Protein AF-0000000072192232 (afdb_homodimer)

InterPro domains:
  IPR010190 Diaminopimelate dehydrogenase, Ddh [PIRSF025648] (1-307)
  IPR010190 Diaminopimelate dehydrogenase, Ddh [TIGR01921] (1-307)
  IPR032094 Meso-diaminopimelate D-dehydrogenase, C-terminal [PF16654] (125-179)
  IPR036291 NAD(P)-binding domain superfamily [SSF51735] (7-140)

Foldseek 3Di:
DAAAEEEEEDQDLLSLLLLVLQVVDPRYHYLAYADAPVCAPPCVVSRVPGHYDPDQVVSCVVRNDGQEYEYEDDLVCCLVVLLVVLLCQHEYEYQNAPVVCVVVSQVSNQVSQVNSFFEYAYNDFVHVHVVVLVVVVLCVQFVFWDKAKFKAWAWDPVLQVVLCPQPQFVGKTWIWHGPDPNAIAIEMETEGDPPDDPVVSVVRSCPDPSHVPHHYHYHYDPDVVSRVVVNDLKIKMWMWIFADDPVRGGDIDIDIDIDRRSNRRSNRRVLVSQLRVVDTGGYHYNNPGDPVSSDDDDDVVCVVVPD/DAAAEEEEEDQPLLSLLLLVLQVVDPRYHYLAYADAPVCPPPCVVSRVPGHYDPDQVVSCVVRNHGQEYEYEDDLVCCLVVLLVVLLCQHEYEYQNAPVVCVVVSQVSNQVSQVNSFFEYAYNDFVHVHVVVLVVVVLCVQFVFWDKAKFKDWAWDPVLQVVLCPQPFFVGKTWIWHGPDPNATAIEMETEGDPPDDPVVSVVRSCVDPSHVPHHYHYHYDPDVVSRVVVRDLKIKMWMWIFADDPPRGGDIDIDIDIDRRSNRRSNRRVLVSQLRVVDTGGYHYNNPGDPVSSDDDDDVVCVVVPD

pLDDT: mean 91.08, std 9.27, range [58.38, 98.94]

Structure (mmCIF, N/CA/C/O backbone):
data_AF-0000000072192232-model_v1
#
loop_
_entity.id
_entity.type
_entity.pdbx_description
1 polymer 'Meso-diaminopimelate D-dehydrogenase'
#
loop_
_atom_site.group_PDB
_atom_site.id
_atom_site.type_symbol
_atom_site.label_atom_id
_atom_site.label_alt_id
_atom_site.label_comp_id
_atom_site.label_asym_id
_atom_site.label_entity_id
_atom_site.label_seq_id
_atom_site.pdbx_PDB_ins_code
_atom_site.Cartn_x
_atom_site.Cartn_y
_atom_site.Cartn_z
_atom_site.occupancy
_atom_site.B_iso_or_equiv
_atom_site.auth_seq_id
_atom_site.auth_comp_id
_atom_site.auth_asym_id
_atom_site.auth_atom_id
_atom_site.pdbx_PDB_model_num
ATOM 1 N N . MET A 1 1 ? -1.169 -16.203 18.844 1 64.44 1 MET A N 1
ATOM 2 C CA . MET A 1 1 ? -2.109 -15.844 17.781 1 64.44 1 MET A CA 1
ATOM 3 C C . MET A 1 1 ? -2.631 -17.094 17.078 1 64.44 1 MET A C 1
ATOM 5 O O . MET A 1 1 ? -1.914 -18.078 16.953 1 64.44 1 MET A O 1
ATOM 9 N N . LYS A 1 2 ? -3.928 -17.156 16.828 1 80.56 2 LYS A N 1
ATOM 10 C CA . LYS A 1 2 ? -4.535 -18.297 16.156 1 80.56 2 LYS A CA 1
ATOM 11 C C . LYS A 1 2 ? -3.936 -18.484 14.758 1 80.56 2 LYS A C 1
ATOM 13 O O . LYS A 1 2 ? -3.744 -17.516 14.023 1 80.56 2 LYS A O 1
ATOM 18 N N . LYS A 1 3 ? -3.465 -19.688 14.523 1 93.94 3 LYS A N 1
ATOM 19 C CA . LYS A 1 3 ? -2.9 -20.016 13.219 1 93.94 3 LYS A CA 1
ATOM 20 C C . LYS A 1 3 ? -4 -20.188 12.172 1 93.94 3 LYS A C 1
ATOM 22 O O . LYS A 1 3 ? -5.062 -20.734 12.469 1 93.94 3 LYS A O 1
ATOM 27 N N . PHE A 1 4 ? -3.744 -19.703 11.008 1 97.88 4 PHE A N 1
ATOM 28 C CA . PHE A 1 4 ? -4.633 -20.047 9.898 1 97.88 4 PHE A CA 1
ATOM 29 C C . PHE A 1 4 ? -4.148 -21.297 9.188 1 97.88 4 PHE A C 1
ATOM 31 O O . PHE A 1 4 ? -2.943 -21.562 9.141 1 97.88 4 PHE A O 1
ATOM 38 N N . THR A 1 5 ? -5.078 -22.109 8.695 1 98.69 5 THR A N 1
ATOM 39 C CA . THR A 1 5 ? -4.75 -23.359 8.016 1 98.69 5 THR A CA 1
ATOM 40 C C . THR A 1 5 ? -4.848 -23.188 6.5 1 98.69 5 THR A C 1
ATOM 42 O O . THR A 1 5 ? -5.758 -22.516 6 1 98.69 5 THR A O 1
ATOM 45 N N . LEU A 1 6 ? -3.83 -23.797 5.805 1 98.81 6 LEU A N 1
ATOM 46 C CA . LEU A 1 6 ? -3.686 -23.609 4.363 1 98.81 6 LEU A CA 1
ATOM 47 C C . LEU A 1 6 ? -3.572 -24.953 3.652 1 98.81 6 LEU A C 1
ATOM 49 O O . LEU A 1 6 ? -2.879 -25.859 4.129 1 98.81 6 LEU A O 1
ATOM 53 N N . ALA A 1 7 ? -4.324 -25.125 2.6 1 98.88 7 ALA A N 1
ATOM 54 C CA . ALA A 1 7 ? -4.094 -26.203 1.638 1 98.88 7 ALA A CA 1
ATOM 55 C C . ALA A 1 7 ? -3.543 -25.656 0.325 1 98.88 7 ALA A C 1
ATOM 57 O O . ALA A 1 7 ? -3.936 -24.562 -0.116 1 98.88 7 ALA A O 1
ATOM 58 N N . VAL A 1 8 ? -2.668 -26.422 -0.277 1 98.88 8 VAL A N 1
ATOM 59 C CA . VAL A 1 8 ? -2.086 -26.016 -1.553 1 98.88 8 VAL A CA 1
ATOM 60 C C . VAL A 1 8 ? -2.65 -26.875 -2.676 1 98.88 8 VAL A C 1
ATOM 62 O O . VAL A 1 8 ? -2.633 -28.109 -2.59 1 98.88 8 VAL A O 1
ATOM 65 N N . HIS A 1 9 ? -3.209 -26.203 -3.656 1 98.38 9 HIS A N 1
ATOM 66 C CA . HIS A 1 9 ? -3.768 -26.891 -4.816 1 98.38 9 HIS A CA 1
ATOM 67 C C . HIS A 1 9 ? -2.828 -26.812 -6.016 1 98.38 9 HIS A C 1
ATOM 69 O O . HIS A 1 9 ? -2.67 -25.734 -6.609 1 98.38 9 HIS A O 1
ATOM 75 N N . SER A 1 10 ? -2.26 -27.922 -6.434 1 96 10 SER A N 1
ATOM 76 C CA . SER A 1 10 ? -1.301 -28.062 -7.523 1 96 10 SER A CA 1
ATOM 77 C C . SER A 1 10 ? 0.117 -27.75 -7.055 1 96 10 SER A C 1
ATOM 79 O O . SER A 1 10 ? 0.33 -26.828 -6.27 1 96 10 SER A O 1
ATOM 81 N N . LEU A 1 11 ? 1.071 -28.484 -7.551 1 95.31 11 LEU A N 1
ATOM 82 C CA . LEU A 1 11 ? 2.451 -28.422 -7.078 1 95.31 11 LEU A CA 1
ATOM 83 C C . LEU A 1 11 ? 3.404 -28.125 -8.227 1 95.31 11 LEU A C 1
ATOM 85 O O . LEU A 1 11 ? 4.398 -28.828 -8.422 1 95.31 11 LEU A O 1
ATOM 89 N N . GLY A 1 12 ? 3.115 -27.094 -8.969 1 90.5 12 GLY A N 1
ATOM 90 C CA . GLY A 1 12 ? 4.035 -26.562 -9.961 1 90.5 12 GLY A CA 1
ATOM 91 C C . GLY A 1 12 ? 5.051 -25.594 -9.383 1 90.5 12 GLY A C 1
ATOM 92 O O . GLY A 1 12 ? 5.414 -25.703 -8.211 1 90.5 12 GLY A O 1
ATOM 93 N N . ASN A 1 13 ? 5.59 -24.719 -10.211 1 85.75 13 ASN A N 1
ATOM 94 C CA . ASN A 1 13 ? 6.598 -23.75 -9.789 1 85.75 13 ASN A CA 1
ATOM 95 C C . ASN A 1 13 ? 6.105 -22.891 -8.625 1 85.75 13 ASN A C 1
ATOM 97 O O . ASN A 1 13 ? 6.812 -22.734 -7.625 1 85.75 13 ASN A O 1
ATOM 101 N N . ILE A 1 14 ? 4.887 -22.406 -8.727 1 92 14 ILE A N 1
ATOM 102 C CA . ILE A 1 14 ? 4.32 -21.547 -7.684 1 92 14 ILE A CA 1
ATOM 103 C C . ILE A 1 14 ? 3.943 -22.391 -6.473 1 92 14 ILE A C 1
ATOM 105 O O . ILE A 1 14 ? 4.238 -22.031 -5.332 1 92 14 ILE A O 1
ATOM 109 N N . GLY A 1 15 ? 3.318 -23.531 -6.707 1 96.81 15 GLY A N 1
ATOM 110 C CA . GLY A 1 15 ? 2.916 -24.406 -5.617 1 96.81 15 GLY A CA 1
ATOM 111 C C . GLY A 1 15 ? 4.07 -24.828 -4.723 1 96.81 15 GLY A C 1
ATOM 112 O O . GLY A 1 15 ? 3.941 -24.828 -3.496 1 96.81 15 GLY A O 1
ATOM 113 N N . THR A 1 16 ? 5.164 -25.172 -5.328 1 95.62 16 THR A N 1
ATOM 114 C CA . THR A 1 16 ? 6.359 -25.562 -4.586 1 95.62 16 THR A CA 1
ATOM 115 C C . THR A 1 16 ? 6.816 -24.422 -3.68 1 95.62 16 THR A C 1
ATOM 117 O O . THR A 1 16 ? 7.152 -24.641 -2.514 1 95.62 16 THR A O 1
ATOM 120 N N . ARG A 1 17 ? 6.816 -23.234 -4.211 1 95.81 17 ARG A N 1
ATOM 121 C CA . ARG A 1 17 ? 7.27 -22.078 -3.445 1 95.81 17 ARG A CA 1
ATOM 122 C C . ARG A 1 17 ? 6.246 -21.703 -2.381 1 95.81 17 ARG A C 1
ATOM 124 O O . ARG A 1 17 ? 6.613 -21.203 -1.312 1 95.81 17 ARG A O 1
ATOM 131 N N . VAL A 1 18 ? 4.945 -21.922 -2.617 1 98.44 18 VAL A N 1
ATOM 132 C CA . VAL A 1 18 ? 3.924 -21.656 -1.607 1 98.44 18 VAL A CA 1
ATOM 133 C C . VAL A 1 18 ? 4.125 -22.594 -0.418 1 98.44 18 VAL A C 1
ATOM 135 O O . VAL A 1 18 ? 3.988 -22.188 0.736 1 98.44 18 VAL A O 1
ATOM 138 N N . VAL A 1 19 ? 4.469 -23.859 -0.704 1 98.12 19 VAL A N 1
ATOM 139 C CA . VAL A 1 19 ? 4.781 -24.797 0.362 1 98.12 19 VAL A CA 1
ATOM 140 C C . VAL A 1 19 ? 5.914 -24.25 1.224 1 98.12 19 VAL A C 1
ATOM 142 O O . VAL A 1 19 ? 5.805 -24.203 2.451 1 98.12 19 VAL A O 1
ATOM 145 N N . GLU A 1 20 ? 6.953 -23.812 0.594 1 96.31 20 GLU A N 1
ATOM 146 C CA . GLU A 1 20 ? 8.109 -23.266 1.302 1 96.31 20 GLU A CA 1
ATOM 147 C C . GLU A 1 20 ? 7.719 -22.031 2.123 1 96.31 20 GLU A C 1
ATOM 149 O O . GLU A 1 20 ? 8.125 -21.906 3.281 1 96.31 20 GLU A O 1
ATOM 154 N N . ALA A 1 21 ? 6.961 -21.125 1.521 1 97.62 21 ALA A N 1
ATOM 155 C CA . ALA A 1 21 ? 6.535 -19.906 2.207 1 97.62 21 ALA A CA 1
ATOM 156 C C . ALA A 1 21 ? 5.641 -20.234 3.398 1 97.62 21 ALA A C 1
ATOM 158 O O . ALA A 1 21 ? 5.766 -19.625 4.461 1 97.62 21 ALA A O 1
ATOM 159 N N . ALA A 1 22 ? 4.746 -21.156 3.195 1 98.25 22 ALA A N 1
ATOM 160 C CA . ALA A 1 22 ? 3.84 -21.562 4.27 1 98.25 22 ALA A CA 1
ATOM 161 C C . ALA A 1 22 ? 4.613 -22.125 5.457 1 98.25 22 ALA A C 1
ATOM 163 O O . ALA A 1 22 ? 4.34 -21.766 6.609 1 98.25 22 ALA A O 1
ATOM 164 N N . LEU A 1 23 ? 5.559 -22.953 5.191 1 96.38 23 LEU A N 1
ATOM 165 C CA . LEU A 1 23 ? 6.355 -23.594 6.238 1 96.38 23 LEU A CA 1
ATOM 166 C C . LEU A 1 23 ? 7.211 -22.562 6.965 1 96.38 23 LEU A C 1
ATOM 168 O O . LEU A 1 23 ? 7.5 -22.719 8.156 1 96.38 23 LEU A O 1
ATOM 172 N N . ALA A 1 24 ? 7.57 -21.516 6.27 1 94.12 24 ALA A N 1
ATOM 173 C CA . ALA A 1 24 ? 8.406 -20.469 6.844 1 94.12 24 ALA A CA 1
ATOM 174 C C . ALA A 1 24 ? 7.555 -19.438 7.59 1 94.12 24 ALA A C 1
ATOM 176 O O . ALA A 1 24 ? 8.086 -18.5 8.188 1 94.12 24 ALA A O 1
ATOM 177 N N . THR A 1 25 ? 6.238 -19.484 7.547 1 95.81 25 THR A N 1
ATOM 178 C CA . THR A 1 25 ? 5.312 -18.547 8.164 1 95.81 25 THR A CA 1
ATOM 179 C C . THR A 1 25 ? 4.809 -19.078 9.5 1 95.81 25 THR A C 1
ATOM 181 O O . THR A 1 25 ? 4.012 -20.016 9.539 1 95.81 25 THR A O 1
ATOM 184 N N . PRO A 1 26 ? 5.195 -18.5 10.609 1 92.69 26 PRO A N 1
ATOM 185 C CA . PRO A 1 26 ? 4.953 -19.047 11.945 1 92.69 26 PRO A CA 1
ATOM 186 C C . PRO A 1 26 ? 3.469 -19.203 12.258 1 92.69 26 PRO A C 1
ATOM 188 O O . PRO A 1 26 ? 3.084 -20.109 13.016 1 92.69 26 PRO A O 1
ATOM 191 N N . ASP A 1 27 ? 2.621 -18.375 11.711 1 96.62 27 ASP A N 1
ATOM 192 C CA . ASP A 1 27 ? 1.204 -18.422 12.055 1 96.62 27 ASP A CA 1
ATOM 193 C C . ASP A 1 27 ? 0.401 -19.125 10.969 1 96.62 27 ASP A C 1
ATOM 195 O O . ASP A 1 27 ? -0.799 -18.891 10.82 1 96.62 27 ASP A O 1
ATOM 199 N N . CYS A 1 28 ? 1.106 -19.984 10.133 1 97.75 28 CYS A N 1
ATOM 200 C CA . CYS A 1 28 ? 0.461 -20.781 9.094 1 97.75 28 CYS A CA 1
ATOM 201 C C . CYS A 1 28 ? 0.654 -22.266 9.344 1 97.75 28 CYS A C 1
ATOM 203 O O . CYS A 1 28 ? 1.759 -22.719 9.664 1 97.75 28 CYS A O 1
ATOM 205 N N . GLN A 1 29 ? -0.395 -22.969 9.312 1 98.19 29 GLN A N 1
ATOM 206 C CA . GLN A 1 29 ? -0.332 -24.422 9.305 1 98.19 29 GLN A CA 1
ATOM 207 C C . GLN A 1 29 ? -0.749 -24.984 7.945 1 98.19 29 GLN A C 1
ATOM 209 O O . GLN A 1 29 ? -1.929 -24.953 7.594 1 98.19 29 GLN A O 1
ATOM 214 N N . CYS A 1 30 ? 0.213 -25.5 7.215 1 98.38 30 CYS A N 1
ATOM 215 C CA . CYS A 1 30 ? -0.089 -26.109 5.926 1 98.38 30 CYS A CA 1
ATOM 216 C C . CYS A 1 30 ? -0.554 -27.547 6.102 1 98.38 30 CYS A C 1
ATOM 218 O O . CYS A 1 30 ? 0.184 -28.375 6.625 1 98.38 30 CYS A O 1
ATOM 220 N N . LEU A 1 31 ? -1.725 -27.812 5.625 1 98.5 31 LEU A N 1
ATOM 221 C CA . LEU A 1 31 ? -2.361 -29.109 5.883 1 98.5 31 LEU A CA 1
ATOM 222 C C . LEU A 1 31 ? -1.938 -30.141 4.844 1 98.5 31 LEU A C 1
ATOM 224 O O . LEU A 1 31 ? -2.113 -31.344 5.051 1 98.5 31 LEU A O 1
ATOM 228 N N . GLY A 1 32 ? -1.483 -29.672 3.701 1 98.56 32 GLY A N 1
ATOM 229 C CA . GLY A 1 32 ? -1.062 -30.578 2.65 1 98.56 32 GLY A CA 1
ATOM 230 C C . GLY A 1 32 ? -1.296 -30.031 1.256 1 98.56 32 GLY A C 1
ATOM 231 O O . GLY A 1 32 ? -1.709 -28.891 1.096 1 98.56 32 GLY A O 1
ATOM 232 N N . VAL A 1 33 ? -0.973 -30.906 0.267 1 98.56 33 VAL A N 1
ATOM 233 C CA . VAL A 1 33 ? -1.034 -30.5 -1.136 1 98.56 33 VAL A CA 1
ATOM 234 C C . VAL A 1 33 ? -2.021 -31.406 -1.883 1 98.56 33 VAL A C 1
ATOM 236 O O . VAL A 1 33 ? -1.993 -32.625 -1.736 1 98.56 33 VAL A O 1
ATOM 239 N N . ILE A 1 34 ? -2.896 -30.766 -2.598 1 98.12 34 ILE A N 1
ATOM 240 C CA . ILE A 1 34 ? -3.836 -31.484 -3.453 1 98.12 34 ILE A CA 1
ATOM 241 C C . ILE A 1 34 ? -3.285 -31.562 -4.875 1 98.12 34 ILE A C 1
ATOM 243 O O . ILE A 1 34 ? -2.943 -30.531 -5.469 1 98.12 34 ILE A O 1
ATOM 247 N N . ARG A 1 35 ? -3.205 -32.688 -5.391 1 95.69 35 ARG A N 1
ATOM 248 C CA . ARG A 1 35 ? -2.689 -32.938 -6.734 1 95.69 35 ARG A CA 1
ATOM 249 C C . ARG A 1 35 ? -3.549 -33.938 -7.477 1 95.69 35 ARG A C 1
ATOM 251 O O . ARG A 1 35 ? -4.395 -34.594 -6.871 1 95.69 35 ARG A O 1
ATOM 258 N N . ARG A 1 36 ? -3.281 -34.031 -8.789 1 93.38 36 ARG A N 1
ATOM 259 C CA . ARG A 1 36 ? -3.947 -35.094 -9.547 1 93.38 36 ARG A CA 1
ATOM 260 C C . ARG A 1 36 ? -3.529 -36.469 -9.055 1 93.38 36 ARG A C 1
ATOM 262 O O . ARG A 1 36 ? -2.365 -36.688 -8.719 1 93.38 36 ARG A O 1
ATOM 269 N N . ALA A 1 37 ? -4.457 -37.312 -9.094 1 92.88 37 ALA A N 1
ATOM 270 C CA . ALA A 1 37 ? -4.23 -38.656 -8.562 1 92.88 37 ALA A CA 1
ATOM 271 C C . ALA A 1 37 ? -3.012 -39.281 -9.219 1 92.88 37 ALA A C 1
ATOM 273 O O . ALA A 1 37 ? -2.211 -39.938 -8.547 1 92.88 37 ALA A O 1
ATOM 274 N N . GLU A 1 38 ? -2.773 -39.062 -10.445 1 92.94 38 GLU A N 1
ATOM 275 C CA . GLU A 1 38 ? -1.699 -39.688 -11.211 1 92.94 38 GLU A CA 1
ATOM 276 C C . GLU A 1 38 ? -0.339 -39.125 -10.828 1 92.94 38 GLU A C 1
ATOM 278 O O . GLU A 1 38 ? 0.699 -39.719 -11.125 1 92.94 38 GLU A O 1
ATOM 283 N N . SER A 1 39 ? -0.402 -37.969 -10.164 1 92.25 39 SER A N 1
ATOM 284 C CA . SER A 1 39 ? 0.844 -37.281 -9.844 1 92.25 39 SER A CA 1
ATOM 285 C C . SER A 1 39 ? 1.3 -37.594 -8.422 1 92.25 39 SER A C 1
ATOM 287 O O . SER A 1 39 ? 2.416 -37.25 -8.031 1 92.25 39 SER A O 1
ATOM 289 N N . LEU A 1 40 ? 0.54 -38.312 -7.637 1 93.06 40 LEU A N 1
ATOM 290 C CA . LEU A 1 40 ? 0.867 -38.562 -6.238 1 93.06 40 LEU A CA 1
ATOM 291 C C . LEU A 1 40 ? 2.166 -39.344 -6.117 1 93.06 40 LEU A C 1
ATOM 293 O O . LEU A 1 40 ? 2.418 -40.25 -6.906 1 93.06 40 LEU A O 1
ATOM 297 N N . GLY A 1 41 ? 2.994 -38.938 -5.207 1 91.12 41 GLY A N 1
ATOM 298 C CA . GLY A 1 41 ? 4.223 -39.656 -4.898 1 91.12 41 GLY A CA 1
ATOM 299 C C . GLY A 1 41 ? 5.375 -39.281 -5.812 1 91.12 41 GLY A C 1
ATOM 300 O O . GLY A 1 41 ? 6.492 -39.781 -5.645 1 91.12 41 GLY A O 1
ATOM 301 N N . THR A 1 42 ? 5.23 -38.312 -6.75 1 89.81 42 THR A N 1
ATOM 302 C CA . THR A 1 42 ? 6.223 -38.094 -7.793 1 89.81 42 THR A CA 1
ATOM 303 C C . THR A 1 42 ? 7.117 -36.906 -7.43 1 89.81 42 THR A C 1
ATOM 305 O O . THR A 1 42 ? 8.18 -36.719 -8.031 1 89.81 42 THR A O 1
ATOM 308 N N . GLN A 1 43 ? 6.758 -36.094 -6.516 1 88.94 43 GLN A N 1
ATOM 309 C CA . GLN A 1 43 ? 7.508 -34.875 -6.219 1 88.94 43 GLN A CA 1
ATOM 310 C C . GLN A 1 43 ? 7.773 -34.75 -4.723 1 88.94 43 GLN A C 1
ATOM 312 O O . GLN A 1 43 ? 7.477 -33.719 -4.125 1 88.94 43 GLN A O 1
ATOM 317 N N . GLY A 1 44 ? 8.438 -35.719 -4.172 1 84.88 44 GLY A N 1
ATOM 318 C CA . GLY A 1 44 ? 8.664 -35.781 -2.738 1 84.88 44 GLY A CA 1
ATOM 319 C C . GLY A 1 44 ? 9.43 -34.594 -2.199 1 84.88 44 GLY A C 1
ATOM 320 O O . GLY A 1 44 ? 9.094 -34.031 -1.145 1 84.88 44 GLY A O 1
ATOM 321 N N . GLN A 1 45 ? 10.414 -34.125 -2.857 1 82.69 45 GLN A N 1
ATOM 322 C CA . GLN A 1 45 ? 11.25 -33.031 -2.393 1 82.69 45 GLN A CA 1
ATOM 323 C C . GLN A 1 45 ? 10.461 -31.734 -2.311 1 82.69 45 GLN A C 1
ATOM 325 O O . GLN A 1 45 ? 10.617 -30.969 -1.358 1 82.69 45 GLN A O 1
ATOM 330 N N . ALA A 1 46 ? 9.625 -31.516 -3.316 1 87.88 46 ALA A N 1
ATOM 331 C CA . ALA A 1 46 ? 8.82 -30.297 -3.381 1 87.88 46 ALA A CA 1
ATOM 332 C C . ALA A 1 46 ? 7.82 -30.234 -2.23 1 87.88 46 ALA A C 1
ATOM 334 O O . ALA A 1 46 ? 7.43 -29.141 -1.8 1 87.88 46 ALA A O 1
ATOM 335 N N . LEU A 1 47 ? 7.484 -31.359 -1.703 1 92.56 47 LEU A N 1
ATOM 336 C CA . LEU A 1 47 ? 6.469 -31.453 -0.66 1 92.56 47 LEU A CA 1
ATOM 337 C C . LEU A 1 47 ? 7.051 -31.078 0.698 1 92.56 47 LEU A C 1
ATOM 339 O O . LEU A 1 47 ? 6.312 -30.734 1.625 1 92.56 47 LEU A O 1
ATOM 343 N N . ARG A 1 48 ? 8.305 -31.203 0.858 1 93.19 48 ARG A N 1
ATOM 344 C CA . ARG A 1 48 ? 9.016 -30.844 2.084 1 93.19 48 ARG A CA 1
ATOM 345 C C . ARG A 1 48 ? 8.383 -31.516 3.297 1 93.19 48 ARG A C 1
ATOM 347 O O . ARG A 1 48 ? 8.195 -30.875 4.336 1 93.19 48 ARG A O 1
ATOM 354 N N . GLY A 1 49 ? 7.977 -32.75 3.148 1 94.38 49 GLY A N 1
ATOM 355 C CA . GLY A 1 49 ? 7.461 -33.531 4.254 1 94.38 49 GLY A CA 1
ATOM 356 C C . GLY A 1 49 ? 5.957 -33.406 4.422 1 94.38 49 GLY A C 1
ATOM 357 O O . GLY A 1 49 ? 5.363 -34.125 5.25 1 94.38 49 GLY A O 1
ATOM 358 N N . LEU A 1 50 ? 5.297 -32.562 3.646 1 96.88 50 LEU A N 1
ATOM 359 C CA . LEU A 1 50 ? 3.848 -32.438 3.715 1 96.88 50 LEU A CA 1
ATOM 360 C C . LEU A 1 50 ? 3.158 -33.594 3.008 1 96.88 50 LEU A C 1
ATOM 362 O O . LEU A 1 50 ? 3.676 -34.125 2.02 1 96.88 50 LEU A O 1
ATOM 366 N N . PRO A 1 51 ? 2.012 -33.969 3.533 1 97.62 51 PRO A N 1
ATOM 367 C CA . PRO A 1 51 ? 1.244 -35 2.822 1 97.62 51 PRO A CA 1
ATOM 368 C C . PRO A 1 51 ? 0.583 -34.469 1.554 1 97.62 51 PRO A C 1
ATOM 370 O O . PRO A 1 51 ? 0.378 -33.25 1.421 1 97.62 51 PRO A O 1
ATOM 373 N N . GLU A 1 52 ? 0.365 -35.281 0.624 1 97.75 52 GLU A N 1
ATOM 374 C CA . GLU A 1 52 ? -0.383 -34.969 -0.583 1 97.75 52 GLU A CA 1
ATOM 375 C C . GLU A 1 52 ? -1.646 -35.812 -0.707 1 97.75 52 GLU A C 1
ATOM 377 O O . GLU A 1 52 ? -1.702 -36.906 -0.192 1 97.75 52 GLU A O 1
ATOM 382 N N . PHE A 1 53 ? -2.609 -35.281 -1.3 1 98.06 53 PHE A N 1
ATOM 383 C CA . PHE A 1 53 ? -3.926 -35.875 -1.426 1 98.06 53 PHE A CA 1
ATOM 384 C C . PHE A 1 53 ? -4.457 -35.75 -2.848 1 98.06 53 PHE A C 1
ATOM 386 O O . PHE A 1 53 ? -4.113 -34.781 -3.551 1 98.06 53 PHE A O 1
ATOM 393 N N . ALA A 1 54 ? -5.359 -36.625 -3.223 1 97 54 ALA A N 1
ATOM 394 C CA . ALA A 1 54 ? -5.906 -36.625 -4.578 1 97 54 ALA A CA 1
ATOM 395 C C . ALA A 1 54 ? -7.039 -35.625 -4.711 1 97 54 ALA A C 1
ATOM 397 O O . ALA A 1 54 ? -7.41 -35.25 -5.82 1 97 54 ALA A O 1
ATOM 398 N N . ASP A 1 55 ? -7.625 -35.281 -3.574 1 96.81 55 ASP A N 1
ATOM 399 C CA . ASP A 1 55 ? -8.719 -34.312 -3.59 1 96.81 55 ASP A CA 1
ATOM 400 C C . ASP A 1 55 ? -8.922 -33.688 -2.209 1 96.81 55 ASP A C 1
ATOM 402 O O . ASP A 1 55 ? -8.297 -34.094 -1.236 1 96.81 55 ASP A O 1
ATOM 406 N N . LEU A 1 56 ? -9.758 -32.594 -2.23 1 97.38 56 LEU A N 1
ATOM 407 C CA . LEU A 1 56 ? -10 -31.859 -1.005 1 97.38 56 LEU A CA 1
ATOM 408 C C . LEU A 1 56 ? -10.68 -32.719 0.045 1 97.38 56 LEU A C 1
ATOM 410 O O . LEU A 1 56 ? -10.391 -32.594 1.238 1 97.38 56 LEU A O 1
ATOM 414 N N . ALA A 1 57 ? -11.547 -33.594 -0.363 1 97.06 57 ALA A N 1
ATOM 415 C CA . ALA A 1 57 ? -12.266 -34.469 0.563 1 97.06 57 ALA A CA 1
ATOM 416 C C . ALA A 1 57 ? -11.305 -35.375 1.335 1 97.06 57 ALA A C 1
ATOM 418 O O . ALA A 1 57 ? -11.445 -35.531 2.547 1 97.06 57 ALA A O 1
ATOM 419 N N . SER A 1 58 ? -10.383 -35.969 0.604 1 97.81 58 SER A N 1
ATOM 420 C CA . SER A 1 58 ? -9.383 -36.812 1.24 1 97.81 58 SER A CA 1
ATOM 421 C C . SER A 1 58 ? -8.516 -36 2.217 1 97.81 58 SER A C 1
ATOM 423 O O . SER A 1 58 ? -8.172 -36.5 3.293 1 97.81 58 SER A O 1
ATOM 425 N N . LEU A 1 59 ? -8.148 -34.781 1.834 1 98.31 59 LEU A N 1
ATOM 426 C CA . LEU A 1 59 ? -7.375 -33.906 2.723 1 98.31 59 LEU A CA 1
ATOM 427 C C . LEU A 1 59 ? -8.156 -33.594 3.996 1 98.31 59 LEU A C 1
ATOM 429 O O . LEU A 1 59 ? -7.629 -33.719 5.102 1 98.31 59 LEU A O 1
ATOM 433 N N . GLU A 1 60 ? -9.422 -33.25 3.852 1 98.12 60 GLU A N 1
ATOM 434 C CA . GLU A 1 60 ? -10.25 -32.906 4.996 1 98.12 60 GLU A CA 1
ATOM 435 C C . GLU A 1 60 ? -10.422 -34.094 5.945 1 98.12 60 GLU A C 1
ATOM 437 O O . GLU A 1 60 ? -10.414 -33.906 7.164 1 98.12 60 GLU A O 1
ATOM 442 N N . ALA A 1 61 ? -10.562 -35.25 5.395 1 97.94 61 ALA A N 1
ATOM 443 C CA . ALA A 1 61 ? -10.734 -36.438 6.203 1 97.94 61 ALA A CA 1
ATOM 444 C C . ALA A 1 61 ? -9.5 -36.719 7.062 1 97.94 61 ALA A C 1
ATOM 446 O O . ALA A 1 61 ? -9.617 -37.156 8.203 1 97.94 61 ALA A O 1
ATOM 447 N N . ALA A 1 62 ? -8.414 -36.406 6.508 1 98.12 62 ALA A N 1
ATOM 448 C CA . ALA A 1 62 ? -7.156 -36.75 7.172 1 98.12 62 ALA A CA 1
ATOM 449 C C . ALA A 1 62 ? -6.684 -35.594 8.078 1 98.12 62 ALA A C 1
ATOM 451 O O . ALA A 1 62 ? -6.098 -35.844 9.133 1 98.12 62 ALA A O 1
ATOM 452 N N . GLN A 1 63 ? -6.895 -34.281 7.621 1 98.06 63 GLN A N 1
ATOM 453 C CA . GLN A 1 63 ? -6.188 -33.156 8.258 1 98.06 63 GLN A CA 1
ATOM 454 C C . GLN A 1 63 ? -7.168 -32.125 8.805 1 98.06 63 GLN A C 1
ATOM 456 O O . GLN A 1 63 ? -6.781 -31.266 9.578 1 98.06 63 GLN A O 1
ATOM 461 N N . GLY A 1 64 ? -8.477 -32.219 8.461 1 97.75 64 GLY A N 1
ATOM 462 C CA . GLY A 1 64 ? -9.461 -31.203 8.781 1 97.75 64 GLY A CA 1
ATOM 463 C C . GLY A 1 64 ? -9.656 -30.188 7.672 1 97.75 64 GLY A C 1
ATOM 464 O O . GLY A 1 64 ? -8.953 -30.219 6.66 1 97.75 64 GLY A O 1
ATOM 465 N N . ARG A 1 65 ? -10.633 -29.266 7.887 1 98.12 65 ARG A N 1
ATOM 466 C CA . ARG A 1 65 ? -11.016 -28.281 6.883 1 98.12 65 ARG A CA 1
ATOM 467 C C . ARG A 1 65 ? -10.047 -27.109 6.875 1 98.12 65 ARG A C 1
ATOM 469 O O . ARG A 1 65 ? -9.805 -26.484 7.91 1 98.12 65 ARG A O 1
ATOM 476 N N . PRO A 1 66 ? -9.484 -26.828 5.742 1 98.56 66 PRO A N 1
ATOM 477 C CA . PRO A 1 66 ? -8.617 -25.641 5.684 1 98.56 66 PRO A CA 1
ATOM 478 C C . PRO A 1 66 ? -9.406 -24.328 5.707 1 98.56 66 PRO A C 1
ATOM 480 O O . PRO A 1 66 ? -10.523 -24.266 5.188 1 98.56 66 PRO A O 1
ATOM 483 N N . ASP A 1 67 ? -8.773 -23.297 6.312 1 98.06 67 ASP A N 1
ATOM 484 C CA . ASP A 1 67 ? -9.344 -21.953 6.234 1 98.06 67 ASP A CA 1
ATOM 485 C C . ASP A 1 67 ? -9.273 -21.422 4.809 1 98.06 67 ASP A C 1
ATOM 487 O O . ASP A 1 67 ? -10.188 -20.719 4.363 1 98.06 67 ASP A O 1
ATOM 491 N N . VAL A 1 68 ? -8.172 -21.734 4.133 1 98.81 68 VAL A N 1
ATOM 492 C CA . VAL A 1 68 ? -7.898 -21.141 2.83 1 98.81 68 VAL A CA 1
ATOM 493 C C . VAL A 1 68 ? -7.223 -22.156 1.92 1 98.81 68 VAL A C 1
ATOM 495 O O . VAL A 1 68 ? -6.449 -23 2.385 1 98.81 68 VAL A O 1
ATOM 498 N N . ILE A 1 69 ? -7.535 -22.094 0.647 1 98.94 69 ILE A N 1
ATOM 499 C CA . ILE A 1 69 ? -6.875 -22.891 -0.38 1 98.94 69 ILE A CA 1
ATOM 500 C C . ILE A 1 69 ? -6.086 -21.984 -1.314 1 98.94 69 ILE A C 1
ATOM 502 O O . ILE A 1 69 ? -6.645 -21.062 -1.91 1 98.94 69 ILE A O 1
ATOM 506 N N . ALA A 1 70 ? -4.805 -22.203 -1.383 1 98.88 70 ALA A N 1
ATOM 507 C CA . ALA A 1 70 ? -3.99 -21.516 -2.387 1 98.88 70 ALA A CA 1
ATOM 508 C C . ALA A 1 70 ? -4.039 -22.25 -3.725 1 98.88 70 ALA A C 1
ATOM 510 O O . ALA A 1 70 ? -3.574 -23.391 -3.832 1 98.88 70 ALA A O 1
ATOM 511 N N . LEU A 1 71 ? -4.582 -21.625 -4.695 1 98.75 71 LEU A N 1
ATOM 512 C CA . LEU A 1 71 ? -4.715 -22.203 -6.027 1 98.75 71 LEU A CA 1
ATOM 513 C C . LEU A 1 71 ? -3.488 -21.891 -6.879 1 98.75 71 LEU A C 1
ATOM 515 O O . LEU A 1 71 ? -3.301 -20.75 -7.312 1 98.75 71 LEU A O 1
ATOM 519 N N . CYS A 1 72 ? -2.719 -22.906 -7.176 1 97.06 72 CYS A N 1
ATOM 520 C CA . CYS A 1 72 ? -1.411 -22.703 -7.789 1 97.06 72 CYS A CA 1
ATOM 521 C C . CYS A 1 72 ? -1.346 -23.344 -9.172 1 97.06 72 CYS A C 1
ATOM 523 O O . CYS A 1 72 ? -0.259 -23.609 -9.688 1 97.06 72 CYS A O 1
ATOM 525 N N . GLY A 1 73 ? -2.49 -23.609 -9.742 1 92 73 GLY A N 1
ATOM 526 C CA . GLY A 1 73 ? -2.545 -24.141 -11.086 1 92 73 GLY A CA 1
ATOM 527 C C . GLY A 1 73 ? -2.422 -23.078 -12.164 1 92 73 GLY A C 1
ATOM 528 O O . GLY A 1 73 ? -2.227 -21.906 -11.859 1 92 73 GLY A O 1
ATOM 529 N N . PRO A 1 74 ? -2.512 -23.484 -13.438 1 87.69 74 PRO A N 1
ATOM 530 C CA . PRO A 1 74 ? -2.426 -22.516 -14.539 1 87.69 74 PRO A CA 1
ATOM 531 C C . PRO A 1 74 ? -3.516 -21.438 -14.469 1 87.69 74 PRO A C 1
ATOM 533 O O . PRO A 1 74 ? -4.656 -21.75 -14.109 1 87.69 74 PRO A O 1
ATOM 536 N N . SER A 1 75 ? -3.184 -20.188 -14.797 1 88.44 75 SER A N 1
ATOM 537 C CA . SER A 1 75 ? -4.074 -19.047 -14.688 1 88.44 75 SER A CA 1
ATOM 538 C C . SER A 1 75 ? -5.406 -19.312 -15.383 1 88.44 75 SER A C 1
ATOM 540 O O . SER A 1 75 ? -6.469 -18.969 -14.852 1 88.44 75 SER A O 1
ATOM 542 N N . ARG A 1 76 ? -5.422 -19.953 -16.484 1 87.5 76 ARG A N 1
ATOM 543 C CA . ARG A 1 76 ? -6.625 -20.156 -17.281 1 87.5 76 ARG A CA 1
ATOM 544 C C . ARG A 1 76 ? -7.633 -21.031 -16.547 1 87.5 76 ARG A C 1
ATOM 546 O O . ARG A 1 76 ? -8.836 -20.922 -16.766 1 87.5 76 ARG A O 1
ATOM 553 N N . SER A 1 77 ? -7.172 -21.875 -15.648 1 92.69 77 SER A N 1
ATOM 554 C CA . SER A 1 77 ? -8.047 -22.797 -14.938 1 92.69 77 SER A CA 1
ATOM 555 C C . SER A 1 77 ? -8.562 -22.188 -13.633 1 92.69 77 SER A C 1
ATOM 557 O O . SER A 1 77 ? -9.5 -22.688 -13.031 1 92.69 77 SER A O 1
ATOM 559 N N . ILE A 1 78 ? -8.039 -21.047 -13.203 1 95.81 78 ILE A N 1
ATOM 560 C CA . ILE A 1 78 ? -8.242 -20.516 -11.859 1 95.81 78 ILE A CA 1
ATOM 561 C C . ILE A 1 78 ? -9.703 -20.078 -11.695 1 95.81 78 ILE A C 1
ATOM 563 O O . ILE A 1 78 ? -10.344 -20.406 -10.695 1 95.81 78 ILE A O 1
ATOM 567 N N . PRO A 1 79 ? -10.289 -19.406 -12.68 1 97.75 79 PRO A N 1
ATOM 568 C CA . PRO A 1 79 ? -11.664 -18.953 -12.461 1 97.75 79 PRO A CA 1
ATOM 569 C C . PRO A 1 79 ? -12.617 -20.109 -12.156 1 97.75 79 PRO A C 1
ATOM 571 O O . PRO A 1 79 ? -13.406 -20.031 -11.211 1 97.75 79 PRO A O 1
ATOM 574 N N . ASP A 1 80 ? -12.492 -21.188 -12.883 1 98 80 ASP A N 1
ATOM 575 C CA . ASP A 1 80 ? -13.359 -22.328 -12.672 1 98 80 ASP A CA 1
ATOM 576 C C . ASP A 1 80 ? -13.062 -23 -11.328 1 98 80 ASP A C 1
ATOM 578 O O . ASP A 1 80 ? -13.984 -23.328 -10.57 1 98 80 ASP A O 1
ATOM 582 N N . THR A 1 81 ? -11.844 -23.25 -11.039 1 97.94 81 THR A N 1
ATOM 583 C CA . THR A 1 81 ? -11.43 -23.938 -9.82 1 97.94 81 THR A CA 1
ATOM 584 C C . THR A 1 81 ? -11.82 -23.109 -8.586 1 97.94 81 THR A C 1
ATOM 586 O O . THR A 1 81 ? -12.383 -23.656 -7.633 1 97.94 81 THR A O 1
ATOM 589 N N . ALA A 1 82 ? -11.531 -21.797 -8.617 1 98.75 82 ALA A N 1
ATOM 590 C CA . ALA A 1 82 ? -11.852 -20.922 -7.496 1 98.75 82 ALA A CA 1
ATOM 591 C C . ALA A 1 82 ? -13.352 -20.859 -7.254 1 98.75 82 ALA A C 1
ATOM 593 O O . ALA A 1 82 ? -13.805 -20.938 -6.109 1 98.75 82 ALA A O 1
ATOM 594 N N . GLU A 1 83 ? -14.07 -20.734 -8.344 1 98.69 83 GLU A N 1
ATOM 595 C CA . GLU A 1 83 ? -15.516 -20.656 -8.219 1 98.69 83 GLU A CA 1
ATOM 596 C C . GLU A 1 83 ? -16.078 -21.875 -7.492 1 98.69 83 GLU A C 1
ATOM 598 O O . GLU A 1 83 ? -16.938 -21.734 -6.617 1 98.69 83 GLU A O 1
ATOM 603 N N . ALA A 1 84 ? -15.625 -23.031 -7.852 1 98.06 84 ALA A N 1
ATOM 604 C CA . ALA A 1 84 ? -16.094 -24.266 -7.254 1 98.06 84 ALA A CA 1
ATOM 605 C C . ALA A 1 84 ? -15.836 -24.297 -5.754 1 98.06 84 ALA A C 1
ATOM 607 O O . ALA A 1 84 ? -16.719 -24.656 -4.969 1 98.06 84 ALA A O 1
ATOM 608 N N . PHE A 1 85 ? -14.68 -23.906 -5.32 1 98.44 85 PHE A N 1
ATOM 609 C CA . PHE A 1 85 ? -14.312 -23.938 -3.908 1 98.44 85 PHE A CA 1
ATOM 610 C C . PHE A 1 85 ? -15.047 -22.844 -3.137 1 98.44 85 PHE A C 1
ATOM 612 O O . PHE A 1 85 ? -15.516 -23.078 -2.02 1 98.44 85 PHE A O 1
ATOM 619 N N . LEU A 1 86 ? -15.141 -21.656 -3.744 1 98.75 86 LEU A N 1
ATOM 620 C CA . LEU A 1 86 ? -15.789 -20.531 -3.076 1 98.75 86 LEU A CA 1
ATOM 621 C C . LEU A 1 86 ? -17.25 -20.844 -2.783 1 98.75 86 LEU A C 1
ATOM 623 O O . LEU A 1 86 ? -17.75 -20.531 -1.701 1 98.75 86 LEU A O 1
ATOM 627 N N . LYS A 1 87 ? -17.906 -21.469 -3.701 1 98.12 87 LYS A N 1
ATOM 628 C CA . LYS A 1 87 ? -19.312 -21.828 -3.529 1 98.12 87 LYS A CA 1
ATOM 629 C C . LYS A 1 87 ? -19.5 -22.797 -2.375 1 98.12 87 LYS A C 1
ATOM 631 O O . LYS A 1 87 ? -20.578 -22.875 -1.782 1 98.12 87 LYS A O 1
ATOM 636 N N . GLN A 1 88 ? -18.469 -23.484 -2.061 1 97.38 88 GLN A N 1
ATOM 637 C CA . GLN A 1 88 ? -18.5 -24.469 -0.971 1 97.38 88 GLN A CA 1
ATOM 638 C C . GLN A 1 88 ? -18.062 -23.828 0.345 1 97.38 88 GLN A C 1
ATOM 640 O O . GLN A 1 88 ? -17.953 -24.516 1.367 1 97.38 88 GLN A O 1
ATOM 645 N N . GLY A 1 89 ? -17.703 -22.531 0.329 1 98.12 89 GLY A N 1
ATOM 646 C CA . GLY A 1 89 ? -17.406 -21.781 1.549 1 98.12 89 GLY A CA 1
ATOM 647 C C . GLY A 1 89 ? -15.938 -21.719 1.877 1 98.12 89 GLY A C 1
ATOM 648 O O . GLY A 1 89 ? -15.555 -21.312 2.975 1 98.12 89 GLY A O 1
ATOM 649 N N . TYR A 1 90 ? -15.086 -22.156 0.939 1 98.5 90 TYR A N 1
ATOM 650 C CA . TYR A 1 90 ? -13.648 -22.078 1.176 1 98.5 90 TYR A CA 1
ATOM 651 C C . TYR A 1 90 ? -13.094 -20.719 0.725 1 98.5 90 TYR A C 1
ATOM 653 O O . TYR A 1 90 ? -13.484 -20.203 -0.324 1 98.5 90 TYR A O 1
ATOM 661 N N . ASN A 1 91 ? -12.273 -20.109 1.56 1 98.88 91 ASN A N 1
ATOM 662 C CA . ASN A 1 91 ? -11.484 -18.984 1.063 1 98.88 91 ASN A CA 1
ATOM 663 C C . ASN A 1 91 ? -10.438 -19.438 0.052 1 98.88 91 ASN A C 1
ATOM 665 O O . ASN A 1 91 ? -9.906 -20.547 0.154 1 98.88 91 ASN A O 1
ATOM 669 N N . CYS A 1 92 ? -10.164 -18.594 -0.924 1 98.88 92 CYS A N 1
ATOM 670 C CA . CYS A 1 92 ? -9.18 -18.922 -1.952 1 98.88 92 CYS A CA 1
ATOM 671 C C . CYS A 1 92 ? -8.242 -17.734 -2.205 1 98.88 92 CYS A C 1
ATOM 673 O O . CYS A 1 92 ? -8.648 -16.578 -2.096 1 98.88 92 CYS A O 1
ATOM 675 N N . VAL A 1 93 ? -7.035 -18.047 -2.518 1 98.94 93 VAL A N 1
ATOM 676 C CA . VAL A 1 93 ? -6.09 -17.078 -3.045 1 98.94 93 VAL A CA 1
ATOM 677 C C . VAL A 1 93 ? -5.422 -17.625 -4.301 1 98.94 93 VAL A C 1
ATOM 679 O O . VAL A 1 93 ? -5.207 -18.828 -4.418 1 98.94 93 VAL A O 1
ATOM 682 N N . ASP A 1 94 ? -5.086 -16.75 -5.281 1 98.62 94 ASP A N 1
ATOM 683 C CA . ASP A 1 94 ? -4.434 -17.188 -6.508 1 98.62 94 ASP A CA 1
ATOM 684 C C . ASP A 1 94 ? -3.623 -16.062 -7.141 1 98.62 94 ASP A C 1
ATOM 686 O O . ASP A 1 94 ? -3.744 -14.906 -6.738 1 98.62 94 ASP A O 1
ATOM 690 N N . SER A 1 95 ? -2.781 -16.422 -8.062 1 97.31 95 SER A N 1
ATOM 691 C CA . SER A 1 95 ? -1.964 -15.461 -8.789 1 97.31 95 SER A CA 1
ATOM 692 C C . SER A 1 95 ? -2.387 -15.375 -10.258 1 97.31 95 SER A C 1
ATOM 694 O O . SER A 1 95 ? -1.542 -15.266 -11.148 1 97.31 95 SER A O 1
ATOM 696 N N . PHE A 1 96 ? -3.721 -15.383 -10.508 1 94.88 96 PHE A N 1
ATOM 697 C CA . PHE A 1 96 ? -4.246 -15.172 -11.852 1 94.88 96 PHE A CA 1
ATOM 698 C C . PHE A 1 96 ? -3.605 -13.945 -12.5 1 94.88 96 PHE A C 1
ATOM 700 O O . PHE A 1 96 ? -3.564 -12.875 -11.898 1 94.88 96 PHE A O 1
ATOM 707 N N . ASP A 1 97 ? -3.111 -14.086 -13.781 1 88.94 97 ASP A N 1
ATOM 708 C CA . ASP A 1 97 ? -2.291 -12.984 -14.266 1 88.94 97 ASP A CA 1
ATOM 709 C C . ASP A 1 97 ? -2.658 -12.609 -15.703 1 88.94 97 ASP A C 1
ATOM 711 O O . ASP A 1 97 ? -1.844 -12.039 -16.422 1 88.94 97 ASP A O 1
ATOM 715 N N . ILE A 1 98 ? -3.811 -13.039 -16.219 1 87.81 98 ILE A N 1
ATOM 716 C CA . ILE A 1 98 ? -4.281 -12.531 -17.5 1 87.81 98 ILE A CA 1
ATOM 717 C C . ILE A 1 98 ? -4.953 -11.18 -17.312 1 87.81 98 ILE A C 1
ATOM 719 O O . ILE A 1 98 ? -6.16 -11.102 -17.062 1 87.81 98 ILE A O 1
ATOM 723 N N . HIS A 1 99 ? -4.238 -10.172 -17.453 1 86.62 99 HIS A N 1
ATOM 724 C CA . HIS A 1 99 ? -4.582 -8.812 -17.062 1 86.62 99 HIS A CA 1
ATOM 725 C C . HIS A 1 99 ? -5.91 -8.375 -17.672 1 86.62 99 HIS A C 1
ATOM 727 O O . HIS A 1 99 ? -6.77 -7.836 -16.969 1 86.62 99 HIS A O 1
ATOM 733 N N . THR A 1 100 ? -6.145 -8.664 -18.906 1 85.81 100 THR A N 1
ATOM 734 C CA . THR A 1 100 ? -7.316 -8.188 -19.625 1 85.81 100 THR A CA 1
ATOM 735 C C . THR A 1 100 ? -8.586 -8.867 -19.109 1 85.81 100 THR A C 1
ATOM 737 O O . THR A 1 100 ? -9.695 -8.367 -19.328 1 85.81 100 THR A O 1
ATOM 740 N N . GLU A 1 101 ? -8.406 -9.945 -18.391 1 93.44 101 GLU A N 1
ATOM 741 C CA . GLU A 1 101 ? -9.562 -10.727 -17.953 1 93.44 101 GLU A CA 1
ATOM 742 C C . GLU A 1 101 ? -9.797 -10.562 -16.453 1 93.44 101 GLU A C 1
ATOM 744 O O . GLU A 1 101 ? -10.75 -11.117 -15.906 1 93.44 101 GLU A O 1
ATOM 749 N N . ILE A 1 102 ? -8.984 -9.781 -15.82 1 95.69 102 ILE A N 1
ATOM 750 C CA . ILE A 1 102 ? -9.031 -9.68 -14.367 1 95.69 102 ILE A CA 1
ATOM 751 C C . ILE A 1 102 ? -10.375 -9.094 -13.938 1 95.69 102 ILE A C 1
ATOM 753 O O . ILE A 1 102 ? -11.039 -9.633 -13.039 1 95.69 102 ILE A O 1
ATOM 757 N N . PRO A 1 103 ? -10.922 -8.047 -14.609 1 96.69 103 PRO A N 1
ATOM 758 C CA . PRO A 1 103 ? -12.211 -7.516 -14.156 1 96.69 103 PRO A CA 1
ATOM 759 C C . PRO A 1 103 ? -13.336 -8.547 -14.242 1 96.69 103 PRO A C 1
ATOM 761 O O . PRO A 1 103 ? -14.117 -8.695 -13.289 1 96.69 103 PRO A O 1
ATOM 764 N N . ALA A 1 104 ? -13.344 -9.258 -15.312 1 97.69 104 ALA A N 1
ATOM 765 C CA . ALA A 1 104 ? -14.375 -10.273 -15.477 1 97.69 104 ALA A CA 1
ATOM 766 C C . ALA A 1 104 ? -14.211 -11.398 -14.461 1 97.69 104 ALA A C 1
ATOM 768 O O . ALA A 1 104 ? -15.195 -11.914 -13.93 1 97.69 104 ALA A O 1
ATOM 769 N N . THR A 1 105 ? -12.992 -11.789 -14.234 1 98.38 105 THR A N 1
ATOM 770 C CA . THR A 1 105 ? -12.695 -12.828 -13.25 1 98.38 105 THR A CA 1
ATOM 771 C C . THR A 1 105 ? -13.125 -12.391 -11.852 1 98.38 105 THR A C 1
ATOM 773 O O . THR A 1 105 ? -13.75 -13.156 -11.117 1 98.38 105 THR A O 1
ATOM 776 N N . VAL A 1 106 ? -12.844 -11.164 -11.477 1 98.75 106 VAL A N 1
ATOM 777 C CA . VAL A 1 106 ? -13.227 -10.633 -10.172 1 98.75 106 VAL A CA 1
ATOM 778 C C . VAL A 1 106 ? -14.742 -10.641 -10.031 1 98.75 106 VAL A C 1
ATOM 780 O O . VAL A 1 106 ? -15.273 -11.062 -9 1 98.75 106 VAL A O 1
ATOM 783 N N . ALA A 1 107 ? -15.461 -10.203 -11.039 1 98.5 107 ALA A N 1
ATOM 784 C CA . ALA A 1 107 ? -16.922 -10.172 -10.984 1 98.5 107 ALA A CA 1
ATOM 785 C C . ALA A 1 107 ? -17.484 -11.57 -10.789 1 98.5 107 ALA A C 1
ATOM 787 O O . ALA A 1 107 ? -18.375 -11.773 -9.953 1 98.5 107 ALA A O 1
ATOM 788 N N . ARG A 1 108 ? -16.938 -12.492 -11.547 1 98.62 108 ARG A N 1
ATOM 789 C CA . ARG A 1 108 ? -17.391 -13.875 -11.492 1 98.62 108 ARG A CA 1
ATOM 790 C C . ARG A 1 108 ? -17.141 -14.477 -10.109 1 98.62 108 ARG A C 1
ATOM 792 O O . ARG A 1 108 ? -18.047 -15.055 -9.508 1 98.62 108 ARG A O 1
ATOM 799 N N . LEU A 1 109 ? -16.016 -14.312 -9.594 1 98.81 109 LEU A N 1
ATOM 800 C CA . LEU A 1 109 ? -15.625 -14.914 -8.328 1 98.81 109 LEU A CA 1
ATOM 801 C C . LEU A 1 109 ? -16.297 -14.188 -7.16 1 98.81 109 LEU A C 1
ATOM 803 O O . LEU A 1 109 ? -16.547 -14.797 -6.117 1 98.81 109 LEU A O 1
ATOM 807 N N . ASP A 1 110 ? -16.531 -12.883 -7.336 1 98.81 110 ASP A N 1
ATOM 808 C CA . ASP A 1 110 ? -17.234 -12.133 -6.309 1 98.81 110 ASP A CA 1
ATOM 809 C C . ASP A 1 110 ? -18.625 -12.719 -6.062 1 98.81 110 ASP A C 1
ATOM 811 O O . ASP A 1 110 ? -19.047 -12.883 -4.914 1 98.81 110 ASP A O 1
ATOM 815 N N . ALA A 1 111 ? -19.328 -13.016 -7.125 1 98.56 111 ALA A N 1
ATOM 816 C CA . ALA A 1 111 ? -20.656 -13.625 -7.012 1 98.56 111 ALA A CA 1
ATOM 817 C C . ALA A 1 111 ? -20.578 -14.969 -6.293 1 98.56 111 ALA A C 1
ATOM 819 O O . ALA A 1 111 ? -21.391 -15.25 -5.398 1 98.56 111 ALA A O 1
ATOM 820 N N . ALA A 1 112 ? -19.625 -15.758 -6.617 1 98.75 112 ALA A N 1
ATOM 821 C CA . ALA A 1 112 ? -19.453 -17.078 -6.02 1 98.75 112 ALA A CA 1
ATOM 822 C C . ALA A 1 112 ? -19.109 -16.969 -4.535 1 98.75 112 ALA A C 1
ATOM 824 O O . ALA A 1 112 ? -19.641 -17.703 -3.711 1 98.75 112 ALA A O 1
ATOM 825 N N . ALA A 1 113 ? -18.188 -16.078 -4.207 1 98.88 113 ALA A N 1
ATOM 826 C CA . ALA A 1 113 ? -17.734 -15.898 -2.83 1 98.88 113 ALA A CA 1
ATOM 827 C C . ALA A 1 113 ? -18.875 -15.453 -1.928 1 98.88 113 ALA A C 1
ATOM 829 O O . ALA A 1 113 ? -19.031 -15.953 -0.815 1 98.88 113 ALA A O 1
ATOM 830 N N . LYS A 1 114 ? -19.625 -14.5 -2.379 1 98.56 114 LYS A N 1
ATOM 831 C CA . LYS A 1 114 ? -20.766 -14.008 -1.603 1 98.56 114 LYS A CA 1
ATOM 832 C C . LYS A 1 114 ? -21.812 -15.109 -1.407 1 98.56 114 LYS A C 1
ATOM 834 O O . LYS A 1 114 ? -22.375 -15.258 -0.316 1 98.56 114 LYS A O 1
ATOM 839 N N . ALA A 1 115 ? -22.062 -15.891 -2.447 1 98.25 115 ALA A N 1
ATOM 840 C CA . ALA A 1 115 ? -23.016 -17 -2.357 1 98.25 115 ALA A CA 1
ATOM 841 C C . ALA A 1 115 ? -22.547 -18.047 -1.341 1 98.25 115 ALA A C 1
ATOM 843 O O . ALA A 1 115 ? -23.359 -18.625 -0.621 1 98.25 115 ALA A O 1
ATOM 844 N N . GLY A 1 116 ? -21.297 -18.266 -1.294 1 98.44 116 GLY A N 1
ATOM 845 C CA . GLY A 1 116 ? -20.734 -19.281 -0.406 1 98.44 116 GLY A CA 1
ATOM 846 C C . GLY A 1 116 ? -20.281 -18.703 0.926 1 98.44 116 GLY A C 1
ATOM 847 O O . GLY A 1 116 ? -19.75 -19.438 1.771 1 98.44 116 GLY A O 1
ATOM 848 N N . ASN A 1 117 ? -20.438 -17.359 1.134 1 98.56 117 ASN A N 1
ATOM 849 C CA . ASN A 1 117 ? -19.953 -16.656 2.316 1 98.56 117 ASN A CA 1
ATOM 850 C C . ASN A 1 117 ? -18.453 -16.906 2.547 1 98.56 117 ASN A C 1
ATOM 852 O O . ASN A 1 117 ? -18.047 -17.281 3.645 1 98.56 117 ASN A O 1
ATOM 856 N N . SER A 1 118 ? -17.703 -16.719 1.501 1 98.81 118 SER A N 1
ATOM 857 C CA . SER A 1 118 ? -16.266 -16.938 1.494 1 98.81 118 SER A CA 1
ATOM 858 C C . SER A 1 118 ? -15.516 -15.742 0.923 1 98.81 118 SER A C 1
ATOM 860 O O . SER A 1 118 ? -16.141 -14.781 0.465 1 98.81 118 SER A O 1
ATOM 862 N N . VAL A 1 119 ? -14.219 -15.75 1.041 1 98.88 119 VAL A N 1
ATOM 863 C CA . VAL A 1 119 ? -13.367 -14.648 0.607 1 98.88 119 VAL A CA 1
ATOM 864 C C . VAL A 1 119 ? -12.359 -15.141 -0.427 1 98.88 119 VAL A C 1
ATOM 866 O O . VAL A 1 119 ? -11.773 -16.219 -0.265 1 98.88 119 VAL A O 1
ATOM 869 N N . SER A 1 120 ? -12.242 -14.414 -1.491 1 98.81 120 SER A N 1
ATOM 870 C CA . SER A 1 120 ? -11.203 -14.672 -2.486 1 98.81 120 SER A CA 1
ATOM 871 C C . SER A 1 120 ? -10.32 -13.445 -2.697 1 98.81 120 SER A C 1
ATOM 873 O O . SER A 1 120 ? -10.82 -12.312 -2.725 1 98.81 120 SER A O 1
ATOM 875 N N . ILE A 1 121 ? -9.078 -13.617 -2.645 1 98.94 121 ILE A N 1
ATOM 876 C CA . ILE A 1 121 ? -8.148 -12.633 -3.178 1 98.94 121 ILE A CA 1
ATOM 877 C C . ILE A 1 121 ? -7.488 -13.172 -4.441 1 98.94 121 ILE A C 1
ATOM 879 O O . ILE A 1 121 ? -6.68 -14.102 -4.379 1 98.94 121 ILE A O 1
ATOM 883 N N . THR A 1 122 ? -7.879 -12.594 -5.594 1 98.75 122 THR A N 1
ATOM 884 C CA . THR A 1 122 ? -7.41 -13.094 -6.883 1 98.75 122 THR A CA 1
ATOM 885 C C . THR A 1 122 ? -6.391 -12.141 -7.496 1 98.75 122 THR A C 1
ATOM 887 O O . THR A 1 122 ? -6.23 -11.008 -7.027 1 98.75 122 THR A O 1
ATOM 890 N N . ALA A 1 123 ? -5.668 -12.648 -8.508 1 97.12 123 ALA A N 1
ATOM 891 C CA . ALA A 1 123 ? -4.656 -11.836 -9.18 1 97.12 123 ALA A CA 1
ATOM 892 C C . ALA A 1 123 ? -3.664 -11.25 -8.172 1 97.12 123 ALA A C 1
ATOM 894 O O . ALA A 1 123 ? -3.391 -10.047 -8.188 1 97.12 123 ALA A O 1
ATOM 895 N N . ALA A 1 124 ? -3.295 -12.266 -7.238 1 96.62 124 ALA A N 1
ATOM 896 C CA . ALA A 1 124 ? -2.412 -11.859 -6.148 1 96.62 124 ALA A CA 1
ATOM 897 C C . ALA A 1 124 ? -0.999 -12.398 -6.355 1 96.62 124 ALA A C 1
ATOM 899 O O . ALA A 1 124 ? -0.815 -13.578 -6.652 1 96.62 124 ALA A O 1
ATOM 900 N N . GLY A 1 125 ? 0.022 -11.773 -6.52 1 94.56 125 GLY A N 1
ATOM 901 C CA . GLY A 1 125 ? 1.468 -11.883 -6.633 1 94.56 125 GLY A CA 1
ATOM 902 C C . GLY A 1 125 ? 2.17 -10.539 -6.582 1 94.56 125 GLY A C 1
ATOM 903 O O . GLY A 1 125 ? 1.925 -9.742 -5.676 1 94.56 125 GLY A O 1
ATOM 904 N N . TRP A 1 126 ? 3 -10.352 -7.465 1 90.31 126 TRP A N 1
ATOM 905 C CA . TRP A 1 126 ? 3.588 -9.016 -7.477 1 90.31 126 TRP A CA 1
ATOM 906 C C . TRP A 1 126 ? 3.088 -8.211 -8.672 1 90.31 126 TRP A C 1
ATOM 908 O O . TRP A 1 126 ? 2.826 -7.012 -8.555 1 90.31 126 TRP A O 1
ATOM 918 N N . ASP A 1 127 ? 2.822 -8.82 -9.883 1 90.31 127 ASP A N 1
ATOM 919 C CA . ASP A 1 127 ? 2.17 -8.148 -11 1 90.31 127 ASP A CA 1
ATOM 920 C C . ASP A 1 127 ? 1.358 -9.133 -11.836 1 90.31 127 ASP A C 1
ATOM 922 O O . ASP A 1 127 ? 1.901 -9.805 -12.719 1 90.31 127 ASP A O 1
ATOM 926 N N . PRO A 1 128 ? -0.045 -9.109 -11.68 1 94.62 128 PRO A N 1
ATOM 927 C CA . PRO A 1 128 ? -0.759 -8.234 -10.758 1 94.62 128 PRO A CA 1
ATOM 928 C C . PRO A 1 128 ? -0.501 -8.578 -9.289 1 94.62 128 PRO A C 1
ATOM 930 O O . PRO A 1 128 ? -0.157 -9.727 -8.977 1 94.62 128 PRO A O 1
ATOM 933 N N . GLY A 1 129 ? -0.722 -7.629 -8.391 1 97.56 129 GLY A N 1
ATOM 934 C CA . GLY A 1 129 ? -0.578 -7.828 -6.961 1 97.56 129 GLY A CA 1
ATOM 935 C C . GLY A 1 129 ? 0.039 -6.637 -6.25 1 97.56 129 GLY A C 1
ATOM 936 O O . GLY A 1 129 ? -0.539 -5.551 -6.238 1 97.56 129 GLY A O 1
ATOM 937 N N . THR A 1 130 ? 1.259 -6.832 -5.703 1 98 130 THR A N 1
ATOM 938 C CA . THR A 1 130 ? 1.863 -5.781 -4.891 1 98 130 THR A CA 1
ATOM 939 C C . THR A 1 130 ? 2.229 -4.574 -5.75 1 98 130 THR A C 1
ATOM 941 O O . THR A 1 130 ? 2.17 -3.436 -5.285 1 98 130 THR A O 1
ATOM 944 N N . ASP A 1 131 ? 2.646 -4.777 -7.051 1 95.94 131 ASP A N 1
ATOM 945 C CA . ASP A 1 131 ? 2.9 -3.643 -7.93 1 95.94 131 ASP A CA 1
ATOM 946 C C . ASP A 1 131 ? 1.626 -2.836 -8.172 1 95.94 131 ASP A C 1
ATOM 948 O O . ASP A 1 131 ? 1.678 -1.615 -8.328 1 95.94 131 ASP A O 1
ATOM 952 N N . SER A 1 132 ? 0.47 -3.508 -8.234 1 97.44 132 SER A N 1
ATOM 953 C CA . SER A 1 132 ? -0.804 -2.801 -8.328 1 97.44 132 SER A CA 1
ATOM 954 C C . SER A 1 132 ? -1.033 -1.906 -7.117 1 97.44 132 SER A C 1
ATOM 956 O O . SER A 1 132 ? -1.544 -0.792 -7.25 1 97.44 132 SER A O 1
ATOM 958 N N . VAL A 1 133 ? -0.698 -2.422 -5.93 1 98.44 133 VAL A N 1
ATOM 959 C CA . VAL A 1 133 ? -0.829 -1.65 -4.699 1 98.44 133 VAL A CA 1
ATOM 960 C C . VAL A 1 133 ? 0.053 -0.406 -4.773 1 98.44 133 VAL A C 1
ATOM 962 O O . VAL A 1 133 ? -0.385 0.694 -4.426 1 98.44 133 VAL A O 1
ATOM 965 N N . LEU A 1 134 ? 1.289 -0.601 -5.227 1 97.25 134 LEU A N 1
ATOM 966 C CA . LEU A 1 134 ? 2.215 0.518 -5.355 1 97.25 134 LEU A CA 1
ATOM 967 C C . LEU A 1 134 ? 1.688 1.545 -6.355 1 97.25 134 LEU A C 1
ATOM 969 O O . LEU A 1 134 ? 1.744 2.75 -6.098 1 97.25 134 LEU A O 1
ATOM 973 N N . ARG A 1 135 ? 1.16 1.087 -7.492 1 94.38 135 ARG A N 1
ATOM 974 C CA . ARG A 1 135 ? 0.583 1.995 -8.477 1 94.38 135 ARG A CA 1
ATOM 975 C C . ARG A 1 135 ? -0.561 2.805 -7.875 1 94.38 135 ARG A C 1
ATOM 977 O O . ARG A 1 135 ? -0.66 4.012 -8.102 1 94.38 135 ARG A O 1
ATOM 984 N N . ALA A 1 136 ? -1.417 2.107 -7.168 1 97.69 136 ALA A N 1
ATOM 985 C CA . ALA A 1 136 ? -2.555 2.77 -6.531 1 97.69 136 ALA A CA 1
ATOM 986 C C . ALA A 1 136 ? -2.088 3.807 -5.516 1 97.69 136 ALA A C 1
ATOM 988 O O . ALA A 1 136 ? -2.602 4.926 -5.48 1 97.69 136 ALA A O 1
ATOM 989 N N . LEU A 1 137 ? -1.124 3.408 -4.699 1 98.25 137 LEU A N 1
ATOM 990 C CA . LEU A 1 137 ? -0.601 4.312 -3.678 1 98.25 137 LEU A CA 1
ATOM 991 C C . LEU A 1 137 ? 0.052 5.531 -4.316 1 98.25 137 LEU A C 1
ATOM 993 O O . LEU A 1 137 ? -0.169 6.66 -3.873 1 98.25 137 LEU A O 1
ATOM 997 N N . PHE A 1 138 ? 0.87 5.316 -5.371 1 96.25 138 PHE A N 1
ATOM 998 C CA . PHE A 1 138 ? 1.548 6.398 -6.07 1 96.25 138 PHE A CA 1
ATOM 999 C C . PHE A 1 138 ? 0.539 7.379 -6.66 1 96.25 138 PHE A C 1
ATOM 1001 O O . PHE A 1 138 ? 0.736 8.594 -6.598 1 96.25 138 PHE A O 1
ATOM 1008 N N . GLU A 1 139 ? -0.538 6.879 -7.188 1 95.19 139 GLU A N 1
ATOM 1009 C CA . GLU A 1 139 ? -1.561 7.758 -7.75 1 95.19 139 GLU A CA 1
ATOM 1010 C C . GLU A 1 139 ? -2.275 8.547 -6.66 1 95.19 139 GLU A C 1
ATOM 1012 O O . GLU A 1 139 ? -2.631 9.711 -6.859 1 95.19 139 GLU A O 1
ATOM 1017 N N . ALA A 1 140 ? -2.494 7.914 -5.527 1 97.56 140 ALA A N 1
ATOM 1018 C CA . ALA A 1 140 ? -3.117 8.617 -4.41 1 97.56 140 ALA A CA 1
ATOM 1019 C C . ALA A 1 140 ? -2.24 9.766 -3.924 1 97.56 140 ALA A C 1
ATOM 1021 O O . ALA A 1 140 ? -2.746 10.812 -3.512 1 97.56 140 ALA A O 1
ATOM 1022 N N . MET A 1 141 ? -0.931 9.594 -3.955 1 97.31 141 MET A N 1
ATOM 1023 C CA . MET A 1 141 ? 0.059 10.555 -3.482 1 97.31 141 MET A CA 1
ATOM 1024 C C . MET A 1 141 ? 0.249 11.68 -4.492 1 97.31 141 MET A C 1
ATOM 1026 O O . MET A 1 141 ? 0.366 12.852 -4.113 1 97.31 141 MET A O 1
ATOM 1030 N N . VAL A 1 142 ? 0.311 11.242 -5.734 1 94.44 142 VAL A N 1
ATOM 1031 C CA . VAL A 1 142 ? 0.57 12.133 -6.863 1 94.44 142 VAL A CA 1
ATOM 1032 C C . VAL A 1 142 ? -0.468 11.898 -7.957 1 94.44 142 VAL A C 1
ATOM 1034 O O . VAL A 1 142 ? -0.166 11.289 -8.984 1 94.44 142 VAL A O 1
ATOM 1037 N N . PRO A 1 143 ? -1.679 12.43 -7.762 1 93.38 143 PRO A N 1
ATOM 1038 C CA . PRO A 1 143 ? -2.793 12.078 -8.648 1 93.38 143 PRO A CA 1
ATOM 1039 C C . PRO A 1 143 ? -2.625 12.633 -10.055 1 93.38 143 PRO A C 1
ATOM 1041 O O . PRO A 1 143 ? -3.107 12.039 -11.023 1 93.38 143 PRO A O 1
ATOM 1044 N N . ARG A 1 144 ? -2.113 13.75 -10.188 1 87 144 ARG A N 1
ATOM 1045 C CA . ARG A 1 144 ? -1.834 14.32 -11.5 1 87 144 ARG A CA 1
ATOM 1046 C C . ARG A 1 144 ? -0.401 14.031 -11.93 1 87 144 ARG A C 1
ATOM 1048 O O . ARG A 1 144 ? 0.508 14.82 -11.648 1 87 144 ARG A O 1
ATOM 1055 N N . GLY A 1 145 ? -0.204 12.93 -12.555 1 84 145 GLY A N 1
ATOM 1056 C CA . GLY A 1 145 ? 1.121 12.484 -12.953 1 84 145 GLY A CA 1
ATOM 1057 C C . GLY A 1 145 ? 1.094 11.258 -13.844 1 84 145 GLY A C 1
ATOM 1058 O O . GLY A 1 145 ? 0.023 10.805 -14.258 1 84 145 GLY A O 1
ATOM 1059 N N . THR A 1 146 ? 2.291 10.844 -14.188 1 80.19 146 THR A N 1
ATOM 1060 C CA . THR A 1 146 ? 2.457 9.656 -15.031 1 80.19 146 THR A CA 1
ATOM 1061 C C . THR A 1 146 ? 3.299 8.602 -14.32 1 80.19 146 THR A C 1
ATOM 1063 O O . THR A 1 146 ? 4.258 8.938 -13.617 1 80.19 146 THR A O 1
ATOM 1066 N N . THR A 1 147 ? 2.859 7.41 -14.516 1 83.88 147 THR A N 1
ATOM 1067 C CA . THR A 1 147 ? 3.615 6.285 -13.969 1 83.88 147 THR A CA 1
ATOM 1068 C C . THR A 1 147 ? 4.297 5.5 -15.086 1 83.88 147 THR A C 1
ATOM 1070 O O . THR A 1 147 ? 3.654 5.133 -16.078 1 83.88 147 THR A O 1
ATOM 1073 N N . PHE A 1 148 ? 5.59 5.285 -14.93 1 73.12 148 PHE A N 1
ATOM 1074 C CA . PHE A 1 148 ? 6.352 4.414 -15.812 1 73.12 148 PHE A CA 1
ATOM 1075 C C . PHE A 1 148 ? 6.797 3.154 -15.078 1 73.12 148 PHE A C 1
ATOM 1077 O O . PHE A 1 148 ? 7.301 3.23 -13.953 1 73.12 148 PHE A O 1
ATOM 1084 N N . THR A 1 149 ? 6.465 2.068 -15.625 1 78.69 149 THR A N 1
ATOM 1085 C CA . THR A 1 149 ? 6.902 0.796 -15.062 1 78.69 149 THR A CA 1
ATOM 1086 C C . THR A 1 149 ? 7.859 0.084 -16.016 1 78.69 149 THR A C 1
ATOM 1088 O O . THR A 1 149 ? 7.496 -0.224 -17.156 1 78.69 149 THR A O 1
ATOM 1091 N N . ASN A 1 150 ? 9.07 -0.094 -15.57 1 70.81 150 ASN A N 1
ATOM 1092 C CA . ASN A 1 150 ? 10.078 -0.845 -16.312 1 70.81 150 ASN A CA 1
ATOM 1093 C C . ASN A 1 150 ? 10.367 -2.189 -15.648 1 70.81 150 ASN A C 1
ATOM 1095 O O . ASN A 1 150 ? 10.781 -2.242 -14.492 1 70.81 150 ASN A O 1
ATOM 1099 N N . PHE A 1 151 ? 10.055 -3.129 -16.359 1 70 151 PHE A N 1
ATOM 1100 C CA . PHE A 1 151 ? 10.344 -4.461 -15.844 1 70 151 PHE A CA 1
ATOM 1101 C C . PHE A 1 151 ? 11.773 -4.867 -16.156 1 70 151 PHE A C 1
ATOM 1103 O O . PHE A 1 151 ? 12.242 -4.691 -17.281 1 70 151 PHE A O 1
ATOM 1110 N N . GLY A 1 1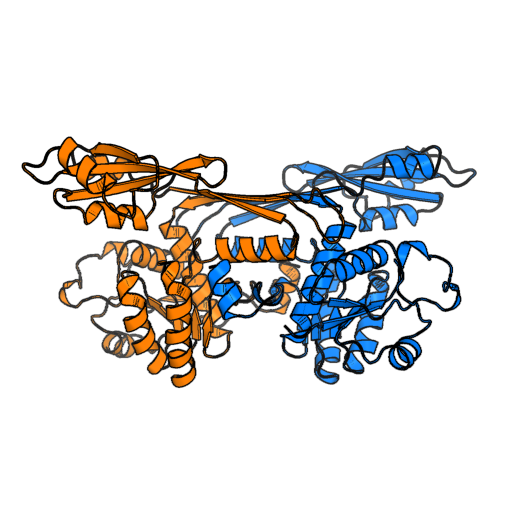52 ? 12.562 -5 -15.062 1 62.75 152 GLY A N 1
ATOM 1111 C CA . GLY A 1 152 ? 13.961 -5.367 -15.227 1 62.75 152 GLY A CA 1
ATOM 1112 C C . GLY A 1 152 ? 14.156 -6.758 -15.797 1 62.75 152 GLY A C 1
ATOM 1113 O O . GLY A 1 152 ? 13.18 -7.445 -16.109 1 62.75 152 GLY A O 1
ATOM 1114 N N . ARG A 1 153 ? 15.398 -6.977 -15.875 1 62.19 153 ARG A N 1
ATOM 1115 C CA . ARG A 1 153 ? 15.797 -8.258 -16.453 1 62.19 153 ARG A CA 1
ATOM 1116 C C . ARG A 1 153 ? 15.289 -9.422 -15.602 1 62.19 153 ARG A C 1
ATOM 1118 O O . ARG A 1 153 ? 15.398 -9.391 -14.375 1 62.19 153 ARG A O 1
ATOM 1125 N N . GLY A 1 154 ? 14.477 -10.133 -16.188 1 68.94 154 GLY A N 1
ATOM 1126 C CA . GLY A 1 154 ? 14.055 -11.328 -15.484 1 68.94 154 GLY A CA 1
ATOM 1127 C C . GLY A 1 154 ? 13.109 -12.203 -16.281 1 68.94 154 GLY A C 1
ATOM 1128 O O . GLY A 1 154 ? 12.656 -11.805 -17.359 1 68.94 154 GLY A O 1
ATOM 1129 N N . ARG A 1 155 ? 12.984 -13.336 -15.719 1 70.81 155 ARG A N 1
ATOM 1130 C CA . ARG A 1 155 ? 12.141 -14.328 -16.391 1 70.81 155 ARG A CA 1
ATOM 1131 C C . ARG A 1 155 ? 10.672 -13.914 -16.344 1 70.81 155 ARG A C 1
ATOM 1133 O O . ARG A 1 155 ? 10.164 -13.531 -15.297 1 70.81 155 ARG A O 1
ATOM 1140 N N . SER A 1 156 ? 10.125 -13.797 -17.484 1 72.88 156 SER A N 1
ATOM 1141 C CA . SER A 1 156 ? 8.68 -13.625 -17.578 1 72.88 156 SER A CA 1
ATOM 1142 C C . SER A 1 156 ? 7.973 -14.977 -17.656 1 72.88 156 SER A C 1
ATOM 1144 O O . SER A 1 156 ? 8.078 -15.68 -18.656 1 72.88 156 SER A O 1
ATOM 1146 N N . MET A 1 157 ? 7.258 -15.211 -16.656 1 69.25 157 MET A N 1
ATOM 1147 C CA . MET A 1 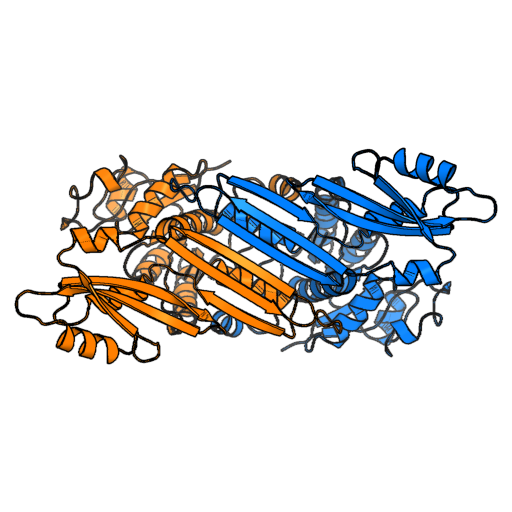157 ? 6.598 -16.516 -16.609 1 69.25 157 MET A CA 1
ATOM 1148 C C . MET A 1 157 ? 5.605 -16.656 -17.766 1 69.25 157 MET A C 1
ATOM 1150 O O . MET A 1 157 ? 5.602 -17.688 -18.453 1 69.25 157 MET A O 1
ATOM 1154 N N . GLY A 1 158 ? 4.766 -15.648 -17.922 1 73.31 158 GLY A N 1
ATOM 1155 C CA . GLY A 1 158 ? 3.791 -15.711 -19 1 73.31 158 GLY A CA 1
ATOM 1156 C C . GLY A 1 158 ? 4.426 -15.891 -20.375 1 73.31 158 GLY A C 1
ATOM 1157 O O . GLY A 1 158 ? 4.027 -16.781 -21.141 1 73.31 158 GLY A O 1
ATOM 1158 N N . HIS A 1 159 ? 5.418 -15.156 -20.594 1 79.88 159 HIS A N 1
ATOM 1159 C CA . HIS A 1 159 ? 6.086 -15.234 -21.891 1 79.88 159 HIS A CA 1
ATOM 1160 C C . HIS A 1 159 ? 6.82 -16.562 -22.062 1 79.88 159 HIS A C 1
ATOM 1162 O O . HIS A 1 159 ? 6.91 -17.078 -23.172 1 79.88 159 HIS A O 1
ATOM 1168 N N . SER A 1 160 ? 7.289 -17.062 -21 1 81.81 160 SER A N 1
ATOM 1169 C CA . SER A 1 160 ? 7.961 -18.359 -21.078 1 81.81 160 SER A CA 1
ATOM 1170 C C . SER A 1 160 ? 6.98 -19.469 -21.453 1 81.81 160 SER A C 1
ATOM 1172 O O . SER A 1 160 ? 7.289 -20.312 -22.297 1 81.81 160 SER A O 1
ATOM 1174 N N . VAL A 1 161 ? 5.887 -19.359 -20.828 1 79.56 161 VAL A N 1
ATOM 1175 C CA . VAL A 1 161 ? 4.852 -20.344 -21.125 1 79.56 161 VAL A CA 1
ATOM 1176 C C . VAL A 1 161 ? 4.438 -20.219 -22.594 1 79.56 161 VAL A C 1
ATOM 1178 O O . VAL A 1 161 ? 4.309 -21.219 -23.297 1 79.56 161 VAL A O 1
ATOM 1181 N N . ALA A 1 162 ? 4.266 -19.047 -23 1 83 162 ALA A N 1
ATOM 1182 C CA . ALA A 1 162 ? 3.887 -18.797 -24.391 1 83 162 ALA A CA 1
ATOM 1183 C C . ALA A 1 162 ? 4.941 -19.328 -25.359 1 83 162 ALA A C 1
ATOM 1185 O O . ALA A 1 162 ? 4.605 -19.953 -26.375 1 83 162 ALA A O 1
ATOM 1186 N N . ALA A 1 163 ? 6.129 -19.172 -25.094 1 89.94 163 ALA A N 1
ATOM 1187 C CA . ALA A 1 163 ? 7.223 -19.656 -25.938 1 89.94 163 ALA A CA 1
ATOM 1188 C C . ALA A 1 163 ? 7.238 -21.172 -26 1 89.94 163 ALA A C 1
ATOM 1190 O O . ALA A 1 163 ? 7.477 -21.766 -27.062 1 89.94 163 ALA A O 1
ATOM 1191 N N . ARG A 1 164 ? 6.965 -21.766 -24.906 1 89.81 164 ARG A N 1
ATOM 1192 C CA . ARG A 1 164 ? 6.996 -23.219 -24.844 1 89.81 164 ARG A CA 1
ATOM 1193 C C . ARG A 1 164 ? 5.867 -23.828 -25.656 1 89.81 164 ARG A C 1
ATOM 1195 O O . ARG A 1 164 ? 5.949 -24.984 -26.078 1 89.81 164 ARG A O 1
ATOM 1202 N N . ALA A 1 165 ? 4.879 -23.031 -25.828 1 88.44 165 ALA A N 1
ATOM 1203 C CA . ALA A 1 165 ? 3.707 -23.516 -26.562 1 88.44 165 ALA A CA 1
ATOM 1204 C C . ALA A 1 165 ? 3.928 -23.438 -28.062 1 88.44 165 ALA A C 1
ATOM 1206 O O . ALA A 1 165 ? 3.133 -23.984 -28.844 1 88.44 165 ALA A O 1
ATOM 1207 N N . ILE A 1 166 ? 4.922 -22.859 -28.531 1 92.75 166 ILE A N 1
ATOM 1208 C CA . ILE A 1 166 ? 5.211 -22.688 -29.953 1 92.75 166 ILE A CA 1
ATOM 1209 C C . ILE A 1 166 ? 5.711 -24 -30.531 1 92.75 166 ILE A C 1
ATOM 1211 O O . ILE A 1 166 ? 6.527 -24.688 -29.922 1 92.75 166 ILE A O 1
ATOM 1215 N N . LYS A 1 167 ? 5.16 -24.375 -31.766 1 93.81 167 LYS A N 1
ATOM 1216 C CA . LYS A 1 167 ? 5.582 -25.594 -32.438 1 93.81 167 LYS A CA 1
ATOM 1217 C C . LYS A 1 167 ? 7.09 -25.609 -32.656 1 93.81 167 LYS A C 1
ATOM 1219 O O . LYS A 1 167 ? 7.668 -24.625 -33.125 1 93.81 167 LYS A O 1
ATOM 1224 N N . GLY A 1 168 ? 7.676 -26.781 -32.312 1 95.25 168 GLY A N 1
ATOM 1225 C CA . GLY A 1 168 ? 9.109 -26.938 -32.531 1 95.25 168 GLY A CA 1
ATOM 1226 C C . GLY A 1 168 ? 9.93 -26.609 -31.281 1 95.25 168 GLY A C 1
ATOM 1227 O O . GLY A 1 168 ? 11.141 -26.828 -31.266 1 95.25 168 GLY A O 1
ATOM 1228 N N . VAL A 1 169 ? 9.328 -26.016 -30.266 1 95.19 169 VAL A N 1
ATOM 1229 C CA . VAL A 1 169 ? 10 -25.672 -29.016 1 95.19 169 VAL A CA 1
ATOM 1230 C C . VAL A 1 169 ? 9.805 -26.797 -28 1 95.19 169 VAL A C 1
ATOM 1232 O O . VAL A 1 169 ? 8.672 -27.125 -27.641 1 95.19 169 VAL A O 1
ATOM 1235 N N . ALA A 1 170 ? 10.898 -27.438 -27.625 1 94.19 170 ALA A N 1
ATOM 1236 C CA . ALA A 1 170 ? 10.844 -28.469 -26.578 1 94.19 170 ALA A CA 1
ATOM 1237 C C . ALA A 1 170 ? 10.727 -27.844 -25.203 1 94.19 170 ALA A C 1
ATOM 1239 O O . ALA A 1 170 ? 10.062 -28.391 -24.312 1 94.19 170 ALA A O 1
ATOM 1240 N N . ASP A 1 171 ? 11.492 -26.719 -25 1 92.69 171 ASP A N 1
ATOM 1241 C CA . ASP A 1 171 ? 11.438 -25.922 -23.766 1 92.69 171 ASP A CA 1
ATOM 1242 C C . ASP A 1 171 ? 11.914 -24.484 -24.016 1 92.69 171 ASP A C 1
ATOM 1244 O O . ASP A 1 171 ? 12.586 -24.219 -25.016 1 92.69 171 ASP A O 1
ATOM 1248 N N . ALA A 1 172 ? 11.461 -23.625 -23.172 1 92.12 172 ALA A N 1
ATOM 1249 C CA . ALA A 1 172 ? 11.852 -22.25 -23.422 1 92.12 172 ALA A CA 1
ATOM 1250 C C . ALA A 1 172 ? 11.719 -21.406 -22.156 1 92.12 172 ALA A C 1
ATOM 1252 O O . ALA A 1 172 ? 10.969 -21.75 -21.234 1 92.12 172 ALA A O 1
ATOM 1253 N N . VAL A 1 173 ? 12.516 -20.312 -22.125 1 87.19 173 VAL A N 1
ATOM 1254 C CA . VAL A 1 173 ? 12.422 -19.281 -21.094 1 87.19 173 VAL A CA 1
ATOM 1255 C C . VAL A 1 173 ? 12.531 -17.906 -21.734 1 87.19 173 VAL A C 1
ATOM 1257 O O . VAL A 1 173 ? 13.344 -17.688 -22.641 1 87.19 173 VAL A O 1
ATOM 1260 N N . SER A 1 174 ? 11.664 -17.062 -21.328 1 85.44 174 SER A N 1
ATOM 1261 C CA . SER A 1 174 ? 11.695 -15.695 -21.812 1 85.44 174 SER A CA 1
ATOM 1262 C C . SER A 1 174 ? 12.188 -14.734 -20.734 1 85.44 174 SER A C 1
ATOM 1264 O O . SER A 1 174 ? 11.703 -14.773 -19.594 1 85.44 174 SER A O 1
ATOM 1266 N N . ILE A 1 175 ? 13.125 -13.906 -21.141 1 78.88 175 ILE A N 1
ATOM 1267 C CA . ILE A 1 175 ? 13.68 -12.898 -20.25 1 78.88 175 ILE A CA 1
ATOM 1268 C C . ILE A 1 175 ? 13.242 -11.508 -20.719 1 78.88 175 ILE A C 1
ATOM 1270 O O . ILE A 1 175 ? 13.336 -11.18 -21.906 1 78.88 175 ILE A O 1
ATOM 1274 N N . THR A 1 176 ? 12.711 -10.789 -19.734 1 78 176 THR A N 1
ATOM 1275 C CA . THR A 1 176 ? 12.328 -9.414 -20.016 1 78 176 THR A CA 1
ATOM 1276 C C . THR A 1 176 ? 13.492 -8.461 -19.75 1 78 176 THR A C 1
ATOM 1278 O O . THR A 1 176 ? 14.148 -8.547 -18.703 1 78 176 THR A O 1
ATOM 1281 N N . ILE A 1 177 ? 13.742 -7.598 -20.766 1 68.25 177 ILE A N 1
ATOM 1282 C CA . ILE A 1 177 ? 14.812 -6.613 -20.641 1 68.25 177 ILE A CA 1
ATOM 1283 C C . ILE A 1 177 ? 14.25 -5.207 -20.828 1 68.25 177 ILE A C 1
ATOM 1285 O O . ILE A 1 177 ? 13.719 -4.883 -21.906 1 68.25 177 ILE A O 1
ATOM 1289 N N . PRO A 1 178 ? 14.375 -4.422 -19.75 1 71.44 178 PRO A N 1
ATOM 1290 C CA . PRO A 1 178 ? 13.875 -3.053 -19.922 1 71.44 178 PRO A CA 1
ATOM 1291 C C . PRO A 1 178 ? 14.711 -2.236 -20.906 1 71.44 178 PRO A C 1
ATOM 1293 O O . PRO A 1 178 ? 15.938 -2.334 -20.906 1 71.44 178 PRO A O 1
ATOM 1296 N N . VAL A 1 179 ? 13.977 -1.55 -21.844 1 62.97 179 VAL A N 1
ATOM 1297 C CA . VAL A 1 179 ? 14.695 -0.713 -22.797 1 62.97 179 VAL A CA 1
ATOM 1298 C C . VAL A 1 179 ? 14.391 0.759 -22.531 1 62.97 179 VAL A C 1
ATOM 1300 O O . VAL A 1 179 ? 14.789 1.633 -23.297 1 62.97 179 VAL A O 1
ATOM 1303 N N . GLY A 1 180 ? 13.703 1.062 -21.406 1 58.59 180 GLY A N 1
ATOM 1304 C CA . GLY A 1 180 ? 13.414 2.426 -21 1 58.59 180 GLY A CA 1
ATOM 1305 C C . GLY A 1 180 ? 12.047 2.906 -21.453 1 58.59 180 GLY A C 1
ATOM 1306 O O . GLY A 1 180 ? 11.492 2.387 -22.422 1 58.59 180 GLY A O 1
ATOM 1307 N N . GLY A 1 181 ? 11.383 4.004 -20.781 1 58.38 181 GLY A N 1
ATOM 1308 C CA . GLY A 1 181 ? 10.109 4.602 -21.156 1 58.38 181 GLY A CA 1
ATOM 1309 C C . GLY A 1 181 ? 8.945 3.635 -21.047 1 58.38 181 GLY A C 1
ATOM 1310 O O . GLY A 1 181 ? 8.008 3.697 -21.859 1 58.38 181 GLY A O 1
ATOM 1311 N N . GLY A 1 182 ? 9.062 2.615 -20.25 1 61.62 182 GLY A N 1
ATOM 1312 C CA . GLY A 1 182 ? 8.008 1.625 -20.078 1 61.62 182 GLY A CA 1
ATOM 1313 C C . GLY A 1 182 ? 8.039 0.542 -21.141 1 61.62 182 GLY A C 1
ATOM 1314 O O . GLY A 1 182 ? 7.172 -0.333 -21.172 1 61.62 182 GLY A O 1
ATOM 1315 N N . ARG A 1 183 ? 9.078 0.566 -22.062 1 64.94 183 ARG A N 1
ATOM 1316 C CA . ARG A 1 183 ? 9.219 -0.432 -23.125 1 64.94 183 ARG A CA 1
ATOM 1317 C C . ARG A 1 183 ? 10.172 -1.544 -22.703 1 64.94 183 ARG A C 1
ATOM 1319 O O . ARG A 1 183 ? 11.078 -1.32 -21.891 1 64.94 183 ARG A O 1
ATOM 1326 N N . HIS A 1 184 ? 9.812 -2.783 -23.25 1 77.94 184 HIS A N 1
ATOM 1327 C CA . HIS A 1 184 ? 10.609 -3.953 -22.906 1 77.94 184 HIS A CA 1
ATOM 1328 C C . HIS A 1 184 ? 11.023 -4.723 -24.156 1 77.94 184 HIS A C 1
ATOM 1330 O O . HIS A 1 184 ? 10.328 -4.68 -25.172 1 77.94 184 HIS A O 1
ATOM 1336 N N . SER A 1 185 ? 12.195 -5.234 -24.109 1 77.5 185 SER A N 1
ATOM 1337 C CA . SER A 1 185 ? 12.594 -6.234 -25.078 1 77.5 185 SER A CA 1
ATOM 1338 C C . SER A 1 185 ? 12.547 -7.641 -24.5 1 77.5 185 SER A C 1
ATOM 1340 O O . SER A 1 185 ? 12.469 -7.805 -23.281 1 77.5 185 SER A O 1
ATOM 1342 N N . ARG A 1 186 ? 12.375 -8.609 -25.391 1 84.44 186 ARG A N 1
ATOM 1343 C CA . ARG A 1 186 ? 12.305 -10 -24.969 1 84.44 186 ARG A CA 1
ATOM 1344 C C . ARG A 1 186 ? 13.516 -10.789 -25.453 1 84.44 186 ARG A C 1
ATOM 1346 O O . ARG A 1 186 ? 13.867 -10.719 -26.641 1 84.44 186 ARG A O 1
ATOM 1353 N N . LEU A 1 187 ? 14.188 -11.383 -24.547 1 81.94 187 LEU A N 1
ATOM 1354 C CA . LEU A 1 187 ? 15.203 -12.383 -24.844 1 81.94 187 LEU A CA 1
ATOM 1355 C C . LEU A 1 187 ? 14.695 -13.789 -24.547 1 81.94 187 LEU A C 1
ATOM 1357 O O . LEU A 1 187 ? 14.438 -14.125 -23.391 1 81.94 187 LEU A O 1
ATOM 1361 N N . VAL A 1 188 ? 14.492 -14.57 -25.562 1 89.56 188 VAL A N 1
ATOM 1362 C CA . VAL A 1 188 ? 13.906 -15.898 -25.391 1 89.56 188 VAL A CA 1
ATOM 1363 C C . VAL A 1 188 ? 14.953 -16.969 -25.672 1 89.56 188 VAL A C 1
ATOM 1365 O O . VAL A 1 188 ? 15.531 -17.016 -26.766 1 89.56 188 VAL A O 1
ATOM 1368 N N . TYR A 1 189 ? 15.195 -17.797 -24.703 1 89.31 189 TYR A N 1
ATOM 1369 C CA . TYR A 1 189 ? 16.016 -18.984 -24.859 1 89.31 189 TYR A CA 1
ATOM 1370 C C . TYR A 1 189 ? 15.141 -20.203 -25.172 1 89.31 189 TYR A C 1
ATOM 1372 O O . TYR A 1 189 ? 14.141 -20.453 -24.5 1 89.31 189 TYR A O 1
ATOM 1380 N N . VAL A 1 190 ? 15.594 -20.969 -26.219 1 93.94 190 VAL A N 1
ATOM 1381 C CA . VAL A 1 190 ? 14.766 -22.109 -26.609 1 93.94 190 VAL A CA 1
ATOM 1382 C C . VAL A 1 190 ? 15.625 -23.359 -26.719 1 93.94 190 VAL A C 1
ATOM 1384 O O . VAL A 1 190 ? 16.797 -23.281 -27.078 1 93.94 190 VAL A O 1
ATOM 1387 N N . VAL A 1 191 ? 15.039 -24.453 -26.281 1 92.75 191 VAL A N 1
ATOM 1388 C CA . VAL A 1 191 ? 15.484 -25.781 -26.688 1 92.75 191 VAL A CA 1
ATOM 1389 C C . VAL A 1 191 ? 14.609 -26.312 -27.828 1 92.75 191 VAL A C 1
ATOM 1391 O O . VAL A 1 191 ? 13.383 -26.344 -27.703 1 92.75 191 VAL A O 1
ATOM 1394 N N . LEU A 1 192 ? 15.211 -26.719 -28.875 1 94.56 192 LEU A N 1
ATOM 1395 C CA . LEU A 1 192 ? 14.445 -27.109 -30.062 1 94.56 192 LEU A CA 1
ATOM 1396 C C . LEU A 1 192 ? 14.078 -28.578 -30.016 1 94.56 192 LEU A C 1
ATOM 1398 O O . LEU A 1 192 ? 14.844 -29.406 -29.484 1 94.56 192 LEU A O 1
ATOM 1402 N N . GLU A 1 193 ? 12.867 -28.812 -30.516 1 94.75 193 GLU A N 1
ATOM 1403 C CA . GLU A 1 193 ? 12.531 -30.203 -30.781 1 94.75 193 GLU A CA 1
ATOM 1404 C C . GLU A 1 193 ? 13.438 -30.797 -31.859 1 94.75 193 GLU A C 1
ATOM 1406 O O . GLU A 1 193 ? 14.039 -30.062 -32.656 1 94.75 193 GLU A O 1
ATOM 1411 N N . GLU A 1 194 ? 13.508 -32.125 -31.828 1 92.62 194 GLU A N 1
ATOM 1412 C CA . GLU A 1 194 ? 14.328 -32.812 -32.844 1 92.62 194 GLU A CA 1
ATOM 1413 C C . GLU A 1 194 ? 13.875 -32.438 -34.25 1 92.62 194 GLU A C 1
ATOM 1415 O O . GLU A 1 194 ? 12.68 -32.5 -34.562 1 92.62 194 GLU A O 1
ATOM 1420 N N . GLY A 1 195 ? 14.773 -32 -35.125 1 93.31 195 GLY A N 1
ATOM 1421 C CA . GLY A 1 195 ? 14.477 -31.719 -36.5 1 93.31 195 GLY A CA 1
ATOM 1422 C C . GLY A 1 195 ? 14.102 -30.266 -36.75 1 93.31 195 GLY A C 1
ATOM 1423 O O . GLY A 1 195 ? 13.938 -29.859 -37.906 1 93.31 195 GLY A O 1
ATOM 1424 N N . GLU A 1 196 ? 13.961 -29.5 -35.75 1 94.44 196 GLU A N 1
ATOM 1425 C CA . GLU A 1 196 ? 13.555 -28.109 -35.875 1 94.44 196 GLU A CA 1
ATOM 1426 C C . GLU A 1 196 ? 14.773 -27.188 -36.031 1 94.44 196 GLU A C 1
ATOM 1428 O O . GLU A 1 196 ? 15.875 -27.547 -35.594 1 94.44 196 GLU A O 1
ATOM 1433 N N . ASN A 1 197 ? 14.641 -26.109 -36.719 1 93.5 197 ASN A N 1
ATOM 1434 C CA . ASN A 1 197 ? 15.734 -25.156 -36.781 1 93.5 197 ASN A CA 1
ATOM 1435 C C . ASN A 1 197 ? 15.359 -23.828 -36.125 1 93.5 197 ASN A C 1
ATOM 1437 O O . ASN A 1 197 ? 14.188 -23.453 -36.094 1 93.5 197 ASN A O 1
ATOM 1441 N N . LEU A 1 198 ? 16.406 -23.094 -35.688 1 94.56 198 LEU A N 1
ATOM 1442 C CA . LEU A 1 198 ? 16.234 -21.906 -34.875 1 94.56 198 LEU A CA 1
ATOM 1443 C C . LEU A 1 198 ? 15.539 -20.797 -35.688 1 94.56 198 LEU A C 1
ATOM 1445 O O . LEU A 1 198 ? 14.695 -20.078 -35.156 1 94.56 198 LEU A O 1
ATOM 1449 N N . ALA A 1 199 ? 15.844 -20.703 -36.969 1 94.38 199 ALA A N 1
ATOM 1450 C CA . ALA A 1 199 ? 15.281 -19.641 -37.781 1 94.38 199 ALA A CA 1
ATOM 1451 C C . ALA A 1 199 ? 13.766 -19.781 -37.906 1 94.38 199 ALA A C 1
ATOM 1453 O O . ALA A 1 199 ? 13.031 -18.797 -37.781 1 94.38 199 ALA A O 1
ATOM 1454 N N . ASP A 1 200 ? 13.297 -20.938 -38.125 1 95.75 200 ASP A N 1
ATOM 1455 C CA . ASP A 1 200 ? 11.867 -21.203 -38.25 1 95.75 200 ASP A CA 1
ATOM 1456 C C . ASP A 1 200 ? 11.156 -20.953 -36.938 1 95.75 200 ASP A C 1
ATOM 1458 O O . ASP A 1 200 ? 10.094 -20.328 -36.906 1 95.75 200 ASP A O 1
ATOM 1462 N N . VAL A 1 201 ? 11.688 -21.453 -35.844 1 95.88 201 VAL A N 1
ATOM 1463 C CA . VAL A 1 201 ? 11.094 -21.281 -34.5 1 95.88 201 VAL A CA 1
ATOM 1464 C C . VAL A 1 201 ? 11.07 -19.797 -34.156 1 95.88 201 VAL A C 1
ATOM 1466 O O . VAL A 1 201 ? 10.078 -19.312 -33.594 1 95.88 201 VAL A O 1
ATOM 1469 N N . THR A 1 202 ? 12.156 -19.109 -34.438 1 94.56 202 THR A N 1
ATOM 1470 C CA . THR A 1 202 ? 12.219 -17.672 -34.188 1 94.56 202 THR A CA 1
ATOM 1471 C C . THR A 1 202 ? 11.109 -16.953 -34.938 1 94.56 202 THR A C 1
ATOM 1473 O O . THR A 1 202 ? 10.461 -16.062 -34.406 1 94.56 202 THR A O 1
ATOM 1476 N N . ALA A 1 203 ? 10.945 -17.344 -36.156 1 94.44 203 ALA A N 1
ATOM 1477 C CA . ALA A 1 203 ? 9.883 -16.734 -36.969 1 94.44 203 ALA A CA 1
ATOM 1478 C C . ALA A 1 203 ? 8.516 -16.984 -36.344 1 94.44 203 ALA A C 1
ATOM 1480 O O . ALA A 1 203 ? 7.652 -16.109 -36.344 1 94.44 203 ALA A O 1
ATOM 1481 N N . ARG A 1 204 ? 8.312 -18.125 -35.875 1 94.69 204 ARG A N 1
ATOM 1482 C CA . ARG A 1 204 ? 7.047 -18.469 -35.25 1 94.69 204 ARG A CA 1
ATOM 1483 C C . ARG A 1 204 ? 6.844 -17.688 -33.938 1 94.69 204 ARG A C 1
ATOM 1485 O O . ARG A 1 204 ? 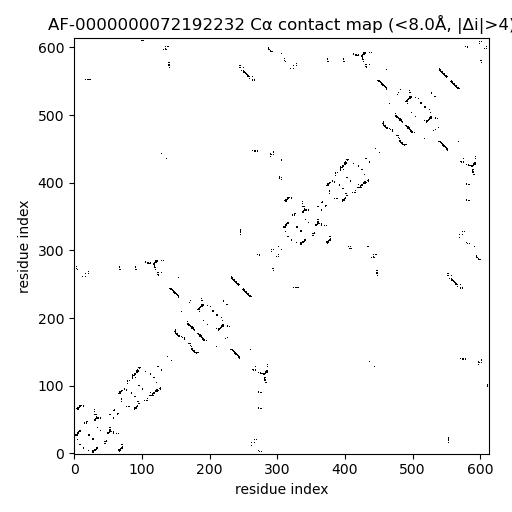5.738 -17.219 -33.656 1 94.69 204 ARG A O 1
ATOM 1492 N N . ILE A 1 205 ? 7.883 -17.547 -33.125 1 93.5 205 ILE A N 1
ATOM 1493 C CA . ILE A 1 205 ? 7.781 -16.797 -31.891 1 93.5 205 ILE A CA 1
ATOM 1494 C C . ILE A 1 205 ? 7.48 -15.328 -32.188 1 93.5 205 ILE A C 1
ATOM 1496 O O . ILE A 1 205 ? 6.613 -14.719 -31.547 1 93.5 205 ILE A O 1
ATOM 1500 N N . LYS A 1 206 ? 8.156 -14.797 -33.188 1 90.56 206 LYS A N 1
ATOM 1501 C CA . LYS A 1 206 ? 7.977 -13.398 -33.562 1 90.56 206 LYS A CA 1
ATOM 1502 C C . LYS A 1 206 ? 6.551 -13.141 -34.062 1 90.56 206 LYS A C 1
ATOM 1504 O O . LYS A 1 206 ? 6.023 -12.039 -33.875 1 90.56 206 LYS A O 1
ATOM 1509 N N . ALA A 1 207 ? 5.941 -14.117 -34.562 1 90.44 207 ALA A N 1
ATOM 1510 C CA . ALA A 1 207 ? 4.598 -13.984 -35.125 1 90.44 207 ALA A CA 1
ATOM 1511 C C . ALA A 1 207 ? 3.539 -14.086 -34.031 1 90.44 207 ALA A C 1
ATOM 1513 O O . ALA A 1 207 ? 2.381 -13.719 -34.25 1 90.44 207 ALA A O 1
ATOM 1514 N N . ASP A 1 208 ? 3.945 -14.633 -32.906 1 89.19 208 ASP A N 1
ATOM 1515 C CA . ASP A 1 208 ? 3.012 -14.789 -31.781 1 89.19 208 ASP A CA 1
ATOM 1516 C C . ASP A 1 208 ? 2.668 -13.438 -31.156 1 89.19 208 ASP A C 1
ATOM 1518 O O . ASP A 1 208 ? 3.545 -12.594 -30.984 1 89.19 208 ASP A O 1
ATOM 1522 N N . ASP A 1 209 ? 1.469 -13.273 -30.781 1 81.88 209 ASP A N 1
ATOM 1523 C CA . ASP A 1 209 ? 0.964 -12.008 -30.266 1 81.88 209 ASP A CA 1
ATOM 1524 C C . ASP A 1 209 ? 1.691 -11.625 -28.969 1 81.88 209 ASP A C 1
ATOM 1526 O O . ASP A 1 209 ? 1.856 -10.438 -28.672 1 81.88 209 ASP A O 1
ATOM 1530 N N . TYR A 1 210 ? 2.168 -12.641 -28.234 1 79.81 210 TYR A N 1
ATOM 1531 C CA . TYR A 1 210 ? 2.855 -12.391 -26.969 1 79.81 210 TYR A CA 1
ATOM 1532 C C . TYR A 1 210 ? 4.188 -11.688 -27.203 1 79.81 210 TYR A C 1
ATOM 1534 O O . TYR A 1 210 ? 4.715 -11.023 -26.312 1 79.81 210 TYR A O 1
ATOM 1542 N N . PHE A 1 211 ? 4.734 -11.828 -28.469 1 85.94 211 PHE A N 1
ATOM 1543 C CA . PHE A 1 211 ? 6.102 -11.375 -28.703 1 85.94 211 PHE A CA 1
ATOM 1544 C C . PHE A 1 211 ? 6.152 -10.367 -29.844 1 85.94 211 PHE A C 1
ATOM 1546 O O . PHE A 1 211 ? 7.148 -9.664 -30.016 1 85.94 211 PHE A O 1
ATOM 1553 N N . ALA A 1 212 ? 5.09 -10.18 -30.625 1 81.56 212 ALA A N 1
ATOM 1554 C CA . ALA A 1 212 ? 5.082 -9.477 -31.891 1 81.56 212 ALA A CA 1
ATOM 1555 C C . ALA A 1 212 ? 5.312 -7.977 -31.703 1 81.56 212 ALA A C 1
ATOM 1557 O O . ALA A 1 212 ? 5.746 -7.281 -32.625 1 81.56 212 ALA A O 1
ATOM 1558 N N . HIS A 1 213 ? 5.137 -7.559 -30.5 1 77.94 213 HIS A N 1
ATOM 1559 C CA . HIS A 1 213 ? 5.137 -6.109 -30.297 1 77.94 213 HIS A CA 1
ATOM 1560 C C . HIS A 1 213 ? 6.418 -5.645 -29.625 1 77.94 213 HIS A C 1
ATOM 1562 O O . HIS A 1 213 ? 6.621 -4.445 -29.422 1 77.94 213 HIS A O 1
ATOM 1568 N N . ASP A 1 214 ? 7.223 -6.512 -29.234 1 79.94 214 ASP A N 1
ATOM 1569 C CA . ASP A 1 214 ? 8.469 -6.184 -28.547 1 79.94 214 ASP A CA 1
ATOM 1570 C C . ASP A 1 214 ? 9.68 -6.574 -29.391 1 79.94 214 ASP A C 1
ATOM 1572 O O . ASP A 1 214 ? 9.625 -7.535 -30.156 1 79.94 214 ASP A O 1
ATOM 1576 N N . PRO A 1 215 ? 10.766 -5.695 -29.312 1 80.69 215 PRO A N 1
ATOM 1577 C CA . PRO A 1 215 ? 12.016 -6.25 -29.828 1 80.69 215 PRO A CA 1
ATOM 1578 C C . PRO A 1 215 ? 12.328 -7.637 -29.266 1 80.69 215 PRO A C 1
ATOM 1580 O O . PRO A 1 215 ? 12.125 -7.883 -28.078 1 80.69 215 PRO A O 1
ATOM 1583 N N . LEU A 1 216 ? 12.648 -8.562 -30.109 1 89.31 216 LEU A N 1
ATOM 1584 C CA . LEU A 1 216 ? 12.789 -9.969 -29.719 1 89.31 216 LEU A CA 1
ATOM 1585 C C . LEU A 1 216 ? 14.148 -10.516 -30.156 1 89.31 216 LEU A C 1
ATOM 1587 O O . LEU A 1 216 ? 14.586 -10.273 -31.281 1 89.31 216 LEU A O 1
ATOM 1591 N N . ASP A 1 217 ? 14.859 -11.102 -29.281 1 86.44 217 ASP A N 1
ATOM 1592 C CA . ASP A 1 217 ? 16.047 -11.914 -29.531 1 86.44 217 ASP A CA 1
ATOM 1593 C C . ASP A 1 217 ? 15.844 -13.352 -29.062 1 86.44 217 ASP A C 1
ATOM 1595 O O . ASP A 1 217 ? 15.461 -13.586 -27.922 1 86.44 217 ASP A O 1
ATOM 1599 N N . VAL A 1 218 ? 16 -14.273 -30.016 1 92.56 218 VAL A N 1
ATOM 1600 C CA . VAL A 1 218 ? 15.836 -15.688 -29.688 1 92.56 218 VAL A CA 1
ATOM 1601 C C . VAL A 1 218 ? 17.188 -16.391 -29.766 1 92.56 218 VAL A C 1
ATOM 1603 O O . VAL A 1 218 ? 17.906 -16.281 -30.75 1 92.56 218 VAL A O 1
ATOM 1606 N N . ARG A 1 219 ? 17.484 -17.094 -28.688 1 88.44 219 ARG A N 1
ATOM 1607 C CA . ARG A 1 219 ? 18.75 -17.828 -28.609 1 88.44 219 ARG A CA 1
ATOM 1608 C C . ARG A 1 219 ? 18.5 -19.297 -28.312 1 88.44 219 ARG A C 1
ATOM 1610 O O . ARG A 1 219 ? 17.578 -19.641 -27.547 1 88.44 219 ARG A O 1
ATOM 1617 N N . GLN A 1 220 ? 19.328 -20.125 -28.906 1 92 220 GLN A N 1
ATOM 1618 C CA . GLN A 1 220 ? 19.156 -21.562 -28.719 1 92 220 GLN A CA 1
ATOM 1619 C C . GLN A 1 220 ? 20.047 -22.078 -27.594 1 92 220 GLN A C 1
ATOM 1621 O O . GLN A 1 220 ? 21.203 -21.656 -27.469 1 92 220 GLN A O 1
ATOM 1626 N N . CYS A 1 221 ? 19.375 -22.797 -26.688 1 87.94 221 CYS A N 1
ATOM 1627 C CA . CYS A 1 221 ? 20.125 -23.609 -25.719 1 87.94 221 CYS A CA 1
ATOM 1628 C C . CYS A 1 221 ? 20.281 -25.031 -26.234 1 87.94 221 CYS A C 1
ATOM 1630 O O . CYS A 1 221 ? 19.406 -25.562 -26.906 1 87.94 221 CYS A O 1
ATOM 1632 N N . ARG A 1 222 ? 21.531 -25.656 -25.984 1 86.75 222 ARG A N 1
ATOM 1633 C CA . ARG A 1 222 ? 21.844 -27.016 -26.438 1 86.75 222 ARG A CA 1
ATOM 1634 C C . ARG A 1 222 ? 20.875 -28.031 -25.844 1 86.75 222 ARG A C 1
ATOM 1636 O O . ARG A 1 222 ? 20.484 -28.969 -26.531 1 86.75 222 ARG A O 1
ATOM 1643 N N . ASP A 1 223 ? 20.453 -27.719 -24.516 1 85.69 223 ASP A N 1
ATOM 1644 C CA . ASP A 1 223 ? 19.562 -28.641 -23.797 1 85.69 223 ASP A CA 1
ATOM 1645 C C . ASP A 1 223 ? 18.891 -27.938 -22.609 1 85.69 223 ASP A C 1
ATOM 1647 O O . ASP A 1 223 ? 19.062 -26.734 -22.422 1 85.69 223 ASP A O 1
ATOM 1651 N N . ARG A 1 224 ? 18.078 -28.797 -21.922 1 85.38 224 ARG A N 1
ATOM 1652 C CA . ARG A 1 224 ? 17.312 -28.25 -20.812 1 85.38 224 ARG A CA 1
ATOM 1653 C C . ARG A 1 224 ? 18.234 -27.844 -19.656 1 85.38 224 ARG A C 1
ATOM 1655 O O . ARG A 1 224 ? 17.906 -26.938 -18.891 1 85.38 224 ARG A O 1
ATOM 1662 N N . GLU A 1 225 ? 19.375 -28.5 -19.625 1 77.38 225 GLU A N 1
ATOM 1663 C CA . GLU A 1 225 ? 20.328 -28.141 -18.578 1 77.38 225 GLU A CA 1
ATOM 1664 C C . GLU A 1 225 ? 20.891 -26.734 -18.812 1 77.38 225 GLU A C 1
ATOM 1666 O O . GLU A 1 225 ? 20.969 -25.938 -17.875 1 77.38 225 GLU A O 1
ATOM 1671 N N . GLU A 1 226 ? 21.297 -26.531 -20.047 1 77.12 226 GLU A N 1
ATOM 1672 C CA . GLU A 1 226 ? 21.781 -25.203 -20.391 1 77.12 226 GLU A CA 1
ATOM 1673 C C . GLU A 1 226 ? 20.672 -24.156 -20.203 1 77.12 226 GLU A C 1
ATOM 1675 O O . GLU A 1 226 ? 20.953 -23.047 -19.734 1 77.12 226 GLU A O 1
ATOM 1680 N N . LEU A 1 227 ? 19.453 -24.484 -20.531 1 82.06 227 LEU A N 1
ATOM 1681 C CA . LEU A 1 227 ? 18.328 -23.578 -20.359 1 82.06 227 LEU A CA 1
ATOM 1682 C C . LEU A 1 227 ? 18.141 -23.219 -18.891 1 82.06 227 LEU A C 1
ATOM 1684 O O . LEU A 1 227 ? 17.875 -22.062 -18.562 1 82.06 227 LEU A O 1
ATOM 1688 N N . ALA A 1 228 ? 18.391 -24.172 -18.062 1 72.31 228 ALA A N 1
ATOM 1689 C CA . ALA A 1 228 ? 18.234 -23.969 -16.625 1 72.31 228 ALA A CA 1
ATOM 1690 C C . ALA A 1 228 ? 19.266 -22.969 -16.094 1 72.31 228 ALA A C 1
ATOM 1692 O O . ALA A 1 228 ? 18.984 -22.219 -15.156 1 72.31 228 ALA A O 1
ATOM 1693 N N . PHE A 1 229 ? 20.453 -22.984 -16.797 1 64.75 229 PHE A N 1
ATOM 1694 C CA . PHE A 1 229 ? 21.516 -22.094 -16.359 1 64.75 229 PHE A CA 1
ATOM 1695 C C . PHE A 1 229 ? 21.188 -20.656 -16.719 1 64.75 229 PHE A C 1
ATOM 1697 O O . PHE A 1 229 ? 21.562 -19.719 -16 1 64.75 229 PHE A O 1
ATOM 1704 N N . VAL A 1 230 ? 20.484 -20.562 -17.797 1 63.5 230 VAL A N 1
ATOM 1705 C CA . VAL A 1 230 ? 20.219 -19.203 -18.25 1 63.5 230 VAL A CA 1
ATOM 1706 C C . VAL A 1 230 ? 18.875 -18.734 -17.703 1 63.5 230 VAL A C 1
ATOM 1708 O O . VAL A 1 230 ? 18.594 -17.531 -17.688 1 63.5 230 VAL A O 1
ATOM 1711 N N . ALA A 1 231 ? 18.125 -19.703 -17.25 1 61.97 231 ALA A N 1
ATOM 1712 C CA . ALA A 1 231 ? 16.781 -19.422 -16.766 1 61.97 231 ALA A CA 1
ATOM 1713 C C . ALA A 1 231 ? 16.812 -18.859 -15.344 1 61.97 231 ALA A C 1
ATOM 1715 O O . ALA A 1 231 ? 16.453 -19.547 -14.383 1 61.97 231 ALA A O 1
ATOM 1716 N N . ASP A 1 232 ? 17.391 -17.703 -15.258 1 65.19 232 ASP A N 1
ATOM 1717 C CA . ASP A 1 232 ? 17.438 -16.984 -13.992 1 65.19 232 ASP A CA 1
ATOM 1718 C C . ASP A 1 232 ? 16.047 -16.609 -13.508 1 65.19 232 ASP A C 1
ATOM 1720 O O . ASP A 1 232 ? 15.164 -16.297 -14.312 1 65.19 232 ASP A O 1
ATOM 1724 N N . GLN A 1 233 ? 15.68 -17.047 -12.258 1 69.75 233 GLN A N 1
ATOM 1725 C CA . GLN A 1 233 ? 14.375 -16.781 -11.664 1 69.75 233 GLN A CA 1
ATOM 1726 C C . GLN A 1 233 ? 14.281 -15.352 -11.141 1 69.75 233 GLN A C 1
ATOM 1728 O O . GLN A 1 233 ? 13.305 -14.984 -10.492 1 69.75 233 GLN A O 1
ATOM 1733 N N . SER A 1 234 ? 15.367 -14.672 -11.5 1 72.69 234 SER A N 1
ATOM 1734 C CA . SER A 1 234 ? 15.406 -13.281 -11.055 1 72.69 234 SER A CA 1
ATOM 1735 C C . SER A 1 234 ? 14.477 -12.406 -11.891 1 72.69 234 SER A C 1
ATOM 1737 O O . SER A 1 234 ? 14.234 -12.703 -13.062 1 72.69 234 SER A O 1
ATOM 1739 N N . HIS A 1 235 ? 13.844 -11.555 -11.25 1 79.19 235 HIS A N 1
ATOM 1740 C CA . HIS A 1 235 ? 13.055 -10.523 -11.906 1 79.19 235 HIS A CA 1
ATOM 1741 C C . HIS A 1 235 ? 13.172 -9.195 -11.172 1 79.19 235 HIS A C 1
ATOM 1743 O O . HIS A 1 235 ? 13.68 -9.141 -10.055 1 79.19 235 HIS A O 1
ATOM 1749 N N . GLY A 1 236 ? 12.836 -8.172 -11.836 1 78.94 236 GLY A N 1
ATOM 1750 C CA . GLY A 1 236 ? 12.891 -6.848 -11.234 1 78.94 236 GLY A CA 1
ATOM 1751 C C . GLY A 1 236 ? 11.906 -5.871 -11.836 1 78.94 236 GLY A C 1
ATOM 1752 O O . GLY A 1 236 ? 11.32 -6.141 -12.883 1 78.94 236 GLY A O 1
ATOM 1753 N N . VAL A 1 237 ? 11.641 -4.867 -11.109 1 85.69 237 VAL A N 1
ATOM 1754 C CA . VAL A 1 237 ? 10.773 -3.797 -11.586 1 85.69 237 VAL A CA 1
ATOM 1755 C C . VAL A 1 237 ? 11.297 -2.447 -11.102 1 85.69 237 VAL A C 1
ATOM 1757 O O . VAL A 1 237 ? 11.82 -2.338 -9.992 1 85.69 237 VAL A O 1
ATOM 1760 N N . LEU A 1 238 ? 11.352 -1.529 -11.953 1 81.5 238 LEU A N 1
ATOM 1761 C CA . LEU A 1 238 ? 11.5 -0.117 -11.617 1 81.5 238 LEU A CA 1
ATOM 1762 C C . LEU A 1 238 ? 10.234 0.66 -11.961 1 81.5 238 LEU A C 1
ATOM 1764 O O . LEU A 1 238 ? 9.859 0.754 -13.133 1 81.5 238 LEU A O 1
ATOM 1768 N N . MET A 1 239 ? 9.531 1.129 -10.977 1 87.88 239 MET A N 1
ATOM 1769 C CA . MET A 1 239 ? 8.336 1.956 -11.133 1 87.88 239 MET A CA 1
ATOM 1770 C C . MET A 1 239 ? 8.617 3.396 -10.719 1 87.88 239 MET A C 1
ATOM 1772 O O . MET A 1 239 ? 9.148 3.645 -9.633 1 87.88 239 MET A O 1
ATOM 1776 N N . GLU A 1 240 ? 8.289 4.305 -11.602 1 84.5 240 GLU A N 1
ATOM 1777 C CA . GLU A 1 240 ? 8.516 5.723 -11.336 1 84.5 240 GLU A CA 1
ATOM 1778 C C . GLU A 1 240 ? 7.254 6.543 -11.602 1 84.5 240 GLU A C 1
ATOM 1780 O O . GLU A 1 240 ? 6.578 6.34 -12.617 1 84.5 240 GLU A O 1
ATOM 1785 N N . ARG A 1 241 ? 6.863 7.418 -10.656 1 88.75 241 ARG A N 1
ATOM 1786 C CA . ARG A 1 241 ? 5.789 8.383 -10.867 1 88.75 241 ARG A CA 1
ATOM 1787 C C . ARG A 1 241 ? 6.258 9.805 -10.578 1 88.75 241 ARG A C 1
ATOM 1789 O O . ARG A 1 241 ? 6.887 10.055 -9.547 1 88.75 241 ARG A O 1
ATOM 1796 N N . THR A 1 242 ? 6.059 10.641 -11.5 1 80.44 242 THR A N 1
ATOM 1797 C CA . THR A 1 242 ? 6.352 12.062 -11.383 1 80.44 242 THR A CA 1
ATOM 1798 C C . THR A 1 242 ? 5.113 12.898 -11.695 1 80.44 242 THR A C 1
ATOM 1800 O O . THR A 1 242 ? 4.363 12.586 -12.617 1 80.44 242 THR A O 1
ATOM 1803 N N . GLY A 1 243 ? 4.879 13.844 -10.844 1 88.25 243 GLY A N 1
ATOM 1804 C CA . GLY A 1 243 ? 3.715 14.695 -11.031 1 88.25 243 GLY A CA 1
ATOM 1805 C C . GLY A 1 243 ? 3.492 15.664 -9.883 1 88.25 243 GLY A C 1
ATOM 1806 O O . GLY A 1 243 ? 4.449 16.172 -9.305 1 88.25 243 GLY A O 1
ATOM 1807 N N . ALA A 1 244 ? 2.139 15.898 -9.625 1 86.5 244 ALA A N 1
ATOM 1808 C CA . ALA A 1 244 ? 1.846 16.953 -8.664 1 86.5 244 ALA A CA 1
ATOM 1809 C C . ALA A 1 244 ? 1.021 16.422 -7.496 1 86.5 244 ALA A C 1
ATOM 1811 O O . ALA A 1 244 ? 0.119 15.594 -7.691 1 86.5 244 ALA A O 1
ATOM 1812 N N . SER A 1 245 ? 1.298 16.859 -6.305 1 89.06 245 SER A N 1
ATOM 1813 C CA . SER A 1 245 ? 0.425 16.828 -5.133 1 89.06 245 SER A CA 1
ATOM 1814 C C . SER A 1 245 ? -0.312 18.141 -4.949 1 89.06 245 SER A C 1
ATOM 1816 O O . SER A 1 245 ? 0.311 19.188 -4.719 1 89.06 245 SER A O 1
ATOM 1818 N N . GLY A 1 246 ? -1.585 18.031 -5.023 1 88.38 246 GLY A N 1
ATOM 1819 C CA . GLY A 1 246 ? -2.291 19.312 -5.125 1 88.38 246 GLY A CA 1
ATOM 1820 C C . GLY A 1 246 ? -1.848 20.141 -6.309 1 88.38 246 GLY A C 1
ATOM 1821 O O . GLY A 1 246 ? -1.899 19.688 -7.453 1 88.38 246 GLY A O 1
ATOM 1822 N N . MET A 1 247 ? -1.319 21.312 -6.012 1 82.06 247 MET A N 1
ATOM 1823 C CA . MET A 1 247 ? -0.901 22.219 -7.082 1 82.06 247 MET A CA 1
ATOM 1824 C C . MET A 1 247 ? 0.62 22.312 -7.152 1 82.06 247 MET A C 1
ATOM 1826 O O . MET A 1 247 ? 1.163 23.125 -7.902 1 82.06 247 MET A O 1
ATOM 1830 N N . THR A 1 248 ? 1.286 21.453 -6.441 1 84.5 248 THR A N 1
ATOM 1831 C CA . THR A 1 248 ? 2.744 21.484 -6.379 1 84.5 248 THR A CA 1
ATOM 1832 C C . THR A 1 248 ? 3.342 20.391 -7.254 1 84.5 248 THR A C 1
ATOM 1834 O O . THR A 1 248 ? 3.16 19.203 -6.977 1 84.5 248 THR A O 1
ATOM 1837 N N . ASP A 1 249 ? 4.094 20.797 -8.227 1 78.12 249 ASP A N 1
ATOM 1838 C CA . ASP A 1 249 ? 4.691 19.875 -9.188 1 78.12 249 ASP A CA 1
ATOM 1839 C C . ASP A 1 249 ? 5.992 19.281 -8.648 1 78.12 249 ASP A C 1
ATOM 1841 O O . ASP A 1 249 ? 6.359 19.531 -7.492 1 78.12 249 ASP A O 1
ATOM 1845 N N . ASN A 1 250 ? 6.594 18.391 -9.398 1 78.38 250 ASN A N 1
ATOM 1846 C CA . ASN A 1 250 ? 7.918 17.812 -9.195 1 78.38 250 ASN A CA 1
ATOM 1847 C C . ASN A 1 250 ? 7.941 16.891 -7.98 1 78.38 250 ASN A C 1
ATOM 1849 O O . ASN A 1 250 ? 8.906 16.891 -7.211 1 78.38 250 ASN A O 1
ATOM 1853 N N . GLN A 1 251 ? 6.809 16.297 -7.691 1 88.31 251 GLN A N 1
ATOM 1854 C CA . GLN A 1 251 ? 6.809 15.148 -6.785 1 88.31 251 GLN A CA 1
ATOM 1855 C C . GLN A 1 251 ? 7.332 13.891 -7.48 1 88.31 251 GLN A C 1
ATOM 1857 O O . GLN A 1 251 ? 6.812 13.492 -8.523 1 88.31 251 GLN A O 1
ATOM 1862 N N . ILE A 1 252 ? 8.383 13.258 -6.934 1 88 252 ILE A N 1
ATOM 1863 C CA . ILE A 1 252 ? 9.016 12.117 -7.582 1 88 252 ILE A CA 1
ATOM 1864 C C . ILE A 1 252 ? 8.961 10.898 -6.656 1 88 252 ILE A C 1
ATOM 1866 O O . ILE A 1 252 ? 9.453 10.953 -5.523 1 88 252 ILE A O 1
ATOM 1870 N N . LEU A 1 253 ? 8.352 9.867 -7.09 1 93.75 253 LEU A N 1
ATOM 1871 C CA . LEU A 1 253 ? 8.266 8.586 -6.395 1 93.75 253 LEU A CA 1
ATOM 1872 C C . LEU A 1 253 ? 8.906 7.477 -7.227 1 93.75 253 LEU A C 1
ATOM 1874 O O . LEU A 1 253 ? 8.656 7.375 -8.43 1 93.75 253 LEU A O 1
ATOM 1878 N N . LYS A 1 254 ? 9.75 6.656 -6.617 1 91.5 254 LYS A N 1
ATOM 1879 C CA . LYS A 1 254 ? 10.406 5.543 -7.297 1 91.5 254 LYS A CA 1
ATOM 1880 C C . LYS A 1 254 ? 10.352 4.273 -6.449 1 91.5 254 LYS A C 1
ATOM 1882 O O . LYS A 1 254 ? 10.617 4.312 -5.246 1 91.5 254 LYS A O 1
ATOM 1887 N N . PHE A 1 255 ? 9.953 3.195 -7 1 94.94 255 PHE A N 1
ATOM 1888 C CA . PHE A 1 255 ? 10.031 1.862 -6.418 1 94.94 255 PHE A CA 1
ATOM 1889 C C . PHE A 1 255 ? 10.898 0.946 -7.273 1 94.94 255 PHE A C 1
ATOM 1891 O O . PHE A 1 255 ? 10.68 0.829 -8.484 1 94.94 255 PHE A O 1
ATOM 1898 N N . ASP A 1 256 ? 11.875 0.337 -6.68 1 89.88 256 ASP A N 1
ATOM 1899 C CA . ASP A 1 256 ? 12.789 -0.601 -7.328 1 89.88 256 ASP A CA 1
ATOM 1900 C C . ASP A 1 256 ? 12.797 -1.945 -6.602 1 89.88 256 ASP A C 1
ATOM 1902 O O . ASP A 1 256 ? 12.883 -1.993 -5.375 1 89.88 256 ASP A O 1
ATOM 1906 N N . MET A 1 257 ? 12.664 -3.021 -7.344 1 93.25 257 MET A N 1
ATOM 1907 C CA . MET A 1 257 ? 12.625 -4.348 -6.73 1 93.25 257 MET A CA 1
ATOM 1908 C C . MET A 1 257 ? 13.461 -5.34 -7.531 1 93.25 257 MET A C 1
ATOM 1910 O O . MET A 1 257 ? 13.469 -5.309 -8.766 1 93.25 257 MET A O 1
ATOM 1914 N N . ARG A 1 258 ? 14.242 -6.203 -6.949 1 85.69 258 ARG A N 1
ATOM 1915 C CA . ARG A 1 258 ? 14.969 -7.359 -7.469 1 85.69 258 ARG A CA 1
ATOM 1916 C C . ARG A 1 258 ? 14.656 -8.609 -6.656 1 85.69 258 ARG A C 1
ATOM 1918 O O . ARG A 1 258 ? 14.977 -8.68 -5.465 1 85.69 258 ARG A O 1
ATOM 1925 N N . ILE A 1 259 ? 14.055 -9.602 -7.398 1 90.38 259 ILE A N 1
ATOM 1926 C CA . ILE A 1 259 ? 13.492 -10.695 -6.609 1 90.38 259 ILE A CA 1
ATOM 1927 C C . ILE A 1 259 ? 13.633 -12.008 -7.379 1 90.38 259 ILE A C 1
ATOM 1929 O O . ILE A 1 259 ? 13.938 -12.008 -8.57 1 90.38 259 ILE A O 1
ATOM 1933 N N . ASN A 1 260 ? 13.531 -13.109 -6.625 1 88.69 260 ASN A N 1
ATOM 1934 C CA . ASN A 1 260 ? 13.094 -14.383 -7.191 1 88.69 260 ASN A CA 1
ATOM 1935 C C . ASN A 1 260 ? 11.586 -14.406 -7.426 1 88.69 260 ASN A C 1
ATOM 1937 O O . ASN A 1 260 ? 10.805 -14.336 -6.477 1 88.69 260 ASN A O 1
ATOM 1941 N N . ASN A 1 261 ? 11.164 -14.531 -8.641 1 86.81 261 ASN A N 1
ATOM 1942 C CA . ASN A 1 261 ? 9.773 -14.32 -9.047 1 86.81 261 ASN A CA 1
ATOM 1943 C C . ASN A 1 261 ? 8.828 -15.297 -8.359 1 86.81 261 ASN A C 1
ATOM 1945 O O . ASN A 1 261 ? 7.914 -14.891 -7.648 1 86.81 261 ASN A O 1
ATOM 1949 N N . PRO A 1 262 ? 9.023 -16.562 -8.477 1 90.94 262 PRO A N 1
ATOM 1950 C CA . PRO A 1 262 ? 8.078 -17.484 -7.844 1 90.94 262 PRO A CA 1
ATOM 1951 C C . PRO A 1 262 ? 8.102 -17.406 -6.316 1 90.94 262 PRO A C 1
ATOM 1953 O O . PRO A 1 262 ? 7.066 -17.609 -5.672 1 90.94 262 PRO A O 1
ATOM 1956 N N . ALA A 1 263 ? 9.227 -17.125 -5.738 1 93.88 263 ALA A N 1
ATOM 1957 C CA . ALA A 1 263 ? 9.328 -17.016 -4.285 1 93.88 263 ALA A CA 1
ATOM 1958 C C . ALA A 1 263 ? 8.516 -15.844 -3.764 1 93.88 263 ALA A C 1
ATOM 1960 O O . ALA A 1 263 ? 7.781 -15.969 -2.781 1 93.88 263 ALA A O 1
ATOM 1961 N N . LEU A 1 264 ? 8.656 -14.703 -4.418 1 95.62 264 LEU A N 1
ATOM 1962 C CA . LEU A 1 264 ? 7.887 -13.547 -3.98 1 95.62 264 LEU A CA 1
ATOM 1963 C C . LEU A 1 264 ? 6.395 -13.766 -4.207 1 95.62 264 LEU A C 1
ATOM 1965 O O . LEU A 1 264 ? 5.578 -13.43 -3.348 1 95.62 264 LEU A O 1
ATOM 1969 N N . THR A 1 265 ? 6.074 -14.273 -5.414 1 95.38 265 THR A N 1
ATOM 1970 C CA . THR A 1 265 ? 4.672 -14.555 -5.695 1 95.38 265 THR A CA 1
ATOM 1971 C C . THR A 1 265 ? 4.07 -15.438 -4.602 1 95.38 265 THR A C 1
ATOM 1973 O O . THR A 1 265 ? 2.996 -15.141 -4.078 1 95.38 265 THR A O 1
ATOM 1976 N N . ALA A 1 266 ? 4.758 -16.469 -4.246 1 97.69 266 ALA A N 1
ATOM 1977 C CA . ALA A 1 266 ? 4.305 -17.422 -3.229 1 97.69 266 ALA A CA 1
ATOM 1978 C C . ALA A 1 266 ? 4.145 -16.734 -1.875 1 97.69 266 ALA A C 1
ATOM 1980 O O . ALA A 1 266 ? 3.162 -16.953 -1.166 1 97.69 266 ALA A O 1
ATOM 1981 N N . GLN A 1 267 ? 5.125 -15.938 -1.519 1 98 267 GLN A N 1
ATOM 1982 C CA . GLN A 1 267 ? 5.066 -15.219 -0.248 1 98 267 GLN A CA 1
ATOM 1983 C C . GLN A 1 267 ? 3.844 -14.312 -0.182 1 98 267 GLN A C 1
ATOM 1985 O O . GLN A 1 267 ? 3.166 -14.25 0.845 1 98 267 GLN A O 1
ATOM 1990 N N . VAL A 1 268 ? 3.598 -13.602 -1.255 1 98.62 268 VAL A N 1
ATOM 1991 C CA . VAL A 1 268 ? 2.434 -12.719 -1.31 1 98.62 268 VAL A CA 1
ATOM 1992 C C . VAL A 1 268 ? 1.156 -13.547 -1.165 1 98.62 268 VAL A C 1
ATOM 1994 O O . VAL A 1 268 ? 0.224 -13.141 -0.468 1 98.62 268 VAL A O 1
ATOM 1997 N N . LEU A 1 269 ? 1.074 -14.703 -1.797 1 98.75 269 LEU A N 1
ATOM 1998 C CA . LEU A 1 269 ? -0.096 -15.57 -1.695 1 98.75 269 LEU A CA 1
ATOM 1999 C C . LEU A 1 269 ? -0.34 -15.984 -0.249 1 98.75 269 LEU A C 1
ATOM 2001 O O . LEU A 1 269 ? -1.481 -15.984 0.219 1 98.75 269 LEU A O 1
ATOM 2005 N N . VAL A 1 270 ? 0.709 -16.344 0.449 1 98.75 270 VAL A N 1
ATOM 2006 C CA . VAL A 1 270 ? 0.56 -16.781 1.835 1 98.75 270 VAL A CA 1
ATOM 2007 C C . VAL A 1 270 ? 0.103 -15.609 2.695 1 98.75 270 VAL A C 1
ATOM 2009 O O . VAL A 1 270 ? -0.75 -15.766 3.572 1 98.75 270 VAL A O 1
ATOM 2012 N N . SER A 1 271 ? 0.662 -14.414 2.469 1 98.75 271 SER A N 1
ATOM 2013 C CA . SER A 1 271 ? 0.198 -13.219 3.166 1 98.75 271 SER A CA 1
ATOM 2014 C C . SER A 1 271 ? -1.272 -12.945 2.871 1 98.75 271 SER A C 1
ATOM 2016 O O . SER A 1 271 ? -2.027 -12.555 3.762 1 98.75 271 SER A O 1
ATOM 2018 N N . CYS A 1 272 ? -1.664 -13.141 1.624 1 98.88 272 CYS A N 1
ATOM 2019 C CA . CYS A 1 272 ? -3.062 -12.961 1.244 1 98.88 272 CYS A CA 1
ATOM 2020 C C . CYS A 1 272 ? -3.947 -14 1.923 1 98.88 272 CYS A C 1
ATOM 2022 O O . CYS A 1 272 ? -5.086 -13.711 2.293 1 98.88 272 CYS A O 1
ATOM 2024 N N . ALA A 1 273 ? -3.432 -15.219 2.021 1 98.81 273 ALA A N 1
ATOM 2025 C CA . ALA A 1 273 ? -4.188 -16.25 2.723 1 98.81 273 ALA A CA 1
ATOM 2026 C C . ALA A 1 273 ? -4.543 -15.805 4.137 1 98.81 273 ALA A C 1
ATOM 2028 O O . ALA A 1 273 ? -5.684 -15.961 4.574 1 98.81 273 ALA A O 1
ATOM 2029 N N . ARG A 1 274 ? -3.59 -15.258 4.855 1 98.38 274 ARG A N 1
ATOM 2030 C CA . ARG A 1 274 ? -3.857 -14.68 6.168 1 98.38 274 ARG A CA 1
ATOM 2031 C C . ARG A 1 274 ? -4.961 -13.625 6.086 1 98.38 274 ARG A C 1
ATOM 2033 O O . ARG A 1 274 ? -5.895 -13.633 6.895 1 98.38 274 ARG A O 1
ATOM 2040 N N . ALA A 1 275 ? -4.824 -12.742 5.129 1 98.69 275 ALA A N 1
ATOM 2041 C CA . ALA A 1 275 ? -5.742 -11.609 4.996 1 98.69 275 ALA A CA 1
ATOM 2042 C C . ALA A 1 275 ? -7.176 -12.086 4.789 1 98.69 275 ALA A C 1
ATOM 2044 O O . ALA A 1 275 ? -8.125 -11.453 5.254 1 98.69 275 ALA A O 1
ATOM 2045 N N . THR A 1 276 ? -7.367 -13.211 4.047 1 98.62 276 THR A N 1
ATOM 2046 C CA . THR A 1 276 ? -8.711 -13.703 3.764 1 98.62 276 THR A CA 1
ATOM 2047 C C . THR A 1 276 ? -9.453 -14.023 5.059 1 98.62 276 THR A C 1
ATOM 2049 O O . THR A 1 276 ? -10.688 -13.961 5.109 1 98.62 276 THR A O 1
ATOM 2052 N N . THR A 1 277 ? -8.773 -14.383 6.105 1 97.38 277 THR A N 1
ATOM 2053 C CA . THR A 1 277 ? -9.406 -14.766 7.363 1 97.38 277 THR A CA 1
ATOM 2054 C C . THR A 1 277 ? -9.875 -13.539 8.133 1 97.38 277 THR A C 1
ATOM 2056 O O . THR A 1 277 ? -10.57 -13.656 9.148 1 97.38 277 THR A O 1
ATOM 2059 N N . ARG A 1 278 ? -9.562 -12.328 7.621 1 96.25 278 ARG A N 1
ATOM 2060 C CA . ARG A 1 278 ? -9.844 -11.086 8.328 1 96.25 278 ARG A CA 1
ATOM 2061 C C . ARG A 1 278 ? -10.805 -10.211 7.523 1 96.25 278 ARG A C 1
ATOM 2063 O O . ARG A 1 278 ? -11.094 -9.078 7.918 1 96.25 278 ARG A O 1
ATOM 2070 N N . MET A 1 279 ? -11.258 -10.68 6.391 1 97 279 MET A N 1
ATOM 2071 C CA . MET A 1 279 ? -12.008 -9.852 5.453 1 97 279 MET A CA 1
ATOM 2072 C C . MET A 1 279 ? -13.445 -10.352 5.328 1 97 279 MET A C 1
ATOM 2074 O O . MET A 1 279 ? -13.758 -11.484 5.711 1 97 279 MET A O 1
ATOM 2078 N N . GLN A 1 280 ? -14.273 -9.547 4.746 1 95.56 280 GLN A N 1
ATOM 2079 C CA . GLN A 1 280 ? -15.664 -9.898 4.492 1 95.56 280 GLN A CA 1
ATOM 2080 C C . GLN A 1 280 ? -15.805 -10.695 3.195 1 95.56 280 GLN A C 1
ATOM 2082 O O . GLN A 1 280 ? -14.984 -10.562 2.289 1 95.56 280 GLN A O 1
ATOM 2087 N N . ALA A 1 281 ? -16.922 -11.414 3.086 1 98.56 281 ALA A N 1
ATOM 2088 C CA . ALA A 1 281 ? -17.172 -12.273 1.932 1 98.56 281 ALA A CA 1
ATOM 2089 C C . ALA A 1 281 ? -17.156 -11.469 0.636 1 98.56 281 ALA A C 1
ATOM 2091 O O . ALA A 1 281 ? -17.688 -10.352 0.589 1 98.56 281 ALA A O 1
ATOM 2092 N N . GLY A 1 282 ? -16.5 -11.977 -0.364 1 98.75 282 GLY A N 1
ATOM 2093 C CA . GLY A 1 282 ? -16.344 -11.352 -1.667 1 98.75 282 GLY A CA 1
ATOM 2094 C C . GLY A 1 282 ? -15.016 -11.664 -2.324 1 98.75 282 GLY A C 1
ATOM 2095 O O . GLY A 1 282 ? -14.156 -12.312 -1.722 1 98.75 282 GLY A O 1
ATOM 2096 N N . CYS A 1 283 ? -14.914 -11.312 -3.562 1 98.88 283 CYS A N 1
ATOM 2097 C CA . CYS A 1 283 ? -13.648 -11.43 -4.277 1 98.88 283 CYS A CA 1
ATOM 2098 C C . CYS A 1 283 ? -12.945 -10.078 -4.367 1 98.88 283 CYS A C 1
ATOM 2100 O O . CYS A 1 283 ? -13.555 -9.086 -4.781 1 98.88 283 CYS A O 1
ATOM 2102 N N . HIS A 1 284 ? -11.734 -10.086 -3.973 1 98.81 284 HIS A N 1
ATOM 2103 C CA . HIS A 1 284 ? -10.938 -8.867 -3.893 1 98.81 284 HIS A CA 1
ATOM 2104 C C . HIS A 1 284 ? -9.625 -9.016 -4.645 1 98.81 284 HIS A C 1
ATOM 2106 O O . HIS A 1 284 ? -9.117 -10.125 -4.812 1 98.81 284 HIS A O 1
ATOM 2112 N N . THR A 1 285 ? -9.102 -7.914 -5.121 1 98.69 285 THR A N 1
ATOM 2113 C CA . THR A 1 285 ? -7.699 -7.82 -5.508 1 98.69 285 THR A CA 1
ATOM 2114 C C . THR A 1 285 ? -6.879 -7.145 -4.414 1 98.69 285 THR A C 1
ATOM 2116 O O . THR A 1 285 ? -7.434 -6.629 -3.443 1 98.69 285 THR A O 1
ATOM 2119 N N . LEU A 1 286 ? -5.559 -7.156 -4.605 1 98.69 286 LEU A N 1
ATOM 2120 C CA . LEU A 1 286 ? -4.684 -6.691 -3.535 1 98.69 286 LEU A CA 1
ATOM 2121 C C . LEU A 1 286 ? -4.898 -5.207 -3.26 1 98.69 286 LEU A C 1
ATOM 2123 O O . LEU A 1 286 ? -4.66 -4.738 -2.145 1 98.69 286 LEU A O 1
ATOM 2127 N N . ILE A 1 287 ? -5.363 -4.414 -4.215 1 98.56 287 ILE A N 1
ATOM 2128 C CA . ILE A 1 287 ? -5.562 -2.986 -3.977 1 98.56 287 ILE A CA 1
ATOM 2129 C C . ILE A 1 287 ? -6.785 -2.779 -3.084 1 98.56 287 ILE A C 1
ATOM 2131 O O . ILE A 1 287 ? -7.035 -1.665 -2.617 1 98.56 287 ILE A O 1
ATOM 2135 N N . GLU A 1 288 ? -7.57 -3.857 -2.85 1 98.62 288 GLU A N 1
ATOM 2136 C CA . GLU A 1 288 ? -8.742 -3.783 -1.977 1 98.62 288 GLU A CA 1
ATOM 2137 C C . GLU A 1 288 ? -8.43 -4.355 -0.596 1 98.62 288 GLU A C 1
ATOM 2139 O O . GLU A 1 288 ? -9.297 -4.375 0.28 1 98.62 288 GLU A O 1
ATOM 2144 N N . VAL A 1 289 ? -7.23 -4.852 -0.355 1 98.69 289 VAL A N 1
ATOM 2145 C CA . VAL A 1 289 ? -6.816 -5.457 0.907 1 98.69 289 VAL A CA 1
ATOM 2146 C C . VAL A 1 289 ? -6.078 -4.422 1.758 1 98.69 289 VAL A C 1
ATOM 2148 O O . VAL A 1 289 ? -5.059 -3.877 1.336 1 98.69 289 VAL A O 1
ATOM 2151 N N . PRO A 1 290 ? -6.598 -4.078 2.994 1 98.5 290 PRO A N 1
ATOM 2152 C CA . PRO A 1 290 ? -5.777 -3.24 3.871 1 98.5 290 PRO A CA 1
ATOM 2153 C C . PRO A 1 290 ? -4.402 -3.84 4.145 1 98.5 290 PRO A C 1
ATOM 2155 O O . PRO A 1 290 ? -4.297 -5.012 4.516 1 98.5 290 PRO A O 1
ATOM 2158 N N . PRO A 1 291 ? -3.334 -3.1 3.959 1 98.44 291 PRO A N 1
ATOM 2159 C CA . PRO A 1 291 ? -1.986 -3.637 4.164 1 98.44 291 PRO A CA 1
ATOM 2160 C C . PRO A 1 291 ? -1.834 -4.348 5.508 1 98.44 291 PRO A C 1
ATOM 2162 O O . PRO A 1 291 ? -1.132 -5.359 5.598 1 98.44 291 PRO A O 1
ATOM 2165 N N . ILE A 1 292 ? -2.533 -3.906 6.527 1 98.44 292 ILE A N 1
ATOM 2166 C CA . ILE A 1 292 ? -2.385 -4.465 7.867 1 98.44 292 ILE A CA 1
ATOM 2167 C C . ILE A 1 292 ? -2.891 -5.906 7.883 1 98.44 292 ILE A C 1
ATOM 2169 O O . ILE A 1 292 ? -2.42 -6.727 8.68 1 98.44 292 ILE A O 1
ATOM 2173 N N . ALA A 1 293 ? -3.818 -6.25 7.02 1 98.44 293 ALA A N 1
ATOM 2174 C CA . ALA A 1 293 ? -4.406 -7.586 6.98 1 98.44 293 ALA A CA 1
ATOM 2175 C C . ALA A 1 293 ? -3.398 -8.617 6.477 1 98.44 293 ALA A C 1
ATOM 2177 O O . ALA A 1 293 ? -3.588 -9.82 6.656 1 98.44 293 ALA A O 1
ATOM 2178 N N . LEU A 1 294 ? -2.326 -8.156 5.836 1 98.56 294 LEU A N 1
ATOM 2179 C CA . LEU A 1 294 ? -1.308 -9.039 5.27 1 98.56 294 LEU A CA 1
ATOM 2180 C C . LEU A 1 294 ? -0.266 -9.414 6.316 1 98.56 294 LEU A C 1
ATOM 2182 O O . LEU A 1 294 ? 0.557 -10.305 6.094 1 98.56 294 LEU A O 1
ATOM 2186 N N . LEU A 1 295 ? -0.283 -8.719 7.445 1 97.5 295 LEU A N 1
ATOM 2187 C CA . LEU A 1 295 ? 0.803 -8.828 8.414 1 97.5 295 LEU A CA 1
ATOM 2188 C C . LEU A 1 295 ? 0.402 -9.727 9.578 1 97.5 295 LEU A C 1
ATOM 2190 O O . LEU A 1 295 ? -0.766 -9.75 9.977 1 97.5 295 LEU A O 1
ATOM 2194 N N . ARG A 1 296 ? 1.375 -10.406 10.109 1 95.62 296 ARG A N 1
ATOM 2195 C CA . ARG A 1 296 ? 1.171 -11.172 11.336 1 95.62 296 ARG A CA 1
ATOM 2196 C C . ARG A 1 296 ? 1.079 -10.25 12.547 1 95.62 296 ARG A C 1
ATOM 2198 O O . ARG A 1 296 ? 1.839 -9.289 12.656 1 95.62 296 ARG A O 1
ATOM 2205 N N . GLY A 1 297 ? 0.16 -10.594 13.453 1 93.62 297 GLY A N 1
ATOM 2206 C CA . GLY A 1 297 ? 0.063 -9.836 14.688 1 93.62 297 GLY A CA 1
ATOM 2207 C C . GLY A 1 297 ? -1.311 -9.234 14.914 1 93.62 297 GLY A C 1
ATOM 2208 O O . GLY A 1 297 ? -2.197 -9.367 14.07 1 93.62 297 GLY A O 1
ATOM 2209 N N . GLU A 1 298 ? -1.404 -8.586 16.047 1 95.31 298 GLU A N 1
ATOM 2210 C CA . GLU A 1 298 ? -2.654 -7.938 16.422 1 95.31 298 GLU A CA 1
ATOM 2211 C C . GLU A 1 298 ? -2.674 -6.477 15.984 1 95.31 298 GLU A C 1
ATOM 2213 O O . GLU A 1 298 ? -1.628 -5.828 15.922 1 95.31 298 GLU A O 1
ATOM 2218 N N . ARG A 1 299 ? -3.852 -5.977 15.781 1 96.56 299 ARG A N 1
ATOM 2219 C CA . ARG A 1 299 ? -4.086 -4.664 15.188 1 96.56 299 ARG A CA 1
ATOM 2220 C C . ARG A 1 299 ? -3.234 -3.598 15.859 1 96.56 299 ARG A C 1
ATOM 2222 O O . ARG A 1 299 ? -2.416 -2.943 15.211 1 96.56 299 ARG A O 1
ATOM 2229 N N . MET A 1 300 ? -3.348 -3.465 17.219 1 96.81 300 MET A N 1
ATOM 2230 C CA . MET A 1 300 ? -2.715 -2.35 17.922 1 96.81 300 MET A CA 1
ATOM 2231 C C . MET A 1 300 ? -1.207 -2.553 18.016 1 96.81 300 MET A C 1
ATOM 2233 O O . MET A 1 300 ? -0.446 -1.584 18.016 1 96.81 300 MET A O 1
ATOM 2237 N N . ASP A 1 301 ? -0.7 -3.814 17.984 1 94.25 301 ASP A N 1
ATOM 2238 C CA . ASP A 1 301 ? 0.73 -4.102 17.953 1 94.25 301 ASP A CA 1
ATOM 2239 C C . ASP A 1 301 ? 1.347 -3.707 16.625 1 94.25 301 ASP A C 1
ATOM 2241 O O . ASP A 1 301 ? 2.447 -3.152 16.578 1 94.25 301 ASP A O 1
ATOM 2245 N N . ILE A 1 302 ? 0.567 -4.016 15.602 1 96.38 302 ILE A N 1
ATOM 2246 C CA . ILE A 1 302 ? 1.059 -3.686 14.266 1 96.38 302 ILE A CA 1
ATOM 2247 C C . ILE A 1 302 ? 1.111 -2.17 14.102 1 96.38 302 ILE A C 1
ATOM 2249 O O . ILE A 1 302 ? 2.09 -1.63 13.578 1 96.38 302 ILE A O 1
ATOM 2253 N N . ILE A 1 303 ? 0.085 -1.479 14.539 1 96.94 303 ILE A N 1
ATOM 2254 C CA . ILE A 1 303 ? 0.043 -0.024 14.461 1 96.94 303 ILE A CA 1
ATOM 2255 C C . ILE A 1 303 ? 1.225 0.572 15.219 1 96.94 303 ILE A C 1
ATOM 2257 O O . ILE A 1 303 ? 1.912 1.461 14.711 1 96.94 303 ILE A O 1
ATOM 2261 N N . ALA A 1 304 ? 1.529 0.07 16.344 1 94 304 ALA A N 1
ATOM 2262 C CA . ALA A 1 304 ? 2.631 0.565 17.156 1 94 304 ALA A CA 1
ATOM 2263 C C . ALA A 1 304 ? 3.969 0.383 16.453 1 94 304 ALA A C 1
ATOM 2265 O O . ALA A 1 304 ? 4.855 1.236 16.547 1 94 304 ALA A O 1
ATOM 2266 N N . ARG A 1 305 ? 4.078 -0.686 15.672 1 91.44 305 ARG A N 1
ATOM 2267 C CA . ARG A 1 305 ? 5.352 -1.021 15.039 1 91.44 305 ARG A CA 1
ATOM 2268 C C . ARG A 1 305 ? 5.508 -0.299 13.703 1 91.44 305 ARG A C 1
ATOM 2270 O O . ARG A 1 305 ? 6.605 0.135 13.352 1 91.44 305 ARG A O 1
ATOM 2277 N N . MET A 1 306 ? 4.352 -0.114 12.984 1 92.94 306 MET A N 1
ATOM 2278 C CA . MET A 1 306 ? 4.441 0.271 11.578 1 92.94 306 MET A CA 1
ATOM 2279 C C . MET A 1 306 ? 4.199 1.767 11.406 1 92.94 306 MET A C 1
ATOM 2281 O O . MET A 1 306 ? 4.617 2.359 10.406 1 92.94 306 MET A O 1
ATOM 2285 N N . VAL A 1 307 ? 3.43 2.348 12.359 1 94.62 307 VAL A N 1
ATOM 2286 C CA . VAL A 1 307 ? 2.92 3.695 12.133 1 94.62 307 VAL A CA 1
ATOM 2287 C C . VAL A 1 307 ? 3.643 4.68 13.055 1 94.62 307 VAL A C 1
ATOM 2289 O O . VAL A 1 307 ? 3.984 5.789 12.633 1 94.62 307 VAL A O 1
ATOM 2292 N N . MET B 1 1 ? -19.516 10.812 -10.781 1 63.94 1 MET B N 1
ATOM 2293 C CA . MET B 1 1 ? -19.281 10.281 -9.445 1 63.94 1 MET B CA 1
ATOM 2294 C C . MET B 1 1 ? -19.641 11.305 -8.375 1 63.94 1 MET B C 1
ATOM 2296 O O . MET B 1 1 ? -19.5 12.516 -8.594 1 63.94 1 MET B O 1
ATOM 2300 N N . LYS B 1 2 ? -20.359 10.891 -7.348 1 80.75 2 LYS B N 1
ATOM 2301 C CA . LYS B 1 2 ? -20.75 11.789 -6.27 1 80.75 2 LYS B CA 1
ATOM 2302 C C . LYS B 1 2 ? -19.547 12.43 -5.602 1 80.75 2 LYS B C 1
ATOM 2304 O O . LYS B 1 2 ? -18.547 11.742 -5.332 1 80.75 2 LYS B O 1
ATOM 2309 N N . LYS B 1 3 ? -19.562 13.727 -5.543 1 93.81 3 LYS B N 1
ATOM 2310 C CA . LYS B 1 3 ? -18.484 14.461 -4.895 1 93.81 3 LYS B CA 1
ATOM 2311 C C . LYS B 1 3 ? -18.562 14.344 -3.377 1 93.81 3 LYS B C 1
ATOM 2313 O O . LYS B 1 3 ? -19.672 14.344 -2.814 1 93.81 3 LYS B O 1
ATOM 2318 N N . PHE B 1 4 ? -17.438 14.219 -2.758 1 97.75 4 PHE B N 1
ATOM 2319 C CA . PHE B 1 4 ? -17.422 14.352 -1.306 1 97.75 4 PHE B CA 1
ATOM 2320 C C . PHE B 1 4 ? -17.141 15.797 -0.899 1 97.75 4 PHE B C 1
ATOM 2322 O O . PHE B 1 4 ? -16.453 16.516 -1.612 1 97.75 4 PHE B O 1
ATOM 2329 N N . THR B 1 5 ? -17.75 16.234 0.205 1 98.69 5 THR B N 1
ATOM 2330 C CA . THR B 1 5 ? -17.594 17.594 0.69 1 98.69 5 THR B CA 1
ATOM 2331 C C . THR B 1 5 ? -16.594 17.641 1.847 1 98.69 5 THR B C 1
ATOM 2333 O O . THR B 1 5 ? -16.578 16.766 2.705 1 98.69 5 THR B O 1
ATOM 2336 N N . LEU B 1 6 ? -15.727 18.703 1.785 1 98.81 6 LEU B N 1
ATOM 2337 C CA . LEU B 1 6 ? -14.617 18.812 2.727 1 98.81 6 LEU B CA 1
ATOM 2338 C C . LEU B 1 6 ? -14.609 20.188 3.391 1 98.81 6 LEU B C 1
ATOM 2340 O O . LEU B 1 6 ? -14.836 21.203 2.727 1 98.81 6 LEU B O 1
ATOM 2344 N N . ALA B 1 7 ? -14.469 20.219 4.695 1 98.88 7 ALA B N 1
ATOM 2345 C CA . ALA B 1 7 ? -14.117 21.438 5.422 1 98.88 7 ALA B CA 1
ATOM 2346 C C . ALA B 1 7 ? -12.688 21.375 5.945 1 98.88 7 ALA B C 1
ATOM 2348 O O . ALA B 1 7 ? -12.219 20.312 6.359 1 98.88 7 ALA B O 1
ATOM 2349 N N . VAL B 1 8 ? -12.039 22.5 5.938 1 98.88 8 VAL B N 1
ATOM 2350 C CA . VAL B 1 8 ? -10.664 22.578 6.434 1 98.88 8 VAL B CA 1
ATOM 2351 C C . VAL B 1 8 ? -10.641 23.312 7.773 1 98.88 8 VAL B C 1
ATOM 2353 O O . VAL B 1 8 ? -11.18 24.406 7.895 1 98.88 8 VAL B O 1
ATOM 2356 N N . HIS B 1 9 ? -10.078 22.641 8.75 1 98.38 9 HIS B N 1
ATOM 2357 C CA . HIS B 1 9 ? -9.945 23.219 10.086 1 98.38 9 HIS B CA 1
ATOM 2358 C C . HIS B 1 9 ? -8.523 23.703 10.336 1 98.38 9 HIS B C 1
ATOM 2360 O O . HIS B 1 9 ? -7.605 22.891 10.508 1 98.38 9 HIS B O 1
ATOM 2366 N N . SER B 1 10 ? -8.336 25 10.453 1 96 10 SER B N 1
ATOM 2367 C CA . SER B 1 10 ? -7.059 25.688 10.648 1 96 10 SER B CA 1
ATOM 2368 C C . SER B 1 10 ? -6.336 25.891 9.328 1 96 10 SER B C 1
ATOM 2370 O O . SER B 1 10 ? -6.348 25.016 8.453 1 96 10 SER B O 1
ATOM 2372 N N . LEU B 1 11 ? -5.688 27.016 9.18 1 95.38 11 LEU B N 1
ATOM 2373 C CA . LEU B 1 11 ? -5.086 27.438 7.918 1 95.38 11 LEU B CA 1
ATOM 2374 C C . LEU B 1 11 ? -3.598 27.719 8.094 1 95.38 11 LEU B C 1
ATOM 2376 O O . LEU B 1 11 ? -3.117 28.781 7.691 1 95.38 11 LEU B O 1
ATOM 2380 N N . GLY B 1 12 ? -2.895 26.812 8.672 1 90.62 12 GLY B N 1
ATOM 2381 C CA . GLY B 1 12 ? -1.44 26.859 8.719 1 90.62 12 GLY B CA 1
ATOM 2382 C C . GLY B 1 12 ? -0.788 26.297 7.469 1 90.62 12 GLY B C 1
ATOM 2383 O O . GLY B 1 12 ? -1.362 26.344 6.383 1 90.62 12 GLY B O 1
ATOM 2384 N N . ASN B 1 13 ? 0.455 25.828 7.594 1 85.94 13 ASN B N 1
ATOM 2385 C CA . ASN B 1 13 ? 1.214 25.297 6.473 1 85.94 13 ASN B CA 1
ATOM 2386 C C . ASN B 1 13 ? 0.475 24.141 5.801 1 85.94 13 ASN B C 1
ATOM 2388 O O . ASN B 1 13 ? 0.349 24.109 4.574 1 85.94 13 ASN B O 1
ATOM 2392 N N . ILE B 1 14 ? -0.044 23.219 6.59 1 92.06 14 ILE B N 1
ATOM 2393 C CA . ILE B 1 14 ? -0.751 22.062 6.059 1 92.06 14 ILE B CA 1
ATOM 2394 C C . ILE B 1 14 ? -2.125 22.484 5.543 1 92.06 14 ILE B C 1
ATOM 2396 O O . ILE B 1 14 ? -2.535 22.094 4.453 1 92.06 14 ILE B O 1
ATOM 2400 N N . GLY B 1 15 ? -2.826 23.312 6.312 1 96.88 15 GLY B N 1
ATOM 2401 C CA . GLY B 1 15 ? -4.148 23.766 5.91 1 96.88 15 GLY B CA 1
ATOM 2402 C C . GLY B 1 15 ? -4.152 24.453 4.555 1 96.88 15 GLY B C 1
ATOM 2403 O O . GLY B 1 15 ? -5.039 24.203 3.734 1 96.88 15 GLY B O 1
ATOM 2404 N N . THR B 1 16 ? -3.197 25.297 4.344 1 95.69 16 THR B N 1
ATOM 2405 C CA . THR B 1 16 ? -3.066 26 3.07 1 95.69 16 THR B CA 1
ATOM 2406 C C . THR B 1 16 ? -2.912 25.016 1.92 1 95.69 16 THR B C 1
ATOM 2408 O O . THR B 1 16 ? -3.547 25.172 0.874 1 95.69 16 THR B O 1
ATOM 2411 N N . ARG B 1 17 ? -2.098 24.031 2.127 1 95.88 17 ARG B N 1
ATOM 2412 C CA . ARG B 1 17 ? -1.85 23.031 1.083 1 95.88 17 ARG B CA 1
ATOM 2413 C C . ARG B 1 17 ? -3.051 22.109 0.905 1 95.88 17 ARG B C 1
ATOM 2415 O O . ARG B 1 17 ? -3.32 21.641 -0.201 1 95.88 17 ARG B O 1
ATOM 2422 N N . VAL B 1 18 ? -3.812 21.844 1.969 1 98.44 18 VAL B N 1
ATOM 2423 C CA . VAL B 1 18 ? -5.027 21.031 1.853 1 98.44 18 VAL B CA 1
ATOM 2424 C C . VAL B 1 18 ? -6.051 21.766 0.991 1 98.44 18 VAL B C 1
ATOM 2426 O O . VAL B 1 18 ? -6.727 21.156 0.163 1 98.44 18 VAL B O 1
ATOM 2429 N N . VAL B 1 19 ? -6.148 23.094 1.176 1 98.12 19 VAL B N 1
ATOM 2430 C CA . VAL B 1 19 ? -7.023 23.891 0.333 1 98.12 19 VAL B CA 1
ATOM 2431 C C . VAL B 1 19 ? -6.641 23.719 -1.134 1 98.12 19 VAL B C 1
ATOM 2433 O O . VAL B 1 19 ? -7.496 23.438 -1.976 1 98.12 19 VAL B O 1
ATOM 2436 N N . GLU B 1 20 ? -5.387 23.812 -1.417 1 96.31 20 GLU B N 1
ATOM 2437 C CA . GLU B 1 20 ? -4.895 23.672 -2.783 1 96.31 20 GLU B CA 1
ATOM 2438 C C . GLU B 1 20 ? -5.191 22.281 -3.33 1 96.31 20 GLU B C 1
ATOM 2440 O O . GLU B 1 20 ? -5.641 22.141 -4.469 1 96.31 20 GLU B O 1
ATOM 2445 N N . ALA B 1 21 ? -4.918 21.25 -2.537 1 97.62 21 ALA B N 1
ATOM 2446 C CA . ALA B 1 21 ? -5.156 19.875 -2.959 1 97.62 21 ALA B CA 1
ATOM 2447 C C . ALA B 1 21 ? -6.641 19.625 -3.199 1 97.62 21 ALA B C 1
ATOM 2449 O O . ALA B 1 21 ? -7.012 18.953 -4.164 1 97.62 21 ALA B O 1
ATOM 2450 N N . ALA B 1 22 ? -7.453 20.141 -2.314 1 98.25 22 ALA B N 1
ATOM 2451 C CA . ALA B 1 22 ? -8.898 19.969 -2.451 1 98.25 22 ALA B CA 1
ATOM 2452 C C . ALA B 1 22 ? -9.406 20.594 -3.744 1 98.25 22 ALA B C 1
ATOM 2454 O O . ALA B 1 22 ? -10.188 19.984 -4.473 1 98.25 22 ALA B O 1
ATOM 2455 N N . LEU B 1 23 ? -8.945 21.766 -4.031 1 96.38 23 LEU B N 1
ATOM 2456 C CA . LEU B 1 23 ? -9.375 22.5 -5.227 1 96.38 23 LEU B CA 1
ATOM 2457 C C . LEU B 1 23 ? -8.891 21.781 -6.488 1 96.38 23 LEU B C 1
ATOM 2459 O O . LEU B 1 23 ? -9.547 21.859 -7.531 1 96.38 23 LEU B O 1
ATOM 2463 N N . ALA B 1 24 ? -7.797 21.094 -6.379 1 94.06 24 ALA B N 1
ATOM 2464 C CA . ALA B 1 24 ? -7.223 20.391 -7.516 1 94.06 24 ALA B CA 1
ATOM 2465 C C . ALA B 1 24 ? -7.848 19 -7.672 1 94.06 24 ALA B C 1
ATOM 2467 O O . ALA B 1 24 ? -7.527 18.266 -8.609 1 94.06 24 ALA B O 1
ATOM 2468 N N . THR B 1 25 ? -8.688 18.531 -6.773 1 95.81 25 THR B N 1
ATOM 2469 C CA . THR B 1 25 ? -9.305 17.203 -6.77 1 95.81 25 THR B CA 1
ATOM 2470 C C . THR B 1 25 ? -10.719 17.266 -7.344 1 95.81 25 THR B C 1
ATOM 2472 O O . THR B 1 25 ? -11.625 17.797 -6.703 1 95.81 25 THR B O 1
ATOM 2475 N N . PRO B 1 26 ? -10.969 16.734 -8.508 1 92.69 26 PRO B N 1
ATOM 2476 C CA . PRO B 1 26 ? -12.219 16.922 -9.242 1 92.69 26 PRO B CA 1
ATOM 2477 C C . PRO B 1 26 ? -13.438 16.422 -8.477 1 92.69 26 PRO B C 1
ATOM 2479 O O . PRO B 1 26 ? -14.539 16.969 -8.641 1 92.69 26 PRO B O 1
ATOM 2482 N N . ASP B 1 27 ? -13.281 15.414 -7.648 1 96.62 27 ASP B N 1
ATOM 2483 C CA . ASP B 1 27 ? -14.445 14.852 -6.969 1 96.62 27 ASP B CA 1
ATOM 2484 C C . ASP B 1 27 ? -14.523 15.344 -5.523 1 96.62 27 ASP B C 1
ATOM 2486 O O . ASP B 1 27 ? -15.109 14.68 -4.668 1 96.62 27 ASP B O 1
ATOM 2490 N N . CYS B 1 28 ? -13.867 16.531 -5.238 1 97.81 28 CYS B N 1
ATOM 2491 C CA . CYS B 1 28 ? -13.914 17.156 -3.92 1 97.81 28 CYS B CA 1
ATOM 2492 C C . CYS B 1 28 ? -14.547 18.547 -3.996 1 97.81 28 CYS B C 1
ATOM 2494 O O . CYS B 1 28 ? -14.227 19.328 -4.891 1 97.81 28 CYS B O 1
ATOM 2496 N N . GLN B 1 29 ? -15.477 18.75 -3.182 1 98.19 29 GLN B N 1
ATOM 2497 C CA . GLN B 1 29 ? -16.016 20.094 -2.988 1 98.19 29 GLN B CA 1
ATOM 2498 C C . GLN B 1 29 ? -15.617 20.656 -1.625 1 98.19 29 GLN B C 1
ATOM 2500 O O . GLN B 1 29 ? -16.125 20.219 -0.594 1 98.19 29 GLN B O 1
ATOM 2505 N N . CYS B 1 30 ? -14.734 21.625 -1.624 1 98.38 30 CYS B N 1
ATOM 2506 C CA . CYS B 1 30 ? -14.32 22.25 -0.379 1 98.38 30 CYS B CA 1
ATOM 2507 C C . CYS B 1 30 ? -15.312 23.344 0.026 1 98.38 30 CYS B C 1
ATOM 2509 O O . CYS B 1 30 ? -15.516 24.312 -0.712 1 98.38 30 CYS B O 1
ATOM 2511 N N . LEU B 1 31 ? -15.844 23.203 1.187 1 98.5 31 LEU B N 1
ATOM 2512 C CA . LEU B 1 31 ? -16.938 24.062 1.615 1 98.5 31 LEU B CA 1
ATOM 2513 C C . LEU B 1 31 ? -16.391 25.344 2.271 1 98.5 31 LEU B C 1
ATOM 2515 O O . LEU B 1 31 ? -17.125 26.312 2.424 1 98.5 31 LEU B O 1
ATOM 2519 N N . GLY B 1 32 ? -15.164 25.281 2.742 1 98.56 32 GLY B N 1
ATOM 2520 C CA . GLY B 1 32 ? -14.57 26.438 3.389 1 98.56 32 GLY B CA 1
ATOM 2521 C C . GLY B 1 32 ? -13.586 26.078 4.484 1 98.56 32 GLY B C 1
ATOM 2522 O O . GLY B 1 32 ? -13.289 24.891 4.691 1 98.56 32 GLY B O 1
ATOM 2523 N N . VAL B 1 33 ? -13.086 27.141 5.141 1 98.56 33 VAL B N 1
ATOM 2524 C CA . VAL B 1 33 ? -12.047 26.984 6.152 1 98.56 33 VAL B CA 1
ATOM 2525 C C . VAL B 1 33 ? -12.547 27.516 7.492 1 98.56 33 VAL B C 1
ATOM 2527 O O . VAL B 1 33 ? -13.109 28.609 7.562 1 98.56 33 VAL B O 1
ATOM 2530 N N . ILE B 1 34 ? -12.383 26.703 8.492 1 98.12 34 ILE B N 1
ATOM 2531 C CA . ILE B 1 34 ? -12.711 27.125 9.859 1 98.12 34 ILE B CA 1
ATOM 2532 C C . ILE B 1 34 ? -11.453 27.641 10.555 1 98.12 34 ILE B C 1
ATOM 2534 O O . ILE B 1 34 ? -10.438 26.938 10.609 1 98.12 34 ILE B O 1
ATOM 2538 N N . ARG B 1 35 ? -11.516 28.766 11.062 1 95.75 35 ARG B N 1
ATOM 2539 C CA . ARG B 1 35 ? -10.398 29.406 11.75 1 95.75 35 ARG B CA 1
ATOM 2540 C C . ARG B 1 35 ? -10.867 30.094 13.023 1 95.75 35 ARG B C 1
ATOM 2542 O O . ARG B 1 35 ? -12.07 30.266 13.242 1 95.75 35 ARG B O 1
ATOM 2549 N N . ARG B 1 36 ? -9.867 30.484 13.82 1 93.44 36 ARG B N 1
ATOM 2550 C CA . ARG B 1 36 ? -10.211 31.297 14.984 1 93.44 36 ARG B CA 1
ATOM 2551 C C . ARG B 1 36 ? -10.812 32.625 14.562 1 93.44 36 ARG B C 1
ATOM 2553 O O . ARG B 1 36 ? -10.375 33.25 13.586 1 93.44 36 ARG B O 1
ATOM 2560 N N . ALA B 1 37 ? -11.703 33.031 15.336 1 92.75 37 ALA B N 1
ATOM 2561 C CA . ALA B 1 37 ? -12.438 34.25 15.008 1 92.75 37 ALA B CA 1
ATOM 2562 C C . ALA B 1 37 ? -11.477 35.438 14.797 1 92.75 37 ALA B C 1
ATOM 2564 O O . ALA B 1 37 ? -11.672 36.219 13.883 1 92.75 37 ALA B O 1
ATOM 2565 N N . GLU B 1 38 ? -10.43 35.5 15.516 1 92.81 38 GLU B N 1
ATOM 2566 C CA . GLU B 1 38 ? -9.492 36.625 15.469 1 92.81 38 GLU B CA 1
ATOM 2567 C C . GLU B 1 38 ? -8.641 36.594 14.203 1 92.81 38 GLU B C 1
ATOM 2569 O O . GLU B 1 38 ? -8.016 37.594 13.836 1 92.81 38 GLU B O 1
ATOM 2574 N N . SER B 1 39 ? -8.672 35.438 13.586 1 92.12 39 SER B N 1
ATOM 2575 C CA . SER B 1 39 ? -7.809 35.25 12.422 1 92.12 39 SER B CA 1
ATOM 2576 C C . SER B 1 39 ? -8.57 35.5 11.125 1 92.12 39 SER B C 1
ATOM 2578 O O . SER B 1 39 ? -7.977 35.562 10.047 1 92.12 39 SER B O 1
ATOM 2580 N N . LEU B 1 40 ? -9.844 35.688 11.148 1 92.88 40 LEU B N 1
ATOM 2581 C CA . LEU B 1 40 ? -10.648 35.844 9.938 1 92.88 40 LEU B CA 1
ATOM 2582 C C . LEU B 1 40 ? -10.203 37.031 9.125 1 92.88 40 LEU B C 1
ATOM 2584 O O . LEU B 1 40 ? -9.883 38.094 9.688 1 92.88 40 LEU B O 1
ATOM 2588 N N . GLY B 1 41 ? -10.125 36.875 7.84 1 91 41 GLY B N 1
ATOM 2589 C CA . GLY B 1 41 ? -9.82 37.938 6.918 1 91 41 GLY B CA 1
ATOM 2590 C C . GLY B 1 41 ? -8.336 38.219 6.777 1 91 41 GLY B C 1
ATOM 2591 O O . GLY B 1 41 ? -7.922 39.094 6.004 1 91 41 GLY B O 1
ATOM 2592 N N . THR B 1 42 ? -7.43 37.438 7.418 1 90 42 THR B N 1
ATOM 2593 C CA . THR B 1 42 ? -6.016 37.781 7.5 1 90 42 THR B CA 1
ATOM 2594 C C . THR B 1 42 ? -5.211 37 6.457 1 90 42 THR B C 1
ATOM 2596 O O . THR B 1 42 ? -4.059 37.344 6.18 1 90 42 THR B O 1
ATOM 2599 N N . GLN B 1 43 ? -5.727 35.969 5.879 1 89.19 43 GLN B N 1
ATOM 2600 C CA . GLN B 1 43 ? -4.957 35.125 4.977 1 89.19 43 GLN B CA 1
ATOM 2601 C C . GLN B 1 43 ? -5.715 34.875 3.678 1 89.19 43 GLN B C 1
ATOM 2603 O O . GLN B 1 43 ? -5.891 33.719 3.27 1 89.19 43 GLN B O 1
ATOM 2608 N N . GLY B 1 44 ? -6.027 35.938 2.99 1 85.44 44 GLY B N 1
ATOM 2609 C CA . GLY B 1 44 ? -6.844 35.844 1.791 1 85.44 44 GLY B CA 1
ATOM 2610 C C . GLY B 1 44 ? -6.23 35 0.703 1 85.44 44 GLY B C 1
ATOM 2611 O O . GLY B 1 44 ? -6.926 34.219 0.061 1 85.44 44 GLY B O 1
ATOM 2612 N N . GLN B 1 45 ? -4.992 35.062 0.482 1 83.56 45 GLN B N 1
ATOM 2613 C CA . GLN B 1 45 ? -4.316 34.344 -0.583 1 83.56 45 GLN B CA 1
ATOM 2614 C C . GLN B 1 45 ? -4.367 32.844 -0.326 1 83.56 45 GLN B C 1
ATOM 2616 O O . GLN B 1 45 ? -4.586 32.031 -1.25 1 83.56 45 GLN B O 1
ATOM 2621 N N . ALA B 1 46 ? -4.16 32.469 0.926 1 88.38 46 ALA B N 1
ATOM 2622 C CA . ALA B 1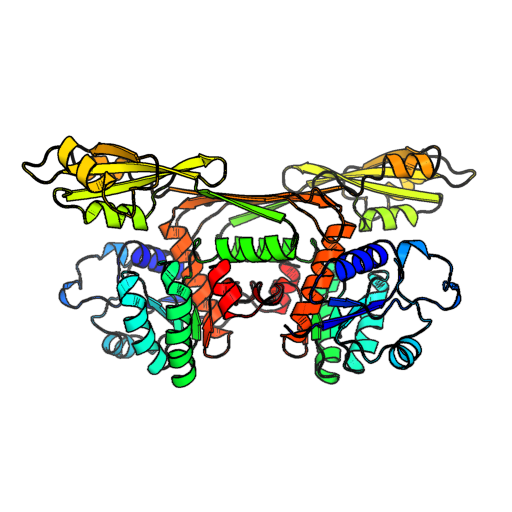 46 ? -4.152 31.062 1.309 1 88.38 46 ALA B CA 1
ATOM 2623 C C . ALA B 1 46 ? -5.523 30.422 1.105 1 88.38 46 ALA B C 1
ATOM 2625 O O . ALA B 1 46 ? -5.629 29.219 0.864 1 88.38 46 ALA B O 1
ATOM 2626 N N . LEU B 1 47 ? -6.535 31.234 1.122 1 92.69 47 LEU B N 1
ATOM 2627 C CA . LEU B 1 47 ? -7.906 30.75 1.03 1 92.69 47 LEU B CA 1
ATOM 2628 C C . LEU B 1 47 ? -8.273 30.422 -0.414 1 92.69 47 LEU B C 1
ATOM 2630 O O . LEU B 1 47 ? -9.227 29.672 -0.665 1 92.69 47 LEU B O 1
ATOM 2634 N N . ARG B 1 48 ? -7.629 31 -1.33 1 93.25 48 ARG B N 1
ATOM 2635 C CA . ARG B 1 48 ? -7.836 30.781 -2.758 1 93.25 48 ARG B CA 1
ATOM 2636 C C . ARG B 1 48 ? -9.305 30.938 -3.129 1 93.25 48 ARG B C 1
ATOM 2638 O O . ARG B 1 48 ? -9.852 30.125 -3.873 1 93.25 48 ARG B O 1
ATOM 2645 N N . GLY B 1 49 ? -9.961 31.906 -2.564 1 94.44 49 GLY B N 1
ATOM 2646 C CA . GLY B 1 49 ? -11.336 32.219 -2.918 1 94.44 49 GLY B CA 1
ATOM 2647 C C . GLY B 1 49 ? -12.359 31.5 -2.072 1 94.44 49 GLY B C 1
ATOM 2648 O O . GLY B 1 49 ? -13.562 31.75 -2.184 1 94.44 49 GLY B O 1
ATOM 2649 N N . LEU B 1 50 ? -11.93 30.594 -1.199 1 96.88 50 LEU B N 1
ATOM 2650 C CA . LEU B 1 50 ? -12.852 29.891 -0.319 1 96.88 50 LEU B CA 1
ATOM 2651 C C . LEU B 1 50 ? -13.297 30.781 0.837 1 96.88 50 LEU B C 1
ATOM 2653 O O . LEU B 1 50 ? -12.523 31.609 1.312 1 96.88 50 LEU B O 1
ATOM 2657 N N . PRO B 1 51 ? -14.523 30.578 1.256 1 97.62 51 PRO B N 1
ATOM 2658 C CA . PRO B 1 51 ? -14.953 31.312 2.445 1 97.62 51 PRO B CA 1
ATOM 2659 C C . PRO B 1 51 ? -14.336 30.766 3.732 1 97.62 51 PRO B C 1
ATOM 2661 O O . PRO B 1 51 ? -13.898 29.609 3.775 1 97.62 51 PRO B O 1
ATOM 2664 N N . GLU B 1 52 ? -14.211 31.578 4.691 1 97.75 52 GLU B N 1
ATOM 2665 C CA . GLU B 1 52 ? -13.766 31.172 6.02 1 97.75 52 GLU B CA 1
ATOM 2666 C C . GLU B 1 52 ? -14.836 31.453 7.07 1 97.75 52 GLU B C 1
ATOM 2668 O O . GLU B 1 52 ? -15.648 32.344 6.906 1 97.75 52 GLU B O 1
ATOM 2673 N N . PHE B 1 53 ? -14.844 30.688 8.062 1 98.06 53 PHE B N 1
ATOM 2674 C CA . PHE B 1 53 ? -15.844 30.734 9.117 1 98.06 53 PHE B CA 1
ATOM 2675 C C . PHE B 1 53 ? -15.203 30.625 10.492 1 98.06 53 PHE B C 1
ATOM 2677 O O . PHE B 1 53 ? -14.141 30.016 10.633 1 98.06 53 PHE B O 1
ATOM 2684 N N . ALA B 1 54 ? -15.883 31.125 11.492 1 97 54 ALA B N 1
ATOM 2685 C CA . ALA B 1 54 ? -15.344 31.125 12.852 1 97 54 ALA B CA 1
ATOM 2686 C C . ALA B 1 54 ? -15.586 29.781 13.531 1 97 54 ALA B C 1
ATOM 2688 O O . ALA B 1 54 ? -14.938 29.469 14.531 1 97 54 ALA B O 1
ATOM 2689 N N . ASP B 1 55 ? -16.578 29.047 13.023 1 96.81 55 ASP B N 1
ATOM 2690 C CA . ASP B 1 55 ? -16.875 27.75 13.602 1 96.81 55 ASP B CA 1
ATOM 2691 C C . ASP B 1 55 ? -17.672 26.891 12.617 1 96.81 55 ASP B C 1
ATOM 2693 O O . ASP B 1 55 ? -18.062 27.359 11.547 1 96.81 55 ASP B O 1
ATOM 2697 N N . LEU B 1 56 ? -17.766 25.578 13.008 1 97.31 56 LEU B N 1
ATOM 2698 C CA . LEU B 1 56 ? -18.422 24.609 12.141 1 97.31 56 LEU B CA 1
ATOM 2699 C C . LEU B 1 56 ? -19.891 24.953 11.945 1 97.31 56 LEU B C 1
ATOM 2701 O O . LEU B 1 56 ? -20.438 24.766 10.852 1 97.31 56 LEU B O 1
ATOM 2705 N N . ALA B 1 57 ? -20.531 25.453 12.953 1 97.06 57 ALA B N 1
ATOM 2706 C CA . ALA B 1 57 ? -21.938 25.812 12.875 1 97.06 57 ALA B CA 1
ATOM 2707 C C . ALA B 1 57 ? -22.188 26.891 11.82 1 97.06 57 ALA B C 1
ATOM 2709 O O . ALA B 1 57 ? -23.141 26.797 11.047 1 97.06 57 ALA B O 1
ATOM 2710 N N . SER B 1 58 ? -21.344 27.906 11.844 1 97.81 58 SER B N 1
ATOM 2711 C CA . SER B 1 58 ? -21.469 28.969 10.852 1 97.81 58 SER B CA 1
ATOM 2712 C C . SER B 1 58 ? -21.234 28.438 9.445 1 97.81 58 SER B C 1
ATOM 2714 O O . SER B 1 58 ? -21.906 28.859 8.5 1 97.81 58 SER B O 1
ATOM 2716 N N . LEU B 1 59 ? -20.25 27.531 9.289 1 98.31 59 LEU B N 1
ATOM 2717 C CA . LEU B 1 59 ? -20 26.922 7.988 1 98.31 59 LEU B CA 1
ATOM 2718 C C . LEU B 1 59 ? -21.219 26.125 7.512 1 98.31 59 LEU B C 1
ATOM 2720 O O . LEU B 1 59 ? -21.656 26.281 6.367 1 98.31 59 LEU B O 1
ATOM 2724 N N . GLU B 1 60 ? -21.797 25.328 8.391 1 98.12 60 GLU B N 1
ATOM 2725 C CA . GLU B 1 60 ? -22.938 24.484 8.031 1 98.12 60 GLU B CA 1
ATOM 2726 C C . GLU B 1 60 ? -24.141 25.344 7.629 1 98.12 60 GLU B C 1
ATOM 2728 O O . GLU B 1 60 ? -24.859 25 6.699 1 98.12 60 GLU B O 1
ATOM 2733 N N . ALA B 1 61 ? -24.328 26.422 8.312 1 97.94 61 ALA B N 1
ATOM 2734 C CA . ALA B 1 61 ? -25.438 27.312 8.023 1 97.94 61 ALA B CA 1
ATOM 2735 C C . ALA B 1 61 ? -25.328 27.906 6.621 1 97.94 61 ALA B C 1
ATOM 2737 O O . ALA B 1 61 ? -26.328 28.094 5.93 1 97.94 61 ALA B O 1
ATOM 2738 N N . ALA B 1 62 ? -24.125 28.141 6.266 1 98.12 62 ALA B N 1
ATOM 2739 C CA . ALA B 1 62 ? -23.891 28.844 5.008 1 98.12 62 ALA B CA 1
ATOM 2740 C C . ALA B 1 62 ? -23.734 27.875 3.852 1 98.12 62 ALA B C 1
ATOM 2742 O O . ALA B 1 62 ? -24.141 28.156 2.725 1 98.12 62 ALA B O 1
ATOM 2743 N N . GLN B 1 63 ? -23.062 26.656 4.105 1 98 63 GLN B N 1
ATOM 2744 C CA . GLN B 1 63 ? -22.578 25.828 3.004 1 98 63 GLN B CA 1
ATOM 2745 C C . GLN B 1 63 ? -23.156 24.422 3.07 1 98 63 GLN B C 1
ATOM 2747 O O . GLN B 1 63 ? -23.062 23.656 2.107 1 98 63 GLN B O 1
ATOM 2752 N N . GLY B 1 64 ? -23.797 24.031 4.195 1 97.69 64 GLY B N 1
ATOM 2753 C CA . GLY B 1 64 ? -24.234 22.672 4.43 1 97.69 64 GLY B CA 1
ATOM 2754 C C . GLY B 1 64 ? -23.234 21.859 5.223 1 97.69 64 GLY B C 1
ATOM 2755 O O . GLY B 1 64 ? -22.125 22.328 5.516 1 97.69 64 GLY B O 1
ATOM 2756 N N . ARG B 1 65 ? -23.641 20.609 5.566 1 98.12 65 ARG B N 1
ATOM 2757 C CA . ARG B 1 65 ? -22.828 19.719 6.402 1 98.12 65 ARG B CA 1
ATOM 2758 C C . ARG B 1 65 ? -21.734 19.047 5.586 1 98.12 65 ARG B C 1
ATOM 2760 O O . ARG B 1 65 ? -22.016 18.422 4.57 1 98.12 65 ARG B O 1
ATOM 2767 N N . PRO B 1 66 ? -20.531 19.203 6.008 1 98.56 66 PRO B N 1
ATOM 2768 C CA . PRO B 1 66 ? -19.469 18.484 5.297 1 98.56 66 PRO B CA 1
ATOM 2769 C C . PRO B 1 66 ? -19.469 16.984 5.594 1 98.56 66 PRO B C 1
ATOM 2771 O O . PRO B 1 66 ? -19.812 16.562 6.699 1 98.56 66 PRO B O 1
ATOM 2774 N N . ASP B 1 67 ? -19.031 16.219 4.574 1 98 67 ASP B N 1
ATOM 2775 C CA . ASP B 1 67 ? -18.812 14.789 4.793 1 98 67 ASP B CA 1
ATOM 2776 C C . ASP B 1 67 ? -17.625 14.555 5.715 1 98 67 ASP B C 1
ATOM 2778 O O . ASP B 1 67 ? -17.641 13.625 6.531 1 98 67 ASP B O 1
ATOM 2782 N N . VAL B 1 68 ? -16.594 15.383 5.535 1 98.81 68 VAL B N 1
ATOM 2783 C CA . VAL B 1 68 ? -15.328 15.156 6.223 1 98.81 68 VAL B CA 1
ATOM 2784 C 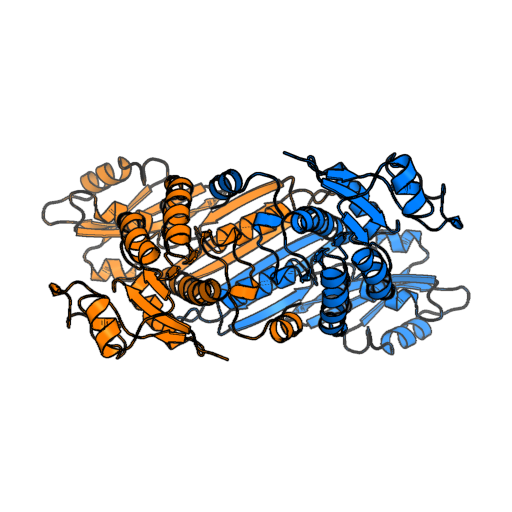C . VAL B 1 68 ? -14.703 16.5 6.617 1 98.81 68 VAL B C 1
ATOM 2786 O O . VAL B 1 68 ? -14.852 17.484 5.898 1 98.81 68 VAL B O 1
ATOM 2789 N N . ILE B 1 69 ? -14.047 16.516 7.758 1 98.94 69 ILE B N 1
ATOM 2790 C CA . ILE B 1 69 ? -13.266 17.656 8.211 1 98.94 69 ILE B CA 1
ATOM 2791 C C . ILE B 1 69 ? -11.781 17.297 8.242 1 98.94 69 ILE B C 1
ATOM 2793 O O . ILE B 1 69 ? -11.391 16.328 8.898 1 98.94 69 ILE B O 1
ATOM 2797 N N . ALA B 1 70 ? -11.008 18.016 7.48 1 98.88 70 ALA B N 1
ATOM 2798 C CA . ALA B 1 70 ? -9.555 17.875 7.582 1 98.88 70 ALA B CA 1
ATOM 2799 C C . ALA B 1 70 ? -9 18.734 8.719 1 98.88 70 ALA B C 1
ATOM 2801 O O . ALA B 1 70 ? -9.086 19.969 8.672 1 98.88 70 ALA B O 1
ATOM 2802 N N . LEU B 1 71 ? -8.461 18.109 9.688 1 98.75 71 LEU B N 1
ATOM 2803 C CA . LEU B 1 71 ? -7.902 18.797 10.852 1 98.75 71 LEU B CA 1
ATOM 2804 C C . LEU B 1 71 ? -6.43 19.125 10.625 1 98.75 71 LEU B C 1
ATOM 2806 O O . LEU B 1 71 ? -5.574 18.234 10.641 1 98.75 71 LEU B O 1
ATOM 2810 N N . CYS B 1 72 ? -6.148 20.406 10.5 1 97 72 CYS B N 1
ATOM 2811 C CA . CYS B 1 72 ? -4.824 20.828 10.062 1 97 72 CYS B CA 1
ATOM 2812 C C . CYS B 1 72 ? -4.129 21.656 11.141 1 97 72 CYS B C 1
ATOM 2814 O O . CYS B 1 72 ? -3.197 22.406 10.852 1 97 72 CYS B O 1
ATOM 2816 N N . GLY B 1 73 ? -4.598 21.531 12.352 1 92 73 GLY B N 1
ATOM 2817 C CA . GLY B 1 73 ? -3.961 22.219 13.469 1 92 73 GLY B CA 1
ATOM 2818 C C . GLY B 1 73 ? -2.756 21.469 14.016 1 92 73 GLY B C 1
ATOM 2819 O O . GLY B 1 73 ? -2.365 20.438 13.477 1 92 73 GLY B O 1
ATOM 2820 N N . PRO B 1 74 ? -2.141 22 15.078 1 87.75 74 PRO B N 1
ATOM 2821 C CA . PRO B 1 74 ? -0.983 21.344 15.68 1 87.75 74 PRO B CA 1
ATOM 2822 C C . PRO B 1 74 ? -1.303 19.938 16.188 1 87.75 74 PRO B C 1
ATOM 2824 O O . PRO B 1 74 ? -2.391 19.688 16.719 1 87.75 74 PRO B O 1
ATOM 2827 N N . SER B 1 75 ? -0.375 18.984 16.016 1 88.44 75 SER B N 1
ATOM 2828 C CA . SER B 1 75 ? -0.562 17.578 16.328 1 88.44 75 SER B CA 1
ATOM 2829 C C . SER B 1 75 ? -1.069 17.391 17.766 1 88.44 75 SER B C 1
ATOM 2831 O O . SER B 1 75 ? -1.966 16.594 18.016 1 88.44 75 SER B O 1
ATOM 2833 N N . ARG B 1 76 ? -0.617 18.156 18.688 1 87.44 76 ARG B N 1
ATOM 2834 C CA . ARG B 1 76 ? -0.946 17.984 20.094 1 87.44 76 ARG B CA 1
ATOM 2835 C C . ARG B 1 76 ? -2.424 18.266 20.344 1 87.44 76 ARG B C 1
ATOM 2837 O O . ARG B 1 76 ? -3.012 17.719 21.281 1 87.44 76 ARG B O 1
ATOM 2844 N N . SER B 1 77 ? -3.039 19.047 19.516 1 92.56 77 SER B N 1
ATOM 2845 C CA . SER B 1 77 ? -4.434 19.422 19.703 1 92.56 77 SER B CA 1
ATOM 2846 C C . SER B 1 77 ? -5.371 18.469 18.984 1 92.56 77 SER B C 1
ATOM 2848 O O . SER B 1 77 ? -6.578 18.453 19.234 1 92.56 77 SER B O 1
ATOM 2850 N N . ILE B 1 78 ? -4.883 17.578 18.141 1 95.69 78 ILE B N 1
ATOM 2851 C CA . ILE B 1 78 ? -5.676 16.797 17.203 1 95.69 78 ILE B CA 1
ATOM 2852 C C . ILE B 1 78 ? -6.551 15.805 17.984 1 95.69 78 ILE B C 1
ATOM 2854 O O . ILE B 1 78 ? -7.75 15.68 17.703 1 95.69 78 ILE B O 1
ATOM 2858 N N . PRO B 1 79 ? -6.008 15.117 18.984 1 97.69 79 PRO B N 1
ATOM 2859 C CA . PRO B 1 79 ? -6.859 14.125 19.656 1 97.69 79 PRO B CA 1
ATOM 2860 C C . PRO B 1 79 ? -8.133 14.734 20.234 1 97.69 79 PRO B C 1
ATOM 2862 O O . PRO B 1 79 ? -9.227 14.203 20.031 1 97.69 79 PRO B O 1
ATOM 2865 N N . ASP B 1 80 ? -8.008 15.875 20.859 1 98 80 ASP B N 1
ATOM 2866 C CA . ASP B 1 80 ? -9.164 16.531 21.453 1 98 80 ASP B CA 1
ATOM 2867 C C . ASP B 1 80 ? -10.117 17.047 20.375 1 98 80 ASP B C 1
ATOM 2869 O O . ASP B 1 80 ? -11.328 16.844 20.469 1 98 80 ASP B O 1
ATOM 2873 N N . THR B 1 81 ? -9.617 17.703 19.391 1 97.94 81 THR B N 1
ATOM 2874 C CA . THR B 1 81 ? -10.422 18.281 18.328 1 97.94 81 THR B CA 1
ATOM 2875 C C . THR B 1 81 ? -11.156 17.203 17.547 1 97.94 81 THR B C 1
ATOM 2877 O O . THR B 1 81 ? -12.359 17.312 17.297 1 97.94 81 THR B O 1
ATOM 2880 N N . ALA B 1 82 ? -10.43 16.125 17.172 1 98.75 82 ALA B N 1
ATOM 2881 C CA . ALA B 1 82 ? -11.016 15.031 16.422 1 98.75 82 ALA B CA 1
ATOM 2882 C C . ALA B 1 82 ? -12.117 14.344 17.219 1 98.75 82 ALA B C 1
ATOM 2884 O O . ALA B 1 82 ? -13.188 14.039 16.672 1 98.75 82 ALA B O 1
ATOM 2885 N N . GLU B 1 83 ? -11.812 14.117 18.453 1 98.69 83 GLU B N 1
ATOM 2886 C CA . GLU B 1 83 ? -12.797 13.445 19.312 1 98.69 83 GLU B CA 1
ATOM 2887 C C . GLU B 1 83 ? -14.117 14.211 19.328 1 98.69 83 GLU B C 1
ATOM 2889 O O . GLU B 1 83 ? -15.188 13.609 19.219 1 98.69 83 GLU B O 1
ATOM 2894 N N . ALA B 1 84 ? -14.039 15.484 19.484 1 98 84 ALA B N 1
ATOM 2895 C CA . ALA B 1 84 ? -15.234 16.328 19.547 1 98 84 ALA B CA 1
ATOM 2896 C C . ALA B 1 84 ? -16.062 16.219 18.266 1 98 84 ALA B C 1
ATOM 2898 O O . ALA B 1 84 ? -17.281 16.062 18.328 1 98 84 ALA B O 1
ATOM 2899 N N . PHE B 1 85 ? -15.445 16.25 17.125 1 98.44 85 PHE B N 1
ATOM 2900 C CA . PHE B 1 85 ? -16.141 16.203 15.852 1 98.44 85 PHE B CA 1
ATOM 2901 C C . PHE B 1 85 ? -16.688 14.805 15.586 1 98.44 85 PHE B C 1
ATOM 2903 O O . PHE B 1 85 ? -17.812 14.648 15.109 1 98.44 85 PHE B O 1
ATOM 2910 N N . LEU B 1 86 ? -15.883 13.781 15.914 1 98.75 86 LEU B N 1
ATOM 2911 C CA . LEU B 1 86 ? -16.281 12.398 15.664 1 98.75 86 LEU B CA 1
ATOM 2912 C C . LEU B 1 86 ? -17.547 12.055 16.453 1 98.75 86 LEU B C 1
ATOM 2914 O O . LEU B 1 86 ? -18.453 11.398 15.93 1 98.75 86 LEU B O 1
ATOM 2918 N N . LYS B 1 87 ? -17.609 12.508 17.672 1 98.06 87 LYS B N 1
ATOM 2919 C CA . LYS B 1 87 ? -18.766 12.234 18.516 1 98.06 87 LYS B CA 1
ATOM 2920 C C . LYS B 1 87 ? -20.031 12.867 17.938 1 98.06 87 LYS B C 1
ATOM 2922 O O . LYS B 1 87 ? -21.141 12.406 18.219 1 98.06 87 LYS B O 1
ATOM 2927 N N . GLN B 1 88 ? -19.844 13.859 17.125 1 97.31 88 GLN B N 1
ATOM 2928 C CA . GLN B 1 88 ? -20.969 14.547 16.5 1 97.31 88 GLN B CA 1
ATOM 2929 C C . GLN B 1 88 ? -21.297 13.938 15.141 1 97.31 88 GLN B C 1
ATOM 2931 O O . GLN B 1 88 ? -22.172 14.43 14.43 1 97.31 88 GLN B O 1
ATOM 2936 N N . GLY B 1 89 ? -20.547 12.914 14.703 1 98.12 89 GLY B N 1
ATOM 2937 C CA . GLY B 1 89 ? -20.859 12.164 13.5 1 98.12 89 GLY B CA 1
ATOM 2938 C C . GLY B 1 89 ? -20.094 12.641 12.281 1 98.12 89 GLY B C 1
ATOM 2939 O O . GLY B 1 89 ? -20.406 12.25 11.148 1 98.12 89 GLY B O 1
ATOM 2940 N N . TYR B 1 90 ? -19.109 13.523 12.484 1 98.5 90 TYR B N 1
ATOM 2941 C CA . TYR B 1 90 ? -18.312 13.984 11.359 1 98.5 90 TYR B CA 1
ATOM 2942 C C . TYR B 1 90 ? -17.125 13.062 11.117 1 98.5 90 TYR B C 1
ATOM 2944 O O . TYR B 1 90 ? -16.469 12.617 12.07 1 98.5 90 TYR B O 1
ATOM 2952 N N . ASN B 1 91 ? -16.891 12.688 9.859 1 98.88 91 ASN B N 1
ATOM 2953 C CA . ASN B 1 91 ? -15.617 12.062 9.531 1 98.88 91 ASN B CA 1
ATOM 2954 C C . ASN B 1 91 ? -14.461 13.047 9.664 1 98.88 91 ASN B C 1
ATOM 2956 O O . ASN B 1 91 ? -14.625 14.242 9.414 1 98.88 91 ASN B O 1
ATOM 2960 N N . CYS B 1 92 ? -13.305 12.555 10.07 1 98.88 92 CYS B N 1
ATOM 2961 C CA . CYS B 1 92 ? -12.133 13.398 10.242 1 98.88 92 CYS B CA 1
ATOM 2962 C C . CYS B 1 92 ? -10.898 12.75 9.625 1 98.88 92 CYS B C 1
ATOM 2964 O O . CYS B 1 92 ? -10.766 11.523 9.633 1 98.88 92 CYS B O 1
ATOM 2966 N N . VAL B 1 93 ? -10.039 13.555 9.117 1 98.94 93 VAL B N 1
ATOM 2967 C CA . VAL B 1 93 ? -8.695 13.133 8.734 1 98.94 93 VAL B CA 1
ATOM 2968 C C . VAL B 1 93 ? -7.668 14.102 9.312 1 98.94 93 VAL B C 1
ATOM 2970 O O . VAL B 1 93 ? -7.938 15.297 9.445 1 98.94 93 VAL B O 1
ATOM 2973 N N . ASP B 1 94 ? -6.453 13.602 9.68 1 98.62 94 ASP B N 1
ATOM 2974 C CA . ASP B 1 94 ? -5.41 14.461 10.227 1 98.62 94 ASP B CA 1
ATOM 2975 C C . ASP B 1 94 ? -4.027 13.867 9.992 1 98.62 94 ASP B C 1
ATOM 2977 O O . ASP B 1 94 ? -3.904 12.711 9.586 1 98.62 94 ASP B O 1
ATOM 2981 N N . SER B 1 95 ? -3.029 14.68 10.188 1 97.31 95 SER B N 1
ATOM 2982 C CA . SER B 1 95 ? -1.643 14.25 10.039 1 97.31 95 SER B CA 1
ATOM 2983 C C . SER B 1 95 ? -0.923 14.234 11.383 1 97.31 95 SER B C 1
ATOM 2985 O O . SER B 1 95 ? 0.242 14.625 11.477 1 97.31 95 SER B O 1
ATOM 2987 N N . PHE B 1 96 ? -1.613 13.742 12.43 1 94.81 96 PHE B N 1
ATOM 2988 C CA . PHE B 1 96 ? -0.989 13.562 13.734 1 94.81 96 PHE B CA 1
ATOM 2989 C C . PHE B 1 96 ? 0.333 12.812 13.602 1 94.81 96 PHE B C 1
ATOM 2991 O O . PHE B 1 96 ? 0.397 11.758 12.961 1 94.81 96 PHE B O 1
ATOM 2998 N N . ASP B 1 97 ? 1.431 13.344 14.25 1 88.94 97 ASP B N 1
ATOM 2999 C CA . ASP B 1 97 ? 2.713 12.742 13.898 1 88.94 97 ASP B CA 1
ATOM 3000 C C . ASP B 1 97 ? 3.566 12.492 15.141 1 88.94 97 ASP B C 1
ATOM 3002 O O . ASP B 1 97 ? 4.793 12.422 15.055 1 88.94 97 ASP B O 1
ATOM 3006 N N . ILE B 1 98 ? 3.004 12.492 16.344 1 87.81 98 ILE B N 1
ATOM 3007 C CA . ILE B 1 98 ? 3.744 12.062 17.531 1 87.81 98 ILE B CA 1
ATOM 3008 C C . ILE B 1 98 ? 3.729 10.531 17.609 1 87.81 98 ILE B C 1
ATOM 3010 O O . ILE B 1 98 ? 2.82 9.953 18.203 1 87.81 98 ILE B O 1
ATOM 3014 N N . HIS B 1 99 ? 4.672 9.922 17.078 1 86.56 99 HIS B N 1
ATOM 3015 C CA . HIS B 1 99 ? 4.73 8.492 16.797 1 86.56 99 HIS B CA 1
ATOM 3016 C C . HIS B 1 99 ? 4.449 7.668 18.047 1 86.56 99 HIS B C 1
ATOM 3018 O O . HIS B 1 99 ? 3.656 6.723 18.016 1 86.56 99 HIS B O 1
ATOM 3024 N N . THR B 1 100 ? 4.996 8.039 19.172 1 85.62 100 THR B N 1
ATOM 3025 C CA . THR B 1 100 ? 4.91 7.254 20.391 1 85.62 100 THR B CA 1
ATOM 3026 C C . THR B 1 100 ? 3.49 7.277 20.953 1 85.62 100 THR B C 1
ATOM 3028 O O . THR B 1 100 ? 3.121 6.426 21.766 1 85.62 100 THR B O 1
ATOM 3031 N N . GLU B 1 101 ? 2.703 8.211 20.469 1 93.38 101 GLU B N 1
ATOM 3032 C CA . GLU B 1 101 ? 1.365 8.383 21.031 1 93.38 101 GLU B CA 1
ATOM 3033 C C . GLU B 1 101 ? 0.296 7.902 20.047 1 93.38 101 GLU B C 1
ATOM 3035 O O . GLU B 1 101 ? -0.897 7.934 20.359 1 93.38 101 GLU B O 1
ATOM 3040 N N . ILE B 1 102 ? 0.706 7.418 18.922 1 95.69 102 ILE B N 1
ATOM 3041 C CA . ILE B 1 102 ? -0.238 7.074 17.859 1 95.69 102 ILE B CA 1
ATOM 3042 C C . ILE B 1 102 ? -1.152 5.945 18.328 1 95.69 102 ILE B C 1
ATOM 3044 O O . ILE B 1 102 ? -2.375 6.027 18.188 1 95.69 102 ILE B O 1
ATOM 3048 N N . PRO B 1 103 ? -0.636 4.891 19.031 1 96.56 103 PRO B N 1
ATOM 3049 C CA . PRO B 1 103 ? -1.547 3.826 19.453 1 96.56 103 PRO B CA 1
ATOM 3050 C C . PRO B 1 103 ? -2.627 4.324 20.422 1 96.56 103 PRO B C 1
ATOM 3052 O O . PRO B 1 103 ? -3.805 3.994 20.25 1 96.56 103 PRO B O 1
ATOM 3055 N N . ALA B 1 104 ? -2.211 5.141 21.312 1 97.69 104 ALA B N 1
ATOM 3056 C CA . ALA B 1 104 ? -3.17 5.676 22.281 1 97.69 104 ALA B CA 1
ATOM 3057 C C . ALA B 1 104 ? -4.18 6.59 21.594 1 97.69 104 ALA B C 1
ATOM 3059 O O . ALA B 1 104 ? -5.367 6.574 21.938 1 97.69 104 ALA B O 1
ATOM 3060 N N . THR B 1 105 ? -3.703 7.395 20.703 1 98.38 105 THR B N 1
ATOM 3061 C CA . THR B 1 105 ? -4.57 8.297 19.938 1 98.38 105 THR B CA 1
ATOM 3062 C C . THR B 1 105 ? -5.582 7.504 19.125 1 98.38 105 THR B C 1
ATOM 3064 O O . THR B 1 105 ? -6.773 7.828 19.109 1 98.38 105 THR B O 1
ATOM 3067 N N . VAL B 1 106 ? -5.164 6.445 18.469 1 98.75 106 VAL B N 1
ATOM 3068 C CA . VAL B 1 106 ? -6.047 5.602 17.672 1 98.75 106 VAL B CA 1
ATOM 3069 C C . VAL B 1 106 ? -7.125 4.988 18.562 1 98.75 106 VAL B C 1
ATOM 3071 O O . VAL B 1 106 ? -8.305 4.992 18.219 1 98.75 106 VAL B O 1
ATOM 3074 N N . ALA B 1 107 ? -6.742 4.469 19.703 1 98.5 107 ALA B N 1
ATOM 3075 C CA . ALA B 1 107 ? -7.703 3.854 20.625 1 98.5 107 ALA B CA 1
ATOM 3076 C C . ALA B 1 107 ? -8.758 4.859 21.062 1 98.5 107 ALA B C 1
ATOM 3078 O O . ALA B 1 107 ? -9.953 4.562 21.062 1 98.5 107 ALA B O 1
ATOM 3079 N N . ARG B 1 108 ? -8.281 6.023 21.406 1 98.62 108 ARG B N 1
ATOM 3080 C CA . ARG B 1 108 ? -9.148 7.098 21.875 1 98.62 108 ARG B CA 1
ATOM 3081 C C . ARG B 1 108 ? -10.133 7.512 20.781 1 98.62 108 ARG B C 1
ATOM 3083 O O . ARG B 1 108 ? -11.344 7.582 21.031 1 98.62 108 ARG B O 1
ATOM 3090 N N . LEU B 1 109 ? -9.688 7.73 19.641 1 98.81 109 LEU B N 1
ATOM 3091 C CA . LEU B 1 109 ? -10.516 8.227 18.547 1 98.81 109 LEU B CA 1
ATOM 3092 C C . LEU B 1 109 ? -11.414 7.121 18.016 1 98.81 109 LEU B C 1
ATOM 3094 O O . LEU B 1 109 ? -12.508 7.398 17.516 1 98.81 109 LEU B O 1
ATOM 3098 N N . ASP B 1 110 ? -10.93 5.879 18.094 1 98.81 110 ASP B N 1
ATOM 3099 C CA . ASP B 1 110 ? -11.758 4.754 17.688 1 98.81 110 ASP B CA 1
ATOM 3100 C C . ASP B 1 110 ? -13.047 4.691 18.5 1 98.81 110 ASP B C 1
ATOM 3102 O O . ASP B 1 110 ? -14.133 4.496 17.953 1 98.81 110 ASP B O 1
ATOM 3106 N N . ALA B 1 111 ? -12.922 4.844 19.797 1 98.56 111 ALA B N 1
ATOM 3107 C CA . ALA B 1 111 ? -14.094 4.852 20.672 1 98.56 111 ALA B CA 1
ATOM 3108 C C . ALA B 1 111 ? -15.047 5.984 20.297 1 98.56 111 ALA B C 1
ATOM 3110 O O . ALA B 1 111 ? -16.266 5.777 20.219 1 98.56 111 ALA B O 1
ATOM 3111 N N . ALA B 1 112 ? -14.539 7.137 20.047 1 98.75 112 ALA B N 1
ATOM 3112 C CA . ALA B 1 112 ? -15.344 8.305 19.703 1 98.75 112 ALA B CA 1
ATOM 3113 C C . ALA B 1 112 ? -16.047 8.109 18.359 1 98.75 112 ALA B C 1
ATOM 3115 O O . ALA B 1 112 ? -17.234 8.43 18.219 1 98.75 112 ALA B O 1
ATOM 3116 N N . ALA B 1 113 ? -15.32 7.609 17.375 1 98.88 113 ALA B N 1
ATOM 3117 C CA . ALA B 1 113 ? -15.859 7.406 16.031 1 98.88 113 ALA B CA 1
ATOM 3118 C C . ALA B 1 113 ? -17 6.402 16.047 1 98.88 113 ALA B C 1
ATOM 3120 O O . ALA B 1 113 ? -18.031 6.621 15.406 1 98.88 113 ALA B O 1
ATOM 3121 N N . LYS B 1 114 ? -16.812 5.312 16.719 1 98.56 114 LYS B N 1
ATOM 3122 C CA . LYS B 1 114 ? -17.859 4.297 16.812 1 98.56 114 LYS B CA 1
ATOM 3123 C C . LYS B 1 114 ? -19.094 4.844 17.531 1 98.56 114 LYS B C 1
ATOM 3125 O O . LYS B 1 114 ? -20.219 4.582 17.109 1 98.56 114 LYS B O 1
ATOM 3130 N N . ALA B 1 115 ? -18.891 5.621 18.594 1 98.25 115 ALA B N 1
ATOM 3131 C CA . ALA B 1 115 ? -20 6.234 19.312 1 98.25 115 ALA B CA 1
ATOM 3132 C C . ALA B 1 115 ? -20.781 7.195 18.422 1 98.25 115 ALA B C 1
ATOM 3134 O O . ALA B 1 115 ? -22 7.285 18.516 1 98.25 115 ALA B O 1
ATOM 3135 N N . GLY B 1 116 ? -20.094 7.895 17.594 1 98.44 116 GLY B N 1
ATOM 3136 C CA . GLY B 1 116 ? -20.719 8.883 16.734 1 98.44 116 GLY B CA 1
ATOM 3137 C C . GLY B 1 116 ? -21.078 8.336 15.359 1 98.44 116 GLY B C 1
ATOM 3138 O O . GLY B 1 116 ? -21.578 9.07 14.508 1 98.44 116 GLY B O 1
ATOM 3139 N N . ASN B 1 117 ? -20.766 7.02 15.094 1 98.56 117 ASN B N 1
ATOM 3140 C CA . ASN B 1 117 ? -20.953 6.387 13.797 1 98.56 117 ASN B CA 1
ATOM 3141 C C . ASN B 1 117 ? -20.234 7.164 12.688 1 98.56 117 ASN B C 1
ATOM 3143 O O . ASN B 1 117 ? -20.844 7.492 11.664 1 98.56 117 ASN B O 1
ATOM 3147 N N . SER B 1 118 ? -19 7.469 12.938 1 98.81 118 SER B N 1
ATOM 3148 C CA . SER B 1 118 ? -18.156 8.242 12.031 1 98.81 118 SER B CA 1
ATOM 3149 C C . SER B 1 118 ? -16.828 7.547 11.773 1 98.81 118 SER B C 1
ATOM 3151 O O . SER B 1 118 ? -16.547 6.5 12.359 1 98.81 118 SER B O 1
ATOM 3153 N N . VAL B 1 119 ? -16.062 8.062 10.836 1 98.88 119 VAL B N 1
ATOM 3154 C CA . VAL B 1 119 ? -14.797 7.469 10.43 1 98.88 119 VAL B CA 1
ATOM 3155 C C . VAL B 1 119 ? -13.672 8.484 10.609 1 98.88 119 VAL B C 1
ATOM 3157 O O . VAL B 1 119 ? -13.82 9.656 10.266 1 98.88 119 VAL B O 1
ATOM 3160 N N . SER B 1 120 ? -12.602 8.047 11.203 1 98.81 120 SER B N 1
ATOM 3161 C CA . SER B 1 120 ? -11.391 8.844 11.297 1 98.81 120 SER B CA 1
ATOM 3162 C C . SER B 1 120 ? -10.195 8.125 10.688 1 98.81 120 SER B C 1
ATOM 3164 O O . SER B 1 120 ? -10.047 6.91 10.852 1 98.81 120 SER B O 1
ATOM 3166 N N . ILE B 1 121 ? -9.508 8.758 9.852 1 98.94 121 ILE B N 1
ATOM 3167 C CA . ILE B 1 121 ? -8.164 8.32 9.477 1 98.94 121 ILE B CA 1
ATOM 3168 C C . ILE B 1 121 ? -7.133 9.281 10.07 1 98.94 121 ILE B C 1
ATOM 3170 O O . ILE B 1 121 ? -7.027 10.43 9.641 1 98.94 121 ILE B O 1
ATOM 3174 N N . THR B 1 122 ? -6.398 8.789 11.094 1 98.81 122 THR B N 1
ATOM 3175 C CA . THR B 1 122 ? -5.453 9.633 11.812 1 98.81 122 THR B CA 1
ATOM 3176 C C . THR B 1 122 ? -4.016 9.273 11.453 1 98.81 122 THR B C 1
ATOM 3178 O O . THR B 1 122 ? -3.77 8.242 10.82 1 98.81 122 THR B O 1
ATOM 3181 N N . ALA B 1 123 ? -3.086 10.18 11.805 1 97.25 123 ALA B N 1
ATOM 3182 C CA . ALA B 1 123 ? -1.674 9.953 11.516 1 97.25 123 ALA B CA 1
ATOM 3183 C C . ALA B 1 123 ? -1.46 9.664 10.031 1 97.25 123 ALA B C 1
ATOM 3185 O O . ALA B 1 123 ? -0.794 8.688 9.68 1 97.25 123 ALA B O 1
ATOM 3186 N N . ALA B 1 124 ? -2.24 10.578 9.258 1 96.69 124 ALA B N 1
ATOM 3187 C CA . ALA B 1 124 ? -2.217 10.391 7.809 1 96.69 124 ALA B CA 1
ATOM 3188 C C . ALA B 1 124 ? -1.383 11.469 7.129 1 96.69 124 ALA B C 1
ATOM 3190 O O . ALA B 1 124 ? -1.52 12.656 7.438 1 96.69 124 ALA B O 1
ATOM 3191 N N . GLY B 1 125 ? -0.404 11.328 6.438 1 94.62 125 GLY B N 1
ATOM 3192 C CA . GLY B 1 125 ? 0.564 12.016 5.602 1 94.62 125 GLY B CA 1
ATOM 3193 C C . GLY B 1 125 ? 1.521 11.078 4.895 1 94.62 125 GLY B C 1
ATOM 3194 O O . GLY B 1 125 ? 1.093 10.109 4.254 1 94.62 125 GLY B O 1
ATOM 3195 N N . TRP B 1 126 ? 2.707 11.375 4.992 1 90.44 126 TRP B N 1
ATOM 3196 C CA . TRP B 1 126 ? 3.625 10.406 4.406 1 90.44 126 TRP B CA 1
ATOM 3197 C C . TRP B 1 126 ? 4.406 9.672 5.492 1 90.44 126 TRP B C 1
ATOM 3199 O O . TRP B 1 126 ? 4.641 8.461 5.387 1 90.44 126 TRP B O 1
ATOM 3209 N N . ASP B 1 127 ? 4.797 10.328 6.648 1 90.38 127 ASP B N 1
ATOM 3210 C CA . ASP B 1 127 ? 5.379 9.633 7.797 1 90.38 127 ASP B CA 1
ATOM 3211 C C . ASP B 1 127 ? 5.012 10.336 9.102 1 90.38 127 ASP B C 1
ATOM 3213 O O . ASP B 1 127 ? 5.676 11.289 9.516 1 90.38 127 ASP B O 1
ATOM 3217 N N . PRO B 1 128 ? 4.016 9.734 9.898 1 94.56 128 PRO B N 1
ATOM 3218 C CA . PRO B 1 128 ? 3.301 8.5 9.547 1 94.56 128 PRO B CA 1
ATOM 3219 C C . PRO B 1 128 ? 2.367 8.688 8.352 1 94.56 128 PRO B C 1
ATOM 3221 O O . PRO B 1 128 ? 1.922 9.805 8.078 1 94.56 128 PRO B O 1
ATOM 3224 N N . GLY B 1 129 ? 2.016 7.582 7.691 1 97.56 129 GLY B N 1
ATOM 3225 C CA . GLY B 1 129 ? 1.089 7.59 6.57 1 97.56 129 GLY B CA 1
ATOM 3226 C C . GLY B 1 129 ? 1.494 6.648 5.453 1 97.56 129 GLY B C 1
ATOM 3227 O O . GLY B 1 129 ? 1.552 5.43 5.652 1 97.56 129 GLY B O 1
ATOM 3228 N N . THR B 1 130 ? 1.845 7.219 4.281 1 98.06 130 THR B N 1
ATOM 3229 C CA . THR B 1 130 ? 2.119 6.383 3.119 1 98.06 130 THR B CA 1
ATOM 3230 C C . THR B 1 130 ? 3.396 5.574 3.322 1 98.06 130 THR B C 1
ATOM 3232 O O . THR B 1 130 ? 3.508 4.449 2.838 1 98.06 130 THR B O 1
ATOM 3235 N N . ASP B 1 131 ? 4.434 6.141 4.035 1 96 131 ASP B N 1
ATOM 3236 C CA . ASP B 1 131 ? 5.625 5.355 4.34 1 96 131 ASP B CA 1
ATOM 3237 C C . ASP B 1 131 ? 5.281 4.152 5.219 1 96 131 ASP B C 1
ATOM 3239 O O . ASP B 1 131 ? 5.906 3.096 5.105 1 96 131 ASP B O 1
ATOM 3243 N N . SER B 1 132 ? 4.32 4.305 6.133 1 97.44 132 SER B N 1
ATOM 3244 C CA . SER B 1 132 ? 3.85 3.174 6.926 1 97.44 132 SER B CA 1
ATOM 3245 C C . SER B 1 132 ? 3.26 2.084 6.039 1 97.44 132 SER B C 1
ATOM 3247 O O . SER B 1 132 ? 3.459 0.894 6.293 1 97.44 132 SER B O 1
ATOM 3249 N N . VAL B 1 133 ? 2.482 2.492 5.023 1 98.44 133 VAL B N 1
ATOM 3250 C CA . VAL B 1 133 ? 1.897 1.548 4.078 1 98.44 133 VAL B CA 1
ATOM 3251 C C . VAL B 1 133 ? 3.006 0.785 3.357 1 98.44 133 VAL B C 1
ATOM 3253 O O . VAL B 1 133 ? 2.934 -0.438 3.213 1 98.44 133 VAL B O 1
ATOM 3256 N N . LEU B 1 134 ? 4.02 1.531 2.914 1 97.19 134 LEU B N 1
ATOM 3257 C CA . LEU B 1 134 ? 5.145 0.907 2.227 1 97.19 134 LEU B CA 1
ATOM 3258 C C . LEU B 1 134 ? 5.871 -0.072 3.145 1 97.19 134 LEU B C 1
ATOM 3260 O O . LEU B 1 134 ? 6.215 -1.18 2.727 1 97.19 134 LEU B O 1
ATOM 3264 N N . ARG B 1 135 ? 6.098 0.312 4.402 1 94.44 135 ARG B N 1
ATOM 3265 C CA . ARG B 1 135 ? 6.734 -0.582 5.367 1 94.44 135 ARG B CA 1
ATOM 3266 C C . ARG B 1 135 ? 5.926 -1.862 5.539 1 94.44 135 ARG B C 1
ATOM 3268 O O . ARG B 1 135 ? 6.488 -2.959 5.578 1 94.44 135 ARG B O 1
ATOM 3275 N N . ALA B 1 136 ? 4.633 -1.692 5.691 1 97.69 136 ALA B N 1
ATOM 3276 C CA . ALA B 1 136 ? 3.752 -2.846 5.863 1 97.69 136 ALA B CA 1
ATOM 3277 C C . ALA B 1 136 ? 3.799 -3.758 4.641 1 97.69 136 ALA B C 1
ATOM 3279 O O . ALA B 1 136 ? 3.891 -4.98 4.777 1 97.69 136 ALA B O 1
ATOM 3280 N N . LEU B 1 137 ? 3.723 -3.141 3.467 1 98.25 137 LEU B N 1
ATOM 3281 C CA . LEU B 1 137 ? 3.748 -3.91 2.229 1 98.25 137 LEU B CA 1
ATOM 3282 C C . LEU B 1 137 ? 5.07 -4.656 2.078 1 98.25 137 LEU B C 1
ATOM 3284 O O . LEU B 1 137 ? 5.086 -5.836 1.72 1 98.25 137 LEU B O 1
ATOM 3288 N N . PHE B 1 138 ? 6.203 -3.963 2.354 1 96.31 138 PHE B N 1
ATOM 3289 C CA . PHE B 1 138 ? 7.527 -4.566 2.256 1 96.31 138 PHE B CA 1
ATOM 3290 C C . PHE B 1 138 ? 7.652 -5.758 3.195 1 96.31 138 PHE B C 1
ATOM 3292 O O . PHE B 1 138 ? 8.219 -6.789 2.828 1 96.31 138 PHE B O 1
ATOM 3299 N N . GLU B 1 139 ? 7.105 -5.648 4.375 1 95.25 139 GLU B N 1
ATOM 3300 C CA . GLU B 1 139 ? 7.164 -6.758 5.32 1 95.25 139 GLU B CA 1
ATOM 3301 C C . GLU B 1 139 ? 6.305 -7.93 4.855 1 95.25 139 GLU B C 1
ATOM 3303 O O . GLU B 1 139 ? 6.668 -9.086 5.051 1 95.25 139 GLU B O 1
ATOM 3308 N N . ALA B 1 140 ? 5.168 -7.629 4.262 1 97.62 140 ALA B N 1
ATOM 3309 C CA . ALA B 1 140 ? 4.316 -8.688 3.734 1 97.62 140 ALA B CA 1
ATOM 3310 C C . ALA B 1 140 ? 5.02 -9.453 2.619 1 97.62 140 ALA B C 1
ATOM 3312 O O . ALA B 1 140 ? 4.84 -10.664 2.482 1 97.62 140 ALA B O 1
ATOM 3313 N N . MET B 1 141 ? 5.824 -8.766 1.812 1 97.38 141 MET B N 1
ATOM 3314 C CA . MET B 1 141 ? 6.531 -9.32 0.66 1 97.38 141 MET B CA 1
ATOM 3315 C C . MET B 1 141 ? 7.762 -10.102 1.102 1 97.38 141 MET B C 1
ATOM 3317 O O . MET B 1 141 ? 8.055 -11.164 0.555 1 97.38 141 MET B O 1
ATOM 3321 N N . VAL B 1 142 ? 8.438 -9.484 2.047 1 94.56 142 VAL B N 1
ATOM 3322 C CA . VAL B 1 142 ? 9.695 -10.008 2.566 1 94.56 142 VAL B CA 1
ATOM 3323 C C . VAL B 1 142 ? 9.656 -10.031 4.094 1 94.56 142 VAL B C 1
ATOM 3325 O O . VAL B 1 142 ? 10.281 -9.203 4.75 1 94.56 142 VAL B O 1
ATOM 3328 N N . PRO B 1 143 ? 8.953 -11.031 4.656 1 93.44 143 PRO B N 1
ATOM 3329 C CA . PRO B 1 143 ? 8.68 -11.016 6.098 1 93.44 143 PRO B CA 1
ATOM 3330 C C . PRO B 1 143 ? 9.938 -11.234 6.938 1 93.44 143 PRO B C 1
ATOM 3332 O O . PRO B 1 143 ? 10.023 -10.734 8.062 1 93.44 143 PRO B O 1
ATOM 3335 N N . ARG B 1 144 ? 10.797 -12.008 6.516 1 87.06 144 ARG B N 1
ATOM 3336 C CA . ARG B 1 144 ? 12.062 -12.211 7.211 1 87.06 144 ARG B CA 1
ATOM 3337 C C . ARG B 1 144 ? 13.148 -11.312 6.637 1 87.06 144 ARG B C 1
ATOM 3339 O O . ARG B 1 144 ? 13.852 -11.703 5.703 1 87.06 144 ARG B O 1
ATOM 3346 N N . GLY B 1 145 ? 13.258 -10.148 7.152 1 84.19 145 GLY B N 1
ATOM 3347 C CA . GLY B 1 145 ? 14.195 -9.156 6.652 1 84.19 145 GLY B CA 1
ATOM 3348 C C . GLY B 1 145 ? 14.281 -7.918 7.52 1 84.19 145 GLY B C 1
ATOM 3349 O O . GLY B 1 145 ? 13.688 -7.871 8.602 1 84.19 145 GLY B O 1
ATOM 3350 N N . THR B 1 146 ? 15.102 -7.004 7.062 1 80.38 146 THR B N 1
ATOM 3351 C CA . THR B 1 146 ? 15.289 -5.738 7.762 1 80.38 146 THR B CA 1
ATOM 3352 C C . THR B 1 146 ? 14.945 -4.562 6.852 1 80.38 146 THR B C 1
ATOM 3354 O O . THR B 1 146 ? 15.219 -4.594 5.652 1 80.38 146 THR B O 1
ATOM 3357 N N . THR B 1 147 ? 14.32 -3.623 7.469 1 84 147 THR B N 1
ATOM 3358 C CA . THR B 1 147 ? 14 -2.395 6.75 1 84 147 THR B CA 1
ATOM 3359 C C . THR B 1 147 ? 14.852 -1.234 7.254 1 84 147 THR B C 1
ATOM 3361 O O . THR B 1 147 ? 14.945 -1.003 8.461 1 84 147 THR B O 1
ATOM 3364 N N . PHE B 1 148 ? 15.492 -0.554 6.328 1 73.25 148 PHE B N 1
ATOM 3365 C CA . PHE B 1 148 ? 16.219 0.681 6.621 1 73.25 148 PHE B CA 1
ATOM 3366 C C . PHE B 1 148 ? 15.516 1.877 5.984 1 73.25 148 PHE B C 1
ATOM 3368 O O . PHE B 1 148 ? 15.141 1.831 4.812 1 73.25 148 PHE B O 1
ATOM 3375 N N . THR B 1 149 ? 15.227 2.811 6.77 1 78.62 149 THR B N 1
ATOM 3376 C CA . THR B 1 149 ? 14.625 4.047 6.27 1 78.62 149 THR B CA 1
ATOM 3377 C C . THR B 1 149 ? 15.578 5.223 6.461 1 78.62 149 THR B C 1
ATOM 3379 O O . THR B 1 149 ? 15.969 5.539 7.586 1 78.62 149 THR B O 1
ATOM 3382 N N . ASN B 1 150 ? 16 5.797 5.375 1 71.19 150 ASN B N 1
ATOM 3383 C CA . ASN B 1 150 ? 16.828 6.996 5.379 1 71.19 150 ASN B CA 1
ATOM 3384 C C . ASN B 1 150 ? 16.047 8.219 4.906 1 71.19 150 ASN B C 1
ATOM 3386 O O . ASN B 1 150 ? 15.539 8.242 3.785 1 71.19 150 ASN B O 1
ATOM 3390 N N . PHE B 1 151 ? 15.93 9.062 5.777 1 70.38 151 PHE B N 1
ATOM 3391 C CA . PHE B 1 151 ? 15.242 10.297 5.41 1 70.38 151 PHE B CA 1
ATOM 3392 C C . PHE B 1 151 ? 16.219 11.281 4.762 1 70.38 151 PHE B C 1
ATOM 3394 O O . PHE B 1 151 ? 17.328 11.484 5.258 1 70.38 151 PHE B O 1
ATOM 3401 N N . GLY B 1 152 ? 15.945 11.555 3.467 1 62.94 152 GLY B N 1
ATOM 3402 C CA . GLY B 1 152 ? 16.797 12.469 2.729 1 62.94 152 GLY B CA 1
ATOM 3403 C C . GLY B 1 152 ? 16.75 13.891 3.252 1 62.94 152 GLY B C 1
ATOM 3404 O O . GLY B 1 152 ? 16.031 14.18 4.219 1 62.94 152 GLY B O 1
ATOM 3405 N N . ARG B 1 153 ? 17.531 14.594 2.559 1 62.22 153 ARG B N 1
ATOM 3406 C CA . ARG B 1 153 ? 17.656 16 2.943 1 62.22 153 ARG B CA 1
ATOM 3407 C C . ARG B 1 153 ? 16.328 16.719 2.812 1 62.22 153 ARG B C 1
ATOM 3409 O O . ARG B 1 153 ? 15.609 16.562 1.818 1 62.22 153 ARG B O 1
ATOM 3416 N N . GLY B 1 154 ? 15.891 17.141 3.891 1 69.38 154 GLY B N 1
ATOM 3417 C CA . GLY B 1 154 ? 14.688 17.938 3.822 1 69.38 154 GLY B CA 1
ATOM 3418 C C . GLY B 1 154 ? 14.25 18.484 5.172 1 69.38 154 GLY B C 1
ATOM 3419 O O . GLY B 1 154 ? 14.805 18.109 6.203 1 69.38 154 GLY B O 1
ATOM 3420 N N . ARG B 1 155 ? 13.336 19.375 5.016 1 71 155 ARG B N 1
ATOM 3421 C CA . ARG B 1 155 ? 12.828 20.031 6.211 1 71 155 ARG B CA 1
ATOM 3422 C C . ARG B 1 155 ? 12.008 19.062 7.066 1 71 155 ARG B C 1
ATOM 3424 O O . ARG B 1 155 ? 11.156 18.344 6.551 1 71 155 ARG B O 1
ATOM 3431 N N . SER B 1 156 ? 12.438 18.922 8.25 1 73 156 SER B N 1
ATOM 3432 C CA . SER B 1 156 ? 11.625 18.203 9.234 1 73 156 SER B CA 1
ATOM 3433 C C . SER B 1 156 ? 10.68 19.156 9.961 1 73 156 SER B C 1
ATOM 3435 O O . SER B 1 156 ? 11.117 19.984 10.75 1 73 156 SER B O 1
ATOM 3437 N N . MET B 1 157 ? 9.469 18.922 9.711 1 69.69 157 MET B N 1
ATOM 3438 C CA . MET B 1 157 ? 8.492 19.828 10.305 1 69.69 157 MET B CA 1
ATOM 3439 C C . MET B 1 157 ? 8.531 19.75 11.828 1 69.69 157 MET B C 1
ATOM 3441 O O . MET B 1 157 ? 8.57 20.781 12.508 1 69.69 157 MET B O 1
ATOM 3445 N N . GLY B 1 158 ? 8.5 18.516 12.336 1 73.56 158 GLY B N 1
ATOM 3446 C CA . GLY B 1 158 ? 8.547 18.359 13.781 1 73.56 158 GLY B CA 1
ATOM 3447 C C . GLY B 1 158 ? 9.766 18.984 14.422 1 73.56 158 GLY B C 1
ATOM 3448 O O . GLY B 1 158 ? 9.656 19.75 15.383 1 73.56 158 GLY B O 1
ATOM 3449 N N . HIS B 1 159 ? 10.836 18.75 13.836 1 79.88 159 HIS B N 1
ATOM 3450 C CA . HIS B 1 159 ? 12.086 19.281 14.383 1 79.88 159 HIS B CA 1
ATOM 3451 C C . HIS B 1 159 ? 12.141 20.797 14.242 1 79.88 159 HIS B C 1
ATOM 3453 O O . HIS B 1 159 ? 12.711 21.484 15.094 1 79.88 159 HIS B O 1
ATOM 3459 N N . SER B 1 160 ? 11.57 21.281 13.227 1 81.88 160 SER B N 1
ATOM 3460 C CA . SER B 1 160 ? 11.539 22.734 13.055 1 81.88 160 SER B CA 1
ATOM 3461 C C . SER B 1 160 ? 10.711 23.406 14.141 1 81.88 160 SER B C 1
ATOM 3463 O O . SER B 1 160 ? 11.117 24.422 14.703 1 81.88 160 SER B O 1
ATOM 3465 N N . VAL B 1 161 ? 9.617 22.781 14.359 1 79.88 161 VAL B N 1
ATOM 3466 C CA . VAL B 1 161 ? 8.758 23.31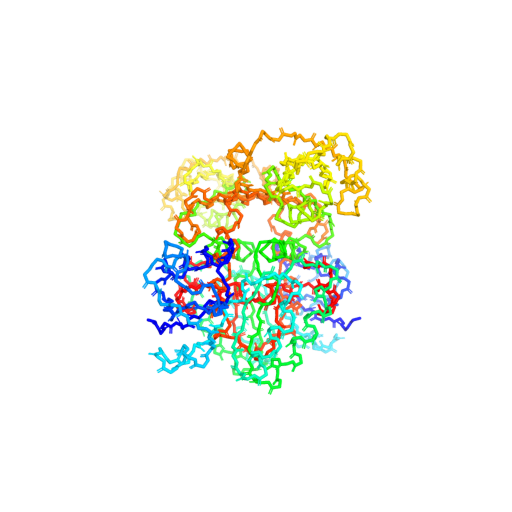2 15.414 1 79.88 161 VAL B CA 1
ATOM 3467 C C . VAL B 1 161 ? 9.484 23.25 16.75 1 79.88 161 VAL B C 1
ATOM 3469 O O . VAL B 1 161 ? 9.469 24.219 17.516 1 79.88 161 VAL B O 1
ATOM 3472 N N . ALA B 1 162 ? 10.109 22.203 16.984 1 83.12 162 ALA B N 1
ATOM 3473 C CA . ALA B 1 162 ? 10.852 22.031 18.234 1 83.12 162 ALA B CA 1
ATOM 3474 C C . ALA B 1 162 ? 11.953 23.094 18.359 1 83.12 162 ALA B C 1
ATOM 3476 O O . ALA B 1 162 ? 12.148 23.672 19.422 1 83.12 162 ALA B O 1
ATOM 3477 N N . ALA B 1 163 ? 12.617 23.375 17.359 1 89.81 163 ALA B N 1
ATOM 3478 C CA . ALA B 1 163 ? 13.68 24.375 17.359 1 89.81 163 ALA B CA 1
ATOM 3479 C C . ALA B 1 163 ? 13.133 25.766 17.641 1 89.81 163 ALA B C 1
ATOM 3481 O O . ALA B 1 163 ? 13.742 26.547 18.359 1 89.81 163 ALA B O 1
ATOM 3482 N N . ARG B 1 164 ? 12.016 26.016 17.094 1 89.75 164 ARG B N 1
ATOM 3483 C CA . ARG B 1 164 ? 11.406 27.344 17.25 1 89.75 164 ARG B CA 1
ATOM 3484 C C . ARG B 1 164 ? 10.969 27.562 18.688 1 89.75 164 ARG B C 1
ATOM 3486 O O . ARG B 1 164 ? 10.828 28.719 19.125 1 89.75 164 ARG B O 1
ATOM 3493 N N . ALA B 1 165 ? 10.766 26.469 19.328 1 88.56 165 ALA B N 1
ATOM 3494 C CA . ALA B 1 165 ? 10.273 26.562 20.703 1 88.56 165 ALA B CA 1
ATOM 3495 C C . ALA B 1 165 ? 11.422 26.812 21.672 1 88.56 165 ALA B C 1
ATOM 3497 O O . ALA B 1 165 ? 11.188 27.125 22.844 1 88.56 165 ALA B O 1
ATOM 3498 N N . ILE B 1 166 ? 12.594 26.766 21.281 1 92.69 166 ILE B N 1
ATOM 3499 C CA . ILE B 1 166 ? 13.773 26.938 22.125 1 92.69 166 ILE B CA 1
ATOM 3500 C C . ILE B 1 166 ? 13.953 28.422 22.453 1 92.69 166 ILE B C 1
ATOM 3502 O O . ILE B 1 166 ? 13.82 29.281 21.578 1 92.69 166 ILE B O 1
ATOM 3506 N N . LYS B 1 167 ? 14.242 28.719 23.781 1 93.75 167 LYS B N 1
ATOM 3507 C CA . LYS B 1 167 ? 14.469 30.094 24.219 1 93.75 167 LYS B CA 1
ATOM 3508 C C . LYS B 1 167 ? 15.578 30.75 23.391 1 93.75 167 LYS B C 1
ATOM 3510 O O . LYS B 1 167 ? 16.656 30.172 23.219 1 93.75 167 LYS B O 1
ATOM 3515 N N . GLY B 1 168 ? 15.281 31.984 22.938 1 95.25 168 GLY B N 1
ATOM 3516 C CA . GLY B 1 168 ? 16.281 32.719 22.203 1 95.25 168 GLY B CA 1
ATOM 3517 C C . GLY B 1 168 ? 16.141 32.562 20.703 1 95.25 168 GLY B C 1
ATOM 3518 O O . GLY B 1 168 ? 16.828 33.25 19.922 1 95.25 168 GLY B O 1
ATOM 3519 N N . VAL B 1 169 ? 15.328 31.641 20.234 1 95.25 169 VAL B N 1
ATOM 3520 C CA . VAL B 1 169 ? 15.094 31.406 18.812 1 95.25 169 VAL B CA 1
ATOM 3521 C C . VAL B 1 169 ? 13.859 32.188 18.359 1 95.25 169 VAL B C 1
ATOM 3523 O O . VAL B 1 169 ? 12.766 31.984 18.875 1 95.25 169 VAL B O 1
ATOM 3526 N N . ALA B 1 170 ? 14.07 33.125 17.453 1 94.19 170 ALA B N 1
ATOM 3527 C CA . ALA B 1 170 ? 12.961 33.875 16.875 1 94.19 170 ALA B CA 1
ATOM 3528 C C . ALA B 1 170 ? 12.234 33.062 15.82 1 94.19 170 ALA B C 1
ATOM 3530 O O . ALA B 1 170 ? 11.016 33.156 15.68 1 94.19 170 ALA B O 1
ATOM 3531 N N . ASP B 1 171 ? 13.062 32.281 15 1 92.62 171 ASP B N 1
ATOM 3532 C CA . ASP B 1 171 ? 12.547 31.375 13.992 1 92.62 171 ASP B CA 1
ATOM 3533 C C . ASP B 1 171 ? 13.578 30.297 13.648 1 92.62 171 ASP B C 1
ATOM 3535 O O . ASP B 1 171 ? 14.773 30.469 13.914 1 92.62 171 ASP B O 1
ATOM 3539 N N . ALA B 1 172 ? 13.078 29.219 13.164 1 92.06 172 ALA B N 1
ATOM 3540 C CA . ALA B 1 172 ? 14.039 28.156 12.883 1 92.06 172 ALA B CA 1
ATOM 3541 C C . ALA B 1 172 ? 13.469 27.141 11.891 1 92.06 172 ALA B C 1
ATOM 3543 O O . ALA B 1 172 ? 12.25 27.031 11.734 1 92.06 172 ALA B O 1
ATOM 3544 N N . VAL B 1 173 ? 14.414 26.484 11.188 1 87.25 173 VAL B N 1
ATOM 3545 C CA . VAL B 1 173 ? 14.094 25.344 10.32 1 87.25 173 VAL B CA 1
ATOM 3546 C C . VAL B 1 173 ? 15.125 24.234 10.516 1 87.25 173 VAL B C 1
ATOM 3548 O O . VAL B 1 173 ? 16.328 24.516 10.625 1 87.25 173 VAL B O 1
ATOM 3551 N N . SER B 1 174 ? 14.625 23.078 10.641 1 85.44 174 SER B N 1
ATOM 3552 C CA . SER B 1 174 ? 15.508 21.922 10.773 1 85.44 174 SER B CA 1
ATOM 3553 C C . SER B 1 174 ? 15.508 21.094 9.492 1 85.44 174 SER B C 1
ATOM 3555 O O . SER B 1 174 ? 14.445 20.75 8.961 1 85.44 174 SER B O 1
ATOM 3557 N N . ILE B 1 175 ? 16.719 20.781 9.062 1 79.25 175 ILE B N 1
ATOM 3558 C CA . ILE B 1 175 ? 16.906 19.953 7.879 1 79.25 175 ILE B CA 1
ATOM 3559 C C . ILE B 1 175 ? 17.469 18.594 8.289 1 79.25 175 ILE B C 1
ATOM 3561 O O . ILE B 1 175 ? 18.422 18.516 9.062 1 79.25 175 ILE B O 1
ATOM 3565 N N . THR B 1 176 ? 16.766 17.562 7.785 1 78.12 176 THR B N 1
ATOM 3566 C CA . THR B 1 176 ? 17.234 16.203 8.023 1 78.12 176 THR B CA 1
ATOM 3567 C C . THR B 1 176 ? 18.203 15.773 6.922 1 78.12 176 THR B C 1
ATOM 3569 O O . THR B 1 176 ? 17.922 15.953 5.734 1 78.12 176 THR B O 1
ATOM 3572 N N . ILE B 1 177 ? 19.375 15.25 7.395 1 68.19 177 ILE B N 1
ATOM 3573 C CA . ILE B 1 177 ? 20.375 14.773 6.457 1 68.19 177 ILE B CA 1
ATOM 3574 C C . ILE B 1 177 ? 20.688 13.305 6.746 1 68.19 177 ILE B C 1
ATOM 3576 O O . ILE B 1 177 ? 21.156 12.969 7.832 1 68.19 177 ILE B O 1
ATOM 3580 N N . PRO B 1 178 ? 20.391 12.469 5.719 1 71.69 178 PRO B N 1
ATOM 3581 C CA . PRO B 1 178 ? 20.719 11.055 5.949 1 71.69 178 PRO B CA 1
ATOM 3582 C C . PRO B 1 178 ? 22.219 10.805 6.02 1 71.69 178 PRO B C 1
ATOM 3584 O O . PRO B 1 178 ? 22.984 11.391 5.246 1 71.69 178 PRO B O 1
ATOM 3587 N N . VAL B 1 179 ? 22.625 10.047 7.086 1 62.59 179 VAL B N 1
ATOM 3588 C CA . VAL B 1 179 ? 24.047 9.719 7.203 1 62.59 179 VAL B CA 1
ATOM 3589 C C . VAL B 1 179 ? 24.266 8.227 6.965 1 62.59 179 VAL B C 1
ATOM 3591 O O . VAL B 1 179 ? 25.375 7.719 7.137 1 62.59 179 VAL B O 1
ATOM 3594 N N . GLY B 1 180 ? 23.203 7.504 6.535 1 58.62 180 GLY B N 1
ATOM 3595 C CA . GLY B 1 180 ? 23.281 6.09 6.203 1 58.62 180 GLY B CA 1
ATOM 3596 C C . GLY B 1 180 ? 22.891 5.18 7.348 1 58.62 180 GLY B C 1
ATOM 3597 O O . GLY B 1 180 ? 22.953 5.578 8.516 1 58.62 180 GLY B O 1
ATOM 3598 N N . GLY B 1 181 ? 22.469 3.832 7.109 1 58.59 181 GLY B N 1
ATOM 3599 C CA . GLY B 1 181 ? 22.125 2.84 8.109 1 58.59 181 GLY B CA 1
ATOM 3600 C C . GLY B 1 181 ? 20.906 3.232 8.945 1 58.59 181 GLY B C 1
ATOM 3601 O O . GLY B 1 181 ? 20.844 2.922 10.141 1 58.59 181 GLY B O 1
ATOM 3602 N N . GLY B 1 182 ? 20.062 4.074 8.43 1 61.72 182 GLY B N 1
ATOM 3603 C CA . GLY B 1 182 ? 18.875 4.523 9.141 1 61.72 182 GLY B CA 1
ATOM 3604 C C . GLY B 1 182 ? 19.141 5.68 10.086 1 61.72 182 GLY B C 1
ATOM 3605 O O . GLY B 1 182 ? 18.25 6.129 10.805 1 61.72 182 GLY B O 1
ATOM 3606 N N . ARG B 1 183 ? 20.438 6.211 10.086 1 64.88 183 ARG B N 1
ATOM 3607 C CA . ARG B 1 183 ? 20.812 7.332 10.945 1 64.88 183 ARG B CA 1
ATOM 3608 C C . ARG B 1 183 ? 20.719 8.648 10.188 1 64.88 183 ARG B C 1
ATOM 3610 O O . ARG B 1 183 ? 20.859 8.68 8.961 1 64.88 183 ARG B O 1
ATOM 3617 N N . HIS B 1 184 ? 20.344 9.719 11.031 1 78 184 HIS B N 1
ATOM 3618 C CA . HIS B 1 184 ? 20.172 11.039 10.445 1 78 184 HIS B CA 1
ATOM 3619 C C . HIS B 1 184 ? 20.953 12.094 11.227 1 78 184 HIS B C 1
ATOM 3621 O O . HIS B 1 184 ? 21.188 11.93 12.43 1 78 184 HIS B O 1
ATOM 3627 N N . SER B 1 185 ? 21.469 13.016 10.516 1 77.31 185 SER B N 1
ATOM 3628 C CA . SER B 1 185 ? 21.969 14.234 11.141 1 77.31 185 SER B CA 1
ATOM 3629 C C . SER B 1 185 ? 21 15.391 10.961 1 77.31 185 SER B C 1
ATOM 3631 O O . SER B 1 185 ? 20.094 15.32 10.125 1 77.31 185 SER B O 1
ATOM 3633 N N . ARG B 1 186 ? 21.078 16.344 11.891 1 84.56 186 ARG B N 1
ATOM 3634 C CA . ARG B 1 186 ? 20.203 17.5 11.828 1 84.56 186 ARG B CA 1
ATOM 3635 C C . ARG B 1 186 ? 21 18.781 11.539 1 84.56 186 ARG B C 1
ATOM 3637 O O . ARG B 1 186 ? 22.016 19.047 12.195 1 84.56 186 ARG B O 1
ATOM 3644 N N . LEU B 1 187 ? 20.625 19.453 10.539 1 82 187 LEU B N 1
ATOM 3645 C CA . LEU B 1 187 ? 21.078 20.812 10.258 1 82 187 LEU B CA 1
ATOM 3646 C C . LEU B 1 187 ? 20 21.828 10.586 1 82 187 LEU B C 1
ATOM 3648 O O . LEU B 1 187 ? 18.953 21.859 9.938 1 82 187 LEU B O 1
ATOM 3652 N N . VAL B 1 188 ? 20.203 22.609 11.594 1 89.56 188 VAL B N 1
ATOM 3653 C CA . VAL B 1 188 ? 19.188 23.547 12.055 1 89.56 188 VAL B CA 1
ATOM 3654 C C . VAL B 1 188 ? 19.625 24.984 11.75 1 89.56 188 VAL B C 1
ATOM 3656 O O . VAL B 1 188 ? 20.688 25.406 12.188 1 89.56 188 VAL B O 1
ATOM 3659 N N . TYR B 1 189 ? 18.812 25.672 10.992 1 89.31 189 TYR B N 1
ATOM 3660 C CA . TYR B 1 189 ? 18.984 27.109 10.781 1 89.31 189 TYR B CA 1
ATOM 3661 C C . TYR B 1 189 ? 18.141 27.906 11.766 1 89.31 189 TYR B C 1
ATOM 3663 O O . TYR B 1 189 ? 16.953 27.625 11.945 1 89.31 189 TYR B O 1
ATOM 3671 N N . VAL B 1 190 ? 18.797 28.938 12.375 1 93.94 190 VAL B N 1
ATOM 3672 C CA . VAL B 1 190 ? 18.062 29.703 13.383 1 93.94 190 VAL B CA 1
ATOM 3673 C C . VAL B 1 190 ? 18.203 31.188 13.094 1 93.94 190 VAL B C 1
ATOM 3675 O O . VAL B 1 190 ? 19.219 31.656 12.594 1 93.94 190 VAL B O 1
ATOM 3678 N N . VAL B 1 191 ? 17.094 31.891 13.32 1 92.81 191 VAL B N 1
ATOM 3679 C CA . VAL B 1 191 ? 17.109 33.312 13.539 1 92.81 191 VAL B CA 1
ATOM 3680 C C . VAL B 1 191 ? 17.078 33.625 15.039 1 92.81 191 VAL B C 1
ATOM 3682 O O . VAL B 1 191 ? 16.172 33.156 15.75 1 92.81 191 VAL B O 1
ATOM 3685 N N . LEU B 1 192 ? 17.984 34.406 15.5 1 94.5 192 LEU B N 1
ATOM 3686 C CA . LEU B 1 192 ? 18.094 34.625 16.938 1 94.5 192 LEU B CA 1
ATOM 3687 C C . LEU B 1 192 ? 17.234 35.812 17.375 1 94.5 192 LEU B C 1
ATOM 3689 O O . LEU B 1 192 ? 17.078 36.781 16.625 1 94.5 192 LEU B O 1
ATOM 3693 N N . GLU B 1 193 ? 16.688 35.594 18.578 1 94.75 193 GLU B N 1
ATOM 3694 C CA . GLU B 1 193 ? 16.094 36.75 19.219 1 94.75 193 GLU B CA 1
ATOM 3695 C C . GLU B 1 193 ? 17.141 37.812 19.531 1 94.75 193 GLU B C 1
ATOM 3697 O O . GLU B 1 193 ? 18.344 37.531 19.609 1 94.75 193 GLU B O 1
ATOM 3702 N N . GLU B 1 194 ? 16.641 39.062 19.672 1 92.62 194 GLU B N 1
ATOM 3703 C CA . GLU B 1 194 ? 17.547 40.156 20 1 92.62 194 GLU B CA 1
ATOM 3704 C C . GLU B 1 194 ? 18.312 39.875 21.297 1 92.62 194 GLU B C 1
ATOM 3706 O O . GLU B 1 194 ? 17.703 39.5 22.297 1 92.62 194 GLU B O 1
ATOM 3711 N N . GLY B 1 195 ? 19.641 39.969 21.281 1 93.31 195 GLY B N 1
ATOM 3712 C CA . GLY B 1 195 ? 20.469 39.812 22.469 1 93.31 195 GLY B CA 1
ATOM 3713 C C . GLY B 1 195 ? 20.953 38.375 22.672 1 93.31 195 GLY B C 1
ATOM 3714 O O . GLY B 1 195 ? 21.75 38.125 23.578 1 93.31 195 GLY B O 1
ATOM 3715 N N . GLU B 1 196 ? 20.516 37.469 21.859 1 94.44 196 GLU B N 1
ATOM 3716 C CA . GLU B 1 196 ? 20.906 36.062 22.016 1 94.44 196 GLU B CA 1
ATOM 3717 C C . GLU B 1 196 ? 22.141 35.75 21.188 1 94.44 196 GLU B C 1
ATOM 3719 O O . GLU B 1 196 ? 22.438 36.438 20.219 1 94.44 196 GLU B O 1
ATOM 3724 N N . ASN B 1 197 ? 22.922 34.844 21.625 1 93.5 197 ASN B N 1
ATOM 3725 C CA . ASN B 1 197 ? 24.062 34.406 20.828 1 93.5 197 ASN B CA 1
ATOM 3726 C C . ASN B 1 197 ? 23.922 32.969 20.375 1 93.5 197 ASN B C 1
ATOM 3728 O O . ASN B 1 197 ? 23.281 32.156 21.047 1 93.5 197 ASN B O 1
ATOM 3732 N N . LEU B 1 198 ? 24.609 32.656 19.266 1 94.56 198 LEU B N 1
ATOM 3733 C CA . LEU B 1 198 ? 24.453 31.375 18.578 1 94.56 198 LEU B CA 1
ATOM 3734 C C . LEU B 1 198 ? 24.953 30.219 19.453 1 94.56 198 LEU B C 1
ATOM 3736 O O . LEU B 1 198 ? 24.344 29.156 19.484 1 94.56 198 LEU B O 1
ATOM 3740 N N . ALA B 1 199 ? 26.031 30.453 20.172 1 94.25 199 ALA B N 1
ATOM 3741 C CA . ALA B 1 199 ? 26.609 29.391 21 1 94.25 199 ALA B CA 1
ATOM 3742 C C . ALA B 1 199 ? 25.641 28.938 22.078 1 94.25 199 ALA B C 1
ATOM 3744 O O . ALA B 1 199 ? 25.484 27.734 22.312 1 94.25 199 ALA B O 1
ATOM 3745 N N . ASP B 1 200 ? 25.031 29.844 22.734 1 95.69 200 ASP B N 1
ATOM 3746 C CA . ASP B 1 200 ? 24.062 29.516 23.797 1 95.69 200 ASP B CA 1
ATOM 3747 C C . ASP B 1 200 ? 22.844 28.812 23.219 1 95.69 200 ASP B C 1
ATOM 3749 O O . ASP B 1 200 ? 22.375 27.812 23.797 1 95.69 200 ASP B O 1
ATOM 3753 N N . VAL B 1 201 ? 22.281 29.297 22.141 1 95.88 201 VAL B N 1
ATOM 3754 C CA . VAL B 1 201 ? 21.109 28.703 21.516 1 95.88 201 VAL B CA 1
ATOM 3755 C C . VAL B 1 201 ? 21.453 27.297 21.031 1 95.88 201 VAL B C 1
ATOM 3757 O O . VAL B 1 201 ? 20.641 26.375 21.188 1 95.88 201 VAL B O 1
ATOM 3760 N N . THR B 1 202 ? 22.625 27.156 20.438 1 94.5 202 THR B N 1
ATOM 3761 C CA . THR B 1 202 ? 23.078 25.844 19.984 1 94.5 202 THR B CA 1
ATOM 3762 C C . THR B 1 202 ? 23.125 24.859 21.156 1 94.5 202 THR B C 1
ATOM 3764 O O . THR B 1 202 ? 22.703 23.719 21.016 1 94.5 202 THR B O 1
ATOM 3767 N N . ALA B 1 203 ? 23.656 25.344 22.234 1 94.31 203 ALA B N 1
ATOM 3768 C CA . ALA B 1 203 ? 23.734 24.5 23.422 1 94.31 203 ALA B CA 1
ATOM 3769 C C . ALA B 1 203 ? 22.328 24.094 23.891 1 94.31 203 ALA B C 1
ATOM 3771 O O . ALA B 1 203 ? 22.125 22.953 24.312 1 94.31 203 ALA B O 1
ATOM 3772 N N . ARG B 1 204 ? 21.422 24.969 23.828 1 94.62 204 ARG B N 1
ATOM 3773 C CA . ARG B 1 204 ? 20.062 24.672 24.234 1 94.62 204 ARG B CA 1
ATOM 3774 C C . ARG B 1 204 ? 19.406 23.688 23.281 1 94.62 204 ARG B C 1
ATOM 3776 O O . ARG B 1 204 ? 18.688 22.781 23.703 1 94.62 204 ARG B O 1
ATOM 3783 N N . ILE B 1 205 ? 19.609 23.828 21.969 1 93.38 205 ILE B N 1
ATOM 3784 C CA . ILE B 1 205 ? 19.031 22.922 20.984 1 93.38 205 ILE B CA 1
ATOM 3785 C C . ILE B 1 205 ? 19.625 21.516 21.172 1 93.38 205 ILE B C 1
ATOM 3787 O O . ILE B 1 205 ? 18.875 20.531 21.172 1 93.38 205 ILE B O 1
ATOM 3791 N N . LYS B 1 206 ? 20.922 21.469 21.406 1 90.38 206 LYS B N 1
ATOM 3792 C CA . LYS B 1 206 ? 21.594 20.188 21.594 1 90.38 206 LYS B CA 1
ATOM 3793 C C . LYS B 1 206 ? 21.078 19.469 22.828 1 90.38 206 LYS B C 1
ATOM 3795 O O . LYS B 1 206 ? 21.062 18.234 22.875 1 90.38 206 LYS B O 1
ATOM 3800 N N . ALA B 1 207 ? 20.625 20.188 23.766 1 90.25 207 ALA B N 1
ATOM 3801 C CA . ALA B 1 207 ? 20.172 19.625 25.031 1 90.25 207 ALA B CA 1
ATOM 3802 C C . ALA B 1 207 ? 18.734 19.125 24.906 1 90.25 207 ALA B C 1
ATOM 3804 O O . ALA B 1 207 ? 18.266 18.359 25.75 1 90.25 207 ALA B O 1
ATOM 3805 N N . ASP B 1 208 ? 18.031 19.594 23.891 1 88.94 208 ASP B N 1
ATOM 3806 C CA . ASP B 1 208 ? 16.641 19.188 23.688 1 88.94 208 ASP B CA 1
ATOM 3807 C C . ASP B 1 208 ? 16.562 17.734 23.234 1 88.94 208 ASP B C 1
ATOM 3809 O O . ASP B 1 208 ? 17.359 17.281 22.406 1 88.94 208 ASP B O 1
ATOM 3813 N N . ASP B 1 209 ? 15.602 17.062 23.688 1 81.62 209 ASP B N 1
ATOM 3814 C CA . ASP B 1 209 ? 15.43 15.633 23.422 1 81.62 209 ASP B CA 1
ATOM 3815 C C . ASP B 1 209 ? 15.234 15.367 21.938 1 81.62 209 ASP B C 1
ATOM 3817 O O . ASP B 1 209 ? 15.617 14.32 21.422 1 81.62 209 ASP B O 1
ATOM 3821 N N . TYR B 1 210 ? 14.648 16.359 21.219 1 79.5 210 TYR B N 1
ATOM 3822 C CA . TYR B 1 210 ? 14.383 16.203 19.797 1 79.5 210 TYR B CA 1
ATOM 3823 C C . TYR B 1 210 ? 15.688 16.125 19 1 79.5 210 TYR B C 1
ATOM 3825 O O . TYR B 1 210 ? 15.719 15.602 17.891 1 79.5 210 TYR B O 1
ATOM 3833 N N . PHE B 1 211 ? 16.812 16.688 19.625 1 85.75 211 PHE B N 1
ATOM 3834 C CA . PHE B 1 211 ? 18.031 16.859 18.844 1 85.75 211 PHE B CA 1
ATOM 3835 C C . PHE B 1 211 ? 19.203 16.141 19.516 1 85.75 211 PHE B C 1
ATOM 3837 O O . PHE B 1 211 ? 20.234 15.922 18.891 1 85.75 211 PHE B O 1
ATOM 3844 N N . ALA B 1 212 ? 19.078 15.664 20.75 1 81.19 212 ALA B N 1
ATOM 3845 C CA . ALA B 1 212 ? 20.172 15.211 21.609 1 81.19 212 ALA B CA 1
ATOM 3846 C C . ALA B 1 212 ? 20.797 13.922 21.078 1 81.19 212 ALA B C 1
ATOM 3848 O O . ALA B 1 212 ? 21.938 13.602 21.391 1 81.19 212 ALA B O 1
ATOM 3849 N N . HIS B 1 213 ? 20.078 13.297 20.219 1 77.94 213 HIS B N 1
ATOM 3850 C CA . HIS B 1 213 ? 20.516 11.953 19.844 1 77.94 213 HIS B CA 1
ATOM 3851 C C . HIS B 1 213 ? 21.094 11.938 18.438 1 77.94 213 HIS B C 1
ATOM 3853 O O . HIS B 1 213 ? 21.578 10.891 17.969 1 77.94 213 HIS B O 1
ATOM 3859 N N . ASP B 1 214 ? 21.047 12.977 17.766 1 79.88 214 ASP B N 1
ATOM 3860 C CA . ASP B 1 214 ? 21.547 13.07 16.406 1 79.88 214 ASP B CA 1
ATOM 3861 C C . ASP B 1 214 ? 22.719 14.039 16.312 1 79.88 214 ASP B C 1
ATOM 3863 O O . ASP B 1 214 ? 22.797 15.008 17.078 1 79.88 214 ASP B O 1
ATOM 3867 N N . PRO B 1 215 ? 23.719 13.68 15.398 1 80.38 215 PRO B N 1
ATOM 3868 C CA . PRO B 1 215 ? 24.656 14.758 15.07 1 80.38 215 PRO B CA 1
ATOM 3869 C C . PRO B 1 215 ? 23.938 16.047 14.664 1 80.38 215 PRO B C 1
ATOM 3871 O O . PRO B 1 215 ? 22.938 16 13.953 1 80.38 215 PRO B O 1
ATOM 3874 N N . LEU B 1 216 ? 24.312 17.156 15.234 1 89.31 216 LEU B N 1
ATOM 3875 C CA . LEU B 1 216 ? 23.609 18.422 15.07 1 89.31 216 LEU B CA 1
ATOM 3876 C C . LEU B 1 216 ? 24.547 19.516 14.609 1 89.31 216 LEU B C 1
ATOM 3878 O O . LEU B 1 216 ? 25.656 19.641 15.133 1 89.31 216 LEU B O 1
ATOM 3882 N N . ASP B 1 217 ? 24.219 20.203 13.594 1 86.19 217 ASP B N 1
ATOM 3883 C CA . ASP B 1 217 ? 24.844 21.453 13.148 1 86.19 217 ASP B CA 1
ATOM 3884 C C . ASP B 1 217 ? 23.828 22.594 13.148 1 86.19 217 ASP B C 1
ATOM 3886 O O . ASP B 1 217 ? 22.734 22.469 12.594 1 86.19 217 ASP B O 1
ATOM 3890 N N . VAL B 1 218 ? 24.188 23.641 13.906 1 92.5 218 VAL B N 1
ATOM 3891 C CA . VAL B 1 218 ? 23.297 24.797 13.977 1 92.5 218 VAL B CA 1
ATOM 3892 C C . VAL B 1 218 ? 23.938 25.984 13.273 1 92.5 218 VAL B C 1
ATOM 3894 O O . VAL B 1 218 ? 25.109 26.312 13.531 1 92.5 218 VAL B O 1
ATOM 3897 N N . ARG B 1 219 ? 23.172 26.578 12.383 1 88.38 219 ARG B N 1
ATOM 3898 C CA . ARG B 1 219 ? 23.641 27.719 11.625 1 88.38 219 ARG B CA 1
ATOM 3899 C C . ARG B 1 219 ? 22.703 28.906 11.797 1 88.38 219 ARG B C 1
ATOM 3901 O O . ARG B 1 219 ? 21.484 28.734 11.891 1 88.38 219 ARG B O 1
ATOM 3908 N N . GLN B 1 220 ? 23.297 30.078 11.828 1 92.06 220 GLN B N 1
ATOM 3909 C CA . GLN B 1 220 ? 22.5 31.281 12.023 1 92.06 220 GLN B CA 1
ATOM 3910 C C . GLN B 1 220 ? 22.156 31.922 10.688 1 92.06 220 GLN B C 1
ATOM 3912 O O . GLN B 1 220 ? 22.984 31.984 9.781 1 92.06 220 GLN B O 1
ATOM 3917 N N . CYS B 1 221 ? 20.859 32.156 10.562 1 88.12 221 CYS B N 1
ATOM 3918 C CA . CYS B 1 221 ? 20.391 33.031 9.492 1 88.12 221 CYS B CA 1
ATOM 3919 C C . CYS B 1 221 ? 20.25 34.469 9.984 1 88.12 221 CYS B C 1
ATOM 3921 O O . CYS B 1 221 ? 19.906 34.719 11.148 1 88.12 221 CYS B O 1
ATOM 3923 N N . ARG B 1 222 ? 20.641 35.5 9.109 1 86.44 222 ARG B N 1
ATOM 3924 C CA . ARG B 1 222 ? 20.594 36.906 9.445 1 86.44 222 ARG B CA 1
ATOM 3925 C C . ARG B 1 222 ? 19.188 37.344 9.805 1 86.44 222 ARG B C 1
ATOM 3927 O O . ARG B 1 222 ? 18.984 38.156 10.711 1 86.44 222 ARG B O 1
ATOM 3934 N N . ASP B 1 223 ? 18.172 36.688 9.031 1 85.81 223 ASP B N 1
ATOM 3935 C CA . ASP B 1 223 ? 16.781 37.062 9.211 1 85.81 223 ASP B CA 1
ATOM 3936 C C . ASP B 1 223 ? 15.852 36 8.641 1 85.81 223 ASP B C 1
ATOM 3938 O O . ASP B 1 223 ? 16.312 34.938 8.195 1 85.81 223 ASP B O 1
ATOM 3942 N N . ARG B 1 224 ? 14.531 36.312 8.781 1 85.62 224 ARG B N 1
ATOM 3943 C CA . ARG B 1 224 ? 13.523 35.344 8.352 1 85.62 224 ARG B CA 1
ATOM 3944 C C . ARG B 1 224 ? 13.531 35.188 6.84 1 85.62 224 ARG B C 1
ATOM 3946 O O . ARG B 1 224 ? 13.195 34.125 6.328 1 85.62 224 ARG B O 1
ATOM 3953 N N . GLU B 1 225 ? 14 36.219 6.18 1 77.62 225 GLU B N 1
ATOM 3954 C CA . GLU B 1 225 ? 14.094 36.125 4.727 1 77.62 225 GLU B CA 1
ATOM 3955 C C . GLU B 1 225 ? 15.156 35.125 4.316 1 77.62 225 GLU B C 1
ATOM 3957 O O . GLU B 1 225 ? 14.922 34.281 3.436 1 77.62 225 GLU B O 1
ATOM 3962 N N . GLU B 1 226 ? 16.297 35.281 4.949 1 77.19 226 GLU B N 1
ATOM 3963 C CA . GLU B 1 226 ? 17.359 34.312 4.688 1 77.19 226 GLU B CA 1
ATOM 3964 C C . GLU B 1 226 ? 16.938 32.906 5.082 1 77.19 226 GLU B C 1
ATOM 3966 O O . GLU B 1 226 ? 17.266 31.922 4.395 1 77.19 226 GLU B O 1
ATOM 3971 N N . LEU B 1 227 ? 16.234 32.75 6.176 1 82.25 227 LEU B N 1
ATOM 3972 C CA . LEU B 1 227 ? 15.75 31.469 6.637 1 82.25 227 LEU B CA 1
ATOM 3973 C C . LEU B 1 227 ? 14.828 30.828 5.598 1 82.25 227 LEU B C 1
ATOM 3975 O O . LEU B 1 227 ? 14.891 29.625 5.355 1 82.25 227 LEU B O 1
ATOM 3979 N N . ALA B 1 228 ? 14.07 31.672 4.957 1 72.75 228 ALA B N 1
ATOM 3980 C CA . ALA B 1 228 ? 13.117 31.188 3.955 1 72.75 228 ALA B CA 1
ATOM 3981 C C . ALA B 1 228 ? 13.844 30.609 2.746 1 72.75 228 ALA B C 1
ATOM 3983 O O . ALA B 1 228 ? 13.352 29.672 2.113 1 72.75 228 ALA B O 1
ATOM 3984 N N . PHE B 1 229 ? 15.062 31.203 2.492 1 65.06 229 PHE B N 1
ATOM 3985 C CA . PHE B 1 229 ? 15.828 30.75 1.341 1 65.06 229 PHE B CA 1
ATOM 3986 C C . PHE B 1 229 ? 16.422 29.375 1.604 1 65.06 229 PHE B C 1
ATOM 3988 O O . PHE B 1 229 ? 16.578 28.562 0.683 1 65.06 229 PHE B O 1
ATOM 3995 N N . VAL B 1 230 ? 16.703 29.188 2.828 1 63.69 230 VAL B N 1
ATOM 3996 C CA . VAL B 1 230 ? 17.359 27.938 3.137 1 63.69 230 VAL B CA 1
ATOM 3997 C C . VAL B 1 230 ? 16.328 26.875 3.521 1 63.69 230 VAL B C 1
ATOM 3999 O O . VAL B 1 230 ? 16.609 25.688 3.508 1 63.69 230 VAL B O 1
ATOM 4002 N N . ALA B 1 231 ? 15.156 27.375 3.836 1 62 231 ALA B N 1
ATOM 4003 C CA . ALA B 1 231 ? 14.07 26.516 4.301 1 62 231 ALA B CA 1
ATOM 4004 C C . ALA B 1 231 ? 13.375 25.828 3.131 1 62 231 ALA B C 1
ATOM 4006 O O . ALA B 1 231 ? 12.234 26.156 2.805 1 62 231 ALA B O 1
ATOM 4007 N N . ASP B 1 232 ? 14.133 25.016 2.465 1 65.75 232 ASP B N 1
ATOM 4008 C CA . ASP B 1 232 ? 13.586 24.219 1.364 1 65.75 232 ASP B CA 1
ATOM 4009 C C . ASP B 1 232 ? 12.531 23.234 1.865 1 65.75 232 ASP B C 1
ATOM 4011 O O . ASP B 1 232 ? 12.625 22.734 2.986 1 65.75 232 ASP B O 1
ATOM 4015 N N . GLN B 1 233 ? 11.305 23.266 1.258 1 70.12 233 GLN B N 1
ATOM 4016 C CA . GLN B 1 233 ? 10.188 22.406 1.645 1 70.12 233 GLN B CA 1
ATOM 4017 C C . GLN B 1 233 ? 10.367 21 1.091 1 70.12 233 GLN B C 1
ATOM 4019 O O . GLN B 1 233 ? 9.453 20.172 1.192 1 70.12 233 GLN B O 1
ATOM 4024 N N . SER B 1 234 ? 11.57 20.844 0.537 1 73 234 SER B N 1
ATOM 4025 C CA . SER B 1 234 ? 11.859 19.531 -0.034 1 73 234 SER B CA 1
ATOM 4026 C C . SER B 1 234 ? 12.156 18.516 1.056 1 73 234 SER B C 1
ATOM 4028 O O . SER B 1 234 ? 12.641 18.875 2.133 1 73 234 SER B O 1
ATOM 4030 N N . HIS B 1 235 ? 11.672 17.391 0.866 1 79.44 235 HIS B N 1
ATOM 4031 C CA . HIS B 1 235 ? 12.008 16.25 1.709 1 79.44 235 HIS B CA 1
ATOM 4032 C C . HIS B 1 235 ? 12.133 14.977 0.883 1 79.44 235 HIS B C 1
ATOM 4034 O O . HIS B 1 235 ? 11.75 14.953 -0.289 1 79.44 235 HIS B O 1
ATOM 4040 N N . GLY B 1 236 ? 12.734 14.008 1.433 1 79.44 236 GLY B N 1
ATOM 4041 C CA . GLY B 1 236 ? 12.898 12.742 0.737 1 79.44 236 GLY B CA 1
ATOM 4042 C C . GLY B 1 236 ? 13.047 11.562 1.677 1 79.44 236 GLY B C 1
ATOM 4043 O O . GLY B 1 236 ? 13.234 11.742 2.881 1 79.44 236 GLY B O 1
ATOM 4044 N N . VAL B 1 237 ? 12.812 10.43 1.148 1 86.12 237 VAL B N 1
ATOM 4045 C CA . VAL B 1 237 ? 12.992 9.195 1.902 1 86.12 237 VAL B CA 1
ATOM 4046 C C . VAL B 1 237 ? 13.562 8.109 0.989 1 86.12 237 VAL B C 1
ATOM 4048 O O . VAL B 1 237 ? 13.219 8.047 -0.194 1 86.12 237 VAL B O 1
ATOM 4051 N N . LEU B 1 238 ? 14.516 7.434 1.445 1 81.62 238 LEU B N 1
ATOM 4052 C CA . LEU B 1 238 ? 14.961 6.164 0.878 1 81.62 238 LEU B CA 1
ATOM 4053 C C . LEU B 1 238 ? 14.68 5.012 1.838 1 81.62 238 LEU B C 1
ATOM 4055 O O . LEU B 1 238 ? 15.25 4.961 2.932 1 81.62 238 LEU B O 1
ATOM 4059 N N . MET B 1 239 ? 13.773 4.141 1.485 1 88.12 239 MET B N 1
ATOM 4060 C CA . MET B 1 239 ? 13.438 2.941 2.254 1 88.12 239 MET B CA 1
ATOM 4061 C C . MET B 1 239 ? 13.922 1.686 1.537 1 88.12 239 MET B C 1
ATOM 4063 O O . MET B 1 239 ? 13.648 1.498 0.35 1 88.12 239 MET B O 1
ATOM 4067 N N . GLU B 1 240 ? 14.664 0.886 2.256 1 85.06 240 GLU B N 1
ATOM 4068 C CA . GLU B 1 240 ? 15.203 -0.346 1.687 1 85.06 240 GLU B CA 1
ATOM 4069 C C . GLU B 1 240 ? 14.891 -1.546 2.576 1 85.06 240 GLU B C 1
ATOM 4071 O O . GLU B 1 240 ? 15.047 -1.476 3.797 1 85.06 240 GLU B O 1
ATOM 4076 N N . ARG B 1 241 ? 14.359 -2.645 1.997 1 89.19 241 ARG B N 1
ATOM 4077 C CA . ARG B 1 241 ? 14.195 -3.908 2.709 1 89.19 241 ARG B CA 1
ATOM 4078 C C . ARG B 1 241 ? 14.867 -5.051 1.957 1 89.19 241 ARG B C 1
ATOM 4080 O O . ARG B 1 241 ? 14.695 -5.195 0.745 1 89.19 241 ARG B O 1
ATOM 4087 N N . THR B 1 242 ? 15.68 -5.738 2.633 1 80.94 242 THR B N 1
ATOM 4088 C CA . THR B 1 242 ? 16.359 -6.926 2.125 1 80.94 242 THR B CA 1
ATOM 4089 C C . THR B 1 242 ? 16.094 -8.125 3.031 1 80.94 242 THR B C 1
ATOM 4091 O O . THR B 1 242 ? 16.094 -8 4.258 1 80.94 242 THR B O 1
ATOM 4094 N N . GLY B 1 243 ? 15.758 -9.219 2.406 1 88.5 243 GLY B N 1
ATOM 4095 C CA . GLY B 1 243 ? 15.477 -10.422 3.174 1 88.5 243 GLY B CA 1
ATOM 4096 C C . GLY B 1 243 ? 14.969 -11.562 2.318 1 88.5 243 GLY B C 1
ATOM 4097 O O . GLY B 1 243 ? 15.406 -11.742 1.182 1 88.5 243 GLY B O 1
ATOM 4098 N N . ALA B 1 244 ? 14.016 -12.352 2.982 1 86.56 244 ALA B N 1
ATOM 4099 C CA . ALA B 1 244 ? 13.617 -13.578 2.297 1 86.56 244 ALA B CA 1
ATOM 4100 C C . ALA B 1 244 ? 12.109 -13.609 2.061 1 86.56 244 ALA B C 1
ATOM 4102 O O . ALA B 1 244 ? 11.328 -13.195 2.926 1 86.56 244 ALA B O 1
ATOM 4103 N N . SER B 1 245 ? 11.688 -14.094 0.919 1 89.44 245 SER B N 1
ATOM 4104 C CA . SER B 1 245 ? 10.344 -14.594 0.634 1 89.44 245 SER B CA 1
ATOM 4105 C C . SER B 1 245 ? 10.281 -16.109 0.77 1 89.44 245 SER B C 1
ATOM 4107 O O . SER B 1 245 ? 10.938 -16.828 0.023 1 89.44 245 SER B O 1
ATOM 4109 N N . GLY B 1 246 ? 9.461 -16.516 1.677 1 88.5 246 GLY B N 1
ATOM 4110 C CA . GLY B 1 246 ? 9.578 -17.922 2.012 1 88.5 246 GLY B CA 1
ATOM 4111 C C . GLY B 1 246 ? 10.969 -18.328 2.457 1 88.5 246 GLY B C 1
ATOM 4112 O O . GLY B 1 246 ? 11.516 -17.75 3.404 1 88.5 246 GLY B O 1
ATOM 4113 N N . MET B 1 247 ? 11.586 -19.219 1.708 1 82.19 247 MET B N 1
ATOM 4114 C CA . MET B 1 247 ? 12.914 -19.703 2.074 1 82.19 247 MET B CA 1
ATOM 4115 C C . MET B 1 247 ? 13.969 -19.172 1.113 1 82.19 247 MET B C 1
ATOM 4117 O O . MET B 1 247 ? 15.125 -19.609 1.16 1 82.19 247 MET B O 1
ATOM 4121 N N . THR B 1 248 ? 13.594 -18.234 0.298 1 85.06 248 THR B N 1
ATOM 4122 C CA . THR B 1 248 ? 14.5 -17.688 -0.705 1 85.06 248 THR B CA 1
ATOM 4123 C C . THR B 1 248 ? 15.016 -16.312 -0.272 1 85.06 248 THR B C 1
ATOM 4125 O O . THR B 1 248 ? 14.25 -15.359 -0.167 1 85.06 248 THR B O 1
ATOM 4128 N N . ASP B 1 249 ? 16.297 -16.234 -0.115 1 78.81 249 ASP B N 1
ATOM 4129 C CA . ASP B 1 249 ? 16.953 -15.016 0.354 1 78.81 249 ASP B CA 1
ATOM 4130 C C . ASP B 1 249 ? 17.203 -14.047 -0.802 1 78.81 249 ASP B C 1
ATOM 4132 O O . ASP B 1 249 ? 16.781 -14.297 -1.932 1 78.81 249 ASP B O 1
ATOM 4136 N N . ASN B 1 250 ? 17.719 -12.883 -0.49 1 79.12 250 ASN B N 1
ATOM 4137 C CA . ASN B 1 250 ? 18.203 -11.859 -1.417 1 79.12 250 ASN B CA 1
ATOM 4138 C C . ASN B 1 250 ? 17.062 -11.211 -2.184 1 79.12 250 ASN B C 1
ATOM 4140 O O . ASN B 1 250 ? 17.172 -10.953 -3.383 1 79.12 250 ASN B O 1
ATOM 4144 N N . GLN B 1 251 ? 15.891 -11.164 -1.561 1 88.69 251 GLN B N 1
ATOM 4145 C CA . GLN B 1 251 ? 14.852 -10.266 -2.047 1 88.69 251 GLN B CA 1
ATOM 4146 C C . GLN B 1 251 ? 15.148 -8.82 -1.681 1 88.69 251 GLN B C 1
ATOM 4148 O O . GLN B 1 251 ? 15.352 -8.5 -0.507 1 88.69 251 GLN B O 1
ATOM 4153 N N . ILE B 1 252 ? 15.219 -7.914 -2.672 1 88.38 252 ILE B N 1
ATOM 4154 C CA . ILE B 1 252 ? 15.602 -6.523 -2.436 1 88.38 252 ILE B CA 1
ATOM 4155 C C . ILE B 1 252 ? 14.477 -5.598 -2.889 1 88.38 252 ILE B C 1
ATOM 4157 O O . ILE B 1 252 ? 14.062 -5.629 -4.051 1 88.38 252 ILE B O 1
ATOM 4161 N N . LEU B 1 253 ? 13.953 -4.84 -2.008 1 93.81 253 LEU B N 1
ATOM 4162 C CA . LEU B 1 253 ? 12.938 -3.826 -2.26 1 93.81 253 LEU B CA 1
ATOM 4163 C C . LEU B 1 253 ? 13.445 -2.438 -1.887 1 93.81 253 LEU B C 1
ATOM 4165 O O . LEU B 1 253 ? 14.039 -2.256 -0.821 1 93.81 253 LEU B O 1
ATOM 4169 N N . LYS B 1 254 ? 13.258 -1.451 -2.758 1 91.56 254 LYS B N 1
ATOM 4170 C CA . LYS B 1 254 ? 13.688 -0.077 -2.512 1 91.56 254 LYS B CA 1
ATOM 4171 C C . LYS B 1 254 ? 12.594 0.915 -2.902 1 91.56 254 LYS B C 1
ATOM 4173 O O . LYS B 1 254 ? 11.984 0.789 -3.967 1 91.56 254 LYS B O 1
ATOM 4178 N N . PHE B 1 255 ? 12.266 1.818 -2.059 1 94.94 255 PHE B N 1
ATOM 4179 C CA . PHE B 1 255 ? 11.406 2.963 -2.33 1 94.94 255 PHE B CA 1
ATOM 4180 C C . PHE B 1 255 ? 12.156 4.27 -2.123 1 94.94 255 PHE B C 1
ATOM 4182 O O . PHE B 1 255 ? 12.766 4.484 -1.071 1 94.94 255 PHE B O 1
ATOM 4189 N N . ASP B 1 256 ? 12.148 5.117 -3.098 1 89.94 256 ASP B N 1
ATOM 4190 C CA . ASP B 1 256 ? 12.789 6.43 -3.074 1 89.94 256 ASP B CA 1
ATOM 4191 C C . ASP B 1 256 ? 11.781 7.531 -3.402 1 89.94 256 ASP B C 1
ATOM 4193 O O . ASP B 1 256 ? 11.023 7.422 -4.363 1 89.94 256 ASP B O 1
ATOM 4197 N N . MET B 1 257 ? 11.75 8.562 -2.6 1 93.25 257 MET B N 1
ATOM 4198 C CA . MET B 1 257 ? 10.797 9.648 -2.807 1 93.25 257 MET B CA 1
ATOM 4199 C C . MET B 1 257 ? 11.461 11.008 -2.613 1 93.25 257 MET B C 1
ATOM 4201 O O . MET B 1 257 ? 12.289 11.172 -1.714 1 93.25 257 MET B O 1
ATOM 4205 N N . ARG B 1 258 ? 11.242 12.016 -3.41 1 85.81 258 ARG B N 1
ATOM 4206 C CA . ARG B 1 258 ? 11.586 13.43 -3.324 1 85.81 258 ARG B CA 1
ATOM 4207 C C . ARG B 1 258 ? 10.359 14.305 -3.521 1 85.81 258 ARG B C 1
ATOM 4209 O O . ARG B 1 258 ? 9.75 14.305 -4.598 1 85.81 258 ARG B O 1
ATOM 4216 N N . ILE B 1 259 ? 10.062 15.086 -2.424 1 90.38 259 ILE B N 1
ATOM 4217 C CA . ILE B 1 259 ? 8.75 15.719 -2.463 1 90.38 259 ILE B CA 1
ATOM 4218 C C . ILE B 1 259 ? 8.82 17.094 -1.781 1 90.38 259 ILE B C 1
ATOM 4220 O O . ILE B 1 259 ? 9.797 17.406 -1.103 1 90.38 259 ILE B O 1
ATOM 4224 N N . ASN B 1 260 ? 7.824 17.922 -2.092 1 88.88 260 ASN B N 1
ATOM 4225 C CA . ASN B 1 260 ? 7.414 18.984 -1.189 1 88.88 260 ASN B CA 1
ATOM 4226 C C . ASN B 1 260 ? 6.59 18.453 -0.023 1 88.88 260 ASN B C 1
ATOM 4228 O O . ASN B 1 260 ? 5.496 17.922 -0.224 1 88.88 260 ASN B O 1
ATOM 4232 N N . ASN B 1 261 ? 7.059 18.594 1.174 1 86.88 261 ASN B N 1
ATOM 4233 C CA . ASN B 1 261 ? 6.52 17.906 2.35 1 86.88 261 ASN B CA 1
ATOM 4234 C C . ASN B 1 261 ? 5.074 18.312 2.617 1 86.88 261 ASN B C 1
ATOM 4236 O O . ASN B 1 261 ? 4.18 17.453 2.625 1 86.88 261 ASN B O 1
ATOM 4240 N N . PRO B 1 262 ? 4.762 19.562 2.771 1 90.94 262 PRO B N 1
ATOM 4241 C CA . PRO B 1 262 ? 3.373 19.906 3.072 1 90.94 262 PRO B CA 1
ATOM 4242 C C . PRO B 1 262 ? 2.422 19.594 1.919 1 90.94 262 PRO B C 1
ATOM 4244 O O . PRO B 1 262 ? 1.258 19.266 2.146 1 90.94 262 PRO B O 1
ATOM 4247 N N . ALA B 1 263 ? 2.881 19.703 0.708 1 93.94 263 ALA B N 1
ATOM 4248 C CA . ALA B 1 263 ? 2.035 19.422 -0.448 1 93.94 263 ALA B CA 1
ATOM 4249 C C . ALA B 1 263 ? 1.639 17.938 -0.488 1 93.94 263 ALA B C 1
ATOM 4251 O O . ALA B 1 263 ? 0.472 17.609 -0.714 1 93.94 263 ALA B O 1
ATOM 4252 N N . LEU B 1 264 ? 2.615 17.078 -0.279 1 95.56 264 LEU B N 1
ATOM 4253 C CA . LEU B 1 264 ? 2.295 15.656 -0.282 1 95.56 264 LEU B CA 1
ATOM 4254 C C . LEU B 1 264 ? 1.395 15.297 0.896 1 95.56 264 LEU B C 1
ATOM 4256 O O . LEU B 1 264 ? 0.441 14.531 0.743 1 95.56 264 LEU B O 1
ATOM 4260 N N . THR B 1 265 ? 1.786 15.812 2.08 1 95.44 265 THR B N 1
ATOM 4261 C CA . THR B 1 265 ? 0.957 15.555 3.254 1 95.44 265 THR B CA 1
ATOM 4262 C C . THR B 1 265 ? -0.496 15.938 2.98 1 95.44 265 THR B C 1
ATOM 4264 O O . THR B 1 265 ? -1.41 15.156 3.252 1 95.44 265 THR B O 1
ATOM 4267 N N . ALA B 1 266 ? -0.701 17.094 2.426 1 97.69 266 ALA B N 1
ATOM 4268 C CA . ALA B 1 266 ? -2.037 17.594 2.123 1 97.69 266 ALA B CA 1
ATOM 4269 C C . ALA B 1 266 ? -2.752 16.703 1.12 1 97.69 266 ALA B C 1
ATOM 4271 O O . ALA B 1 266 ? -3.939 16.406 1.278 1 97.69 266 ALA B O 1
ATOM 4272 N N . GLN B 1 267 ? -2.045 16.312 0.089 1 98 267 GLN B N 1
ATOM 4273 C CA . GLN B 1 267 ? -2.633 15.445 -0.924 1 98 267 GLN B CA 1
ATOM 4274 C C . GLN B 1 267 ? -3.1 14.125 -0.312 1 98 267 GLN B C 1
ATOM 4276 O O . GLN B 1 267 ? -4.184 13.633 -0.639 1 98 267 GLN B O 1
ATOM 4281 N N . VAL B 1 268 ? -2.273 13.555 0.523 1 98.62 268 VAL B N 1
ATOM 4282 C CA . VAL B 1 268 ? -2.635 12.305 1.188 1 98.62 268 VAL B CA 1
ATOM 4283 C C . VAL B 1 268 ? -3.877 12.523 2.049 1 98.62 268 VAL B C 1
ATOM 4285 O O . VAL B 1 268 ? -4.773 11.672 2.08 1 98.62 268 VAL B O 1
ATOM 4288 N N . LEU B 1 269 ? -3.971 13.641 2.76 1 98.75 269 LEU B N 1
ATOM 4289 C CA . LEU B 1 269 ? -5.133 13.945 3.588 1 98.75 269 LEU B CA 1
ATOM 4290 C C . LEU B 1 269 ? -6.402 13.992 2.744 1 98.75 269 LEU B C 1
ATOM 4292 O O . LEU B 1 269 ? -7.441 13.461 3.145 1 98.75 269 LEU B O 1
ATOM 4296 N N . VAL B 1 270 ? -6.332 14.625 1.594 1 98.75 270 VAL B N 1
ATOM 4297 C CA . VAL B 1 270 ? -7.508 14.734 0.735 1 98.75 270 VAL B CA 1
ATOM 4298 C C . VAL B 1 270 ? -7.898 13.359 0.214 1 98.75 270 VAL B C 1
ATOM 4300 O O . VAL B 1 270 ? -9.086 13.023 0.151 1 98.75 270 VAL B O 1
ATOM 4303 N N . SER B 1 271 ? -6.926 12.539 -0.174 1 98.75 271 SER B N 1
ATOM 4304 C CA . SER B 1 271 ? -7.207 11.164 -0.573 1 98.75 271 SER B CA 1
ATOM 4305 C C . SER B 1 271 ? -7.848 10.375 0.565 1 98.75 271 SER B C 1
ATOM 4307 O O . SER B 1 271 ? -8.758 9.578 0.339 1 98.75 271 SER B O 1
ATOM 4309 N N . CYS B 1 272 ? -7.359 10.594 1.771 1 98.88 272 CYS B N 1
ATOM 4310 C CA . CYS B 1 272 ? -7.938 9.938 2.939 1 98.88 272 CYS B CA 1
ATOM 4311 C C . CYS B 1 272 ? -9.367 10.414 3.182 1 98.88 272 CYS B C 1
ATOM 4313 O O . CYS B 1 272 ? -10.219 9.641 3.605 1 98.88 272 CYS B O 1
ATOM 4315 N N . ALA B 1 273 ? -9.57 11.703 2.963 1 98.81 273 ALA B N 1
ATOM 4316 C CA . ALA B 1 273 ? -10.93 12.227 3.105 1 98.81 273 ALA B CA 1
ATOM 4317 C C . ALA B 1 273 ? -11.906 11.461 2.221 1 98.81 273 ALA B C 1
ATOM 4319 O O . ALA B 1 273 ? -12.984 11.07 2.672 1 98.81 273 ALA B O 1
ATOM 4320 N N . ARG B 1 274 ? -11.547 11.227 0.983 1 98.38 274 ARG B N 1
ATOM 4321 C CA . ARG B 1 274 ? -12.344 10.391 0.097 1 98.38 274 ARG B CA 1
ATOM 4322 C C . ARG B 1 274 ? -12.586 9.016 0.711 1 98.38 274 ARG B C 1
ATOM 4324 O O . ARG B 1 274 ? -13.711 8.523 0.727 1 98.38 274 ARG B O 1
ATOM 4331 N N . ALA B 1 275 ? -11.516 8.422 1.186 1 98.69 275 ALA B N 1
ATOM 4332 C CA . ALA B 1 275 ? -11.57 7.059 1.705 1 98.69 275 ALA B CA 1
ATOM 4333 C C . ALA B 1 275 ? -12.547 6.957 2.873 1 98.69 275 ALA B C 1
ATOM 4335 O O . ALA B 1 275 ? -13.211 5.93 3.047 1 98.69 275 ALA B O 1
ATOM 4336 N N . THR B 1 276 ? -12.625 8.016 3.73 1 98.62 276 THR B N 1
ATOM 4337 C CA . THR B 1 276 ? -13.5 7.965 4.898 1 98.62 276 THR B CA 1
ATOM 4338 C C . THR B 1 276 ? -14.953 7.758 4.477 1 98.62 276 THR B C 1
ATOM 4340 O O . THR B 1 276 ? -15.75 7.203 5.234 1 98.62 276 THR B O 1
ATOM 4343 N N . THR B 1 277 ? -15.344 8.18 3.312 1 97.38 277 THR B N 1
ATOM 4344 C CA . THR B 1 277 ? -16.734 8.078 2.859 1 97.38 277 THR B CA 1
ATOM 4345 C C . THR B 1 277 ? -17.047 6.656 2.4 1 97.38 277 THR B C 1
ATOM 4347 O O . THR B 1 277 ? -18.203 6.336 2.119 1 97.38 277 THR B O 1
ATOM 4350 N N . ARG B 1 278 ? -16.031 5.773 2.389 1 96.19 278 ARG B N 1
ATOM 4351 C CA . ARG B 1 278 ? -16.188 4.422 1.858 1 96.19 278 ARG B CA 1
ATOM 4352 C C . ARG B 1 278 ? -15.922 3.377 2.938 1 96.19 278 ARG B C 1
ATOM 4354 O O . ARG B 1 278 ? -15.898 2.176 2.656 1 96.19 278 ARG B O 1
ATOM 4361 N N . MET B 1 279 ? -15.664 3.795 4.145 1 96.94 279 MET B N 1
ATOM 4362 C CA . MET B 1 279 ? -15.211 2.898 5.199 1 96.94 279 MET B CA 1
ATOM 4363 C C . MET B 1 279 ? -16.25 2.797 6.312 1 96.94 279 MET B C 1
ATOM 4365 O O . MET B 1 279 ? -17.141 3.633 6.41 1 96.94 279 MET B O 1
ATOM 4369 N N . GLN B 1 280 ? -16.078 1.836 7.152 1 95.5 280 GLN B N 1
ATOM 4370 C CA . GLN B 1 280 ? -16.938 1.642 8.312 1 95.5 280 GLN B CA 1
ATOM 4371 C C . GLN B 1 280 ? -16.5 2.508 9.484 1 95.5 280 GLN B C 1
ATOM 4373 O O . GLN B 1 280 ? -15.32 2.857 9.586 1 95.5 280 GLN B O 1
ATOM 4378 N N . ALA B 1 281 ? -17.422 2.73 10.406 1 98.56 281 ALA B N 1
ATOM 4379 C CA . ALA B 1 281 ? -17.172 3.586 11.562 1 98.56 281 ALA B CA 1
ATOM 4380 C C . ALA B 1 281 ? -15.992 3.066 12.383 1 98.56 281 ALA B C 1
ATOM 4382 O O . ALA B 1 281 ? -15.852 1.858 12.586 1 98.56 281 ALA B O 1
ATOM 4383 N N . GLY B 1 282 ? -15.109 3.957 12.773 1 98.75 282 GLY B N 1
ATOM 4384 C CA . GLY B 1 282 ? -13.906 3.658 13.531 1 98.75 282 GLY B CA 1
ATOM 4385 C C . GLY B 1 282 ? -12.75 4.578 13.195 1 98.75 282 GLY B C 1
ATOM 4386 O O . GLY B 1 282 ? -12.852 5.41 12.297 1 98.75 282 GLY B O 1
ATOM 4387 N N . CYS B 1 283 ? -11.734 4.504 13.992 1 98.88 283 CYS B N 1
ATOM 4388 C CA . CYS B 1 283 ? -10.5 5.223 13.711 1 98.88 283 CYS B CA 1
ATOM 4389 C C . CYS B 1 283 ? -9.453 4.297 13.109 1 98.88 283 CYS B C 1
ATOM 4391 O O . CYS B 1 283 ? -9.18 3.227 13.656 1 98.88 283 CYS B O 1
ATOM 4393 N N . HIS B 1 284 ? -8.93 4.73 12.023 1 98.75 284 HIS B N 1
ATOM 4394 C CA . HIS B 1 284 ? -7.988 3.928 11.25 1 98.75 284 HIS B CA 1
ATOM 4395 C C . HIS B 1 284 ? -6.711 4.707 10.961 1 98.75 284 HIS B C 1
ATOM 4397 O O . HIS B 1 284 ? -6.723 5.938 10.93 1 98.75 284 HIS B O 1
ATOM 4403 N N . THR B 1 285 ? -5.625 3.992 10.805 1 98.69 285 THR B N 1
ATOM 4404 C CA . THR B 1 285 ? -4.434 4.527 10.156 1 98.69 285 THR B CA 1
ATOM 4405 C C . THR B 1 285 ? -4.355 4.07 8.703 1 98.69 285 THR B C 1
ATOM 4407 O O . THR B 1 285 ? -5.137 3.219 8.273 1 98.69 285 THR B O 1
ATOM 4410 N N . LEU B 1 286 ? -3.396 4.633 7.977 1 98.75 286 LEU B N 1
ATOM 4411 C CA . LEU B 1 286 ? -3.352 4.391 6.539 1 98.75 286 LEU B CA 1
ATOM 4412 C C . LEU B 1 286 ? -3.08 2.918 6.242 1 98.75 286 LEU B C 1
ATOM 4414 O O . LEU B 1 286 ? -3.477 2.408 5.191 1 98.75 286 LEU B O 1
ATOM 4418 N N . ILE B 1 287 ? -2.434 2.17 7.125 1 98.56 287 ILE B N 1
ATOM 4419 C CA . ILE B 1 287 ? -2.15 0.764 6.855 1 98.56 287 ILE B CA 1
ATOM 4420 C C . ILE B 1 287 ? -3.438 -0.051 6.961 1 98.56 287 ILE B C 1
ATOM 4422 O O . ILE B 1 287 ? -3.465 -1.231 6.605 1 98.56 287 ILE B O 1
ATOM 4426 N N . GLU B 1 288 ? -4.523 0.575 7.473 1 98.62 288 GLU B N 1
ATOM 4427 C CA . GLU B 1 288 ? -5.816 -0.096 7.582 1 98.62 288 GLU B CA 1
ATOM 4428 C C . GLU B 1 288 ? -6.754 0.325 6.453 1 98.62 288 GLU B C 1
ATOM 4430 O O . GLU B 1 288 ? -7.891 -0.139 6.383 1 98.62 288 GLU B O 1
ATOM 4435 N N . VAL B 1 289 ? -6.34 1.211 5.57 1 98.69 289 VAL B N 1
ATOM 4436 C CA . VAL B 1 289 ? -7.141 1.722 4.461 1 98.69 289 VAL B CA 1
ATOM 4437 C C . VAL B 1 289 ? -6.812 0.946 3.186 1 98.69 289 VAL B C 1
ATOM 4439 O O . VAL B 1 289 ? -5.664 0.924 2.742 1 98.69 289 VAL B O 1
ATOM 4442 N N . PRO B 1 290 ? -7.82 0.234 2.555 1 98.5 290 PRO B N 1
ATOM 4443 C CA . PRO B 1 290 ? -7.535 -0.337 1.235 1 98.5 290 PRO B CA 1
ATOM 4444 C C . PRO B 1 290 ? -7.066 0.709 0.227 1 98.5 290 PRO B C 1
ATOM 4446 O O . PRO B 1 290 ? -7.707 1.754 0.074 1 98.5 290 PRO B O 1
ATOM 4449 N N . PRO B 1 291 ? -5.961 0.485 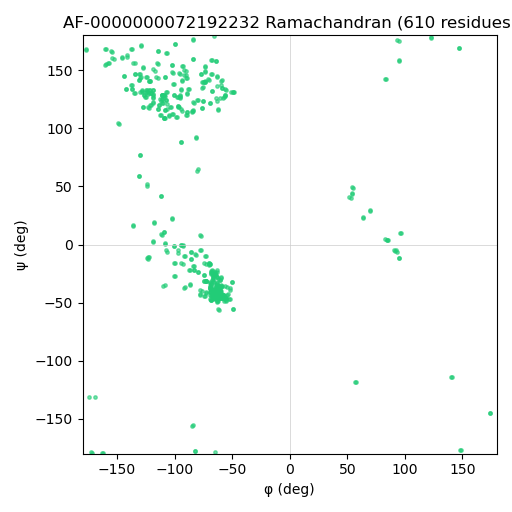-0.45 1 98.44 291 PRO B N 1
ATOM 4450 C CA . PRO B 1 291 ? -5.445 1.473 -1.399 1 98.44 291 PRO B CA 1
ATOM 4451 C C . PRO B 1 291 ? -6.508 1.963 -2.381 1 98.44 291 PRO B C 1
ATOM 4453 O O . PRO B 1 291 ? -6.516 3.141 -2.748 1 98.44 291 PRO B O 1
ATOM 4456 N N . ILE B 1 292 ? -7.449 1.123 -2.742 1 98.44 292 ILE B N 1
ATOM 4457 C CA . ILE B 1 292 ? -8.453 1.475 -3.74 1 98.44 292 ILE B CA 1
ATOM 4458 C C . ILE B 1 292 ? -9.359 2.574 -3.195 1 98.44 292 ILE B C 1
ATOM 4460 O O . ILE B 1 292 ? -9.898 3.377 -3.959 1 98.44 292 ILE B O 1
ATOM 4464 N N . ALA B 1 293 ? -9.523 2.656 -1.896 1 98.44 293 ALA B N 1
ATOM 4465 C CA . ALA B 1 293 ? -10.406 3.637 -1.269 1 98.44 293 ALA B CA 1
ATOM 4466 C C . ALA B 1 293 ? -9.836 5.047 -1.39 1 98.44 293 ALA B C 1
ATOM 4468 O O . ALA B 1 293 ? -10.555 6.031 -1.205 1 98.44 293 ALA B O 1
ATOM 4469 N N . LEU B 1 294 ? -8.555 5.16 -1.688 1 98.56 294 LEU B N 1
ATOM 4470 C CA . LEU B 1 294 ? -7.875 6.445 -1.797 1 98.56 294 LEU B CA 1
ATOM 4471 C C . LEU B 1 294 ? -8.039 7.031 -3.197 1 98.56 294 LEU B C 1
ATOM 4473 O O . LEU B 1 294 ? -7.711 8.195 -3.43 1 98.56 294 LEU B O 1
ATOM 4477 N N . LEU B 1 295 ? -8.516 6.219 -4.125 1 97.44 295 LEU B N 1
ATOM 4478 C CA . LEU B 1 295 ? -8.5 6.602 -5.535 1 97.44 295 LEU B CA 1
ATOM 4479 C C . LEU B 1 295 ? -9.875 7.066 -5.988 1 97.44 295 LEU B C 1
ATOM 4481 O O . LEU B 1 295 ? -10.898 6.57 -5.504 1 97.44 295 LEU B O 1
ATOM 4485 N N . ARG B 1 296 ? -9.875 7.988 -6.918 1 95.62 296 ARG B N 1
ATOM 4486 C CA . ARG B 1 296 ? -11.109 8.406 -7.566 1 95.62 296 ARG B CA 1
ATOM 4487 C C . ARG B 1 296 ? -11.602 7.34 -8.547 1 95.62 296 ARG B C 1
ATOM 4489 O O . ARG B 1 296 ? -10.805 6.75 -9.273 1 95.62 296 ARG B O 1
ATOM 4496 N N . GLY B 1 297 ? -12.93 7.145 -8.555 1 93.62 297 GLY B N 1
ATOM 4497 C CA . GLY B 1 297 ? -13.5 6.227 -9.531 1 93.62 297 GLY B CA 1
ATOM 4498 C C . GLY B 1 297 ? -14.289 5.098 -8.891 1 93.62 297 GLY B C 1
ATOM 4499 O O . GLY B 1 297 ? -14.359 5 -7.66 1 93.62 297 GLY B O 1
ATOM 4500 N N . GLU B 1 298 ? -14.828 4.297 -9.766 1 95.31 298 GLU B N 1
ATOM 4501 C CA . GLU B 1 298 ? -15.625 3.152 -9.328 1 95.31 298 GLU B CA 1
ATOM 4502 C C . GLU B 1 298 ? -14.766 1.896 -9.227 1 95.31 298 GLU B C 1
ATOM 4504 O O . GLU B 1 298 ? -13.789 1.737 -9.969 1 95.31 298 GLU B O 1
ATOM 4509 N N . ARG B 1 299 ? -15.18 1 -8.375 1 96.56 299 ARG B N 1
ATOM 4510 C CA . ARG B 1 299 ? -14.414 -0.184 -7.996 1 96.56 299 ARG B CA 1
ATOM 4511 C C . ARG B 1 299 ? -13.891 -0.917 -9.227 1 96.56 299 ARG B C 1
ATOM 4513 O O . ARG B 1 299 ? -12.68 -1.078 -9.391 1 96.56 299 ARG B O 1
ATOM 4520 N N . MET B 1 300 ? -14.797 -1.288 -10.164 1 96.88 300 MET B N 1
ATOM 4521 C CA . MET B 1 300 ? -14.406 -2.152 -11.273 1 96.88 300 MET B CA 1
ATOM 4522 C C . MET B 1 300 ? -13.586 -1.383 -12.305 1 96.88 300 MET B C 1
ATOM 4524 O O . MET B 1 300 ? -12.711 -1.956 -12.961 1 96.88 300 MET B O 1
ATOM 4528 N N . ASP B 1 301 ? -13.75 -0.043 -12.422 1 94.31 301 ASP B N 1
ATOM 4529 C CA . ASP B 1 301 ? -12.93 0.792 -13.289 1 94.31 301 ASP B CA 1
ATOM 4530 C C . ASP B 1 301 ? -11.492 0.893 -12.766 1 94.31 301 ASP B C 1
ATOM 4532 O O . ASP B 1 301 ? -10.539 0.836 -13.547 1 94.31 301 ASP B O 1
ATOM 4536 N N . ILE B 1 302 ? -11.445 1.017 -11.453 1 96.5 302 ILE B N 1
ATOM 4537 C CA . ILE B 1 302 ? -10.125 1.124 -10.844 1 96.5 302 ILE B CA 1
ATOM 4538 C C . ILE B 1 302 ? -9.375 -0.198 -11 1 96.5 302 ILE B C 1
ATOM 4540 O O . ILE B 1 302 ? -8.195 -0.213 -11.336 1 96.5 302 ILE B O 1
ATOM 4544 N N . ILE B 1 303 ? -10.055 -1.289 -10.766 1 97.06 303 ILE B N 1
ATOM 4545 C CA . ILE B 1 303 ? -9.445 -2.607 -10.906 1 97.06 303 ILE B CA 1
ATOM 4546 C C . ILE B 1 303 ? -8.953 -2.795 -12.336 1 97.06 303 ILE B C 1
ATOM 4548 O O . ILE B 1 303 ? -7.824 -3.246 -12.562 1 97.06 303 ILE B O 1
ATOM 4552 N N . ALA B 1 304 ? -9.688 -2.404 -13.289 1 94.19 304 ALA B N 1
ATOM 4553 C CA . ALA B 1 304 ? -9.32 -2.539 -14.695 1 94.19 304 ALA B CA 1
ATOM 4554 C C . ALA B 1 304 ? -8.07 -1.728 -15.016 1 94.19 304 ALA B C 1
ATOM 4556 O O . ALA B 1 304 ? -7.223 -2.162 -15.805 1 94.19 304 ALA B O 1
ATOM 4557 N N . ARG B 1 305 ? -7.91 -0.592 -14.336 1 91.56 305 ARG B N 1
ATOM 4558 C CA . ARG B 1 305 ? -6.812 0.317 -14.641 1 91.56 305 ARG B CA 1
ATOM 4559 C C . ARG B 1 305 ? -5.551 -0.065 -13.875 1 91.56 305 ARG B C 1
ATOM 4561 O O . ARG B 1 305 ? -4.441 0.033 -14.406 1 91.56 305 ARG B O 1
ATOM 4568 N N . MET B 1 306 ? -5.75 -0.571 -12.617 1 93.12 306 MET B N 1
ATOM 4569 C CA . MET B 1 306 ? -4.617 -0.663 -11.695 1 93.12 306 MET B CA 1
ATOM 4570 C C . MET B 1 306 ? -4.07 -2.084 -11.656 1 93.12 306 MET B C 1
ATOM 4572 O O . MET B 1 306 ? -2.91 -2.295 -11.289 1 93.12 306 MET B O 1
ATOM 4576 N N . VAL B 1 307 ? -4.957 -3.062 -11.945 1 94.69 307 VAL B N 1
ATOM 4577 C CA . VAL B 1 307 ? -4.598 -4.449 -11.664 1 94.69 307 VAL B CA 1
ATOM 4578 C C . VAL B 1 307 ? -4.344 -5.191 -12.969 1 94.69 307 VAL B C 1
ATOM 4580 O O . VAL B 1 307 ? -3.41 -5.996 -13.062 1 94.69 307 VAL B O 1
#

Secondary structure (DSSP, 8-state):
-PPEEEEEE--SHHHHHHHHHHHT-TTEEEEEEE--GGGTTS-HHHHTT--EESSHHHHHHHH---SEEEE-S-GGGHHHHHHHHHHTT-EEEE----GGGHHHHHHHHHHHHHHHT-EEE-S-SBTTBHHHHHHHHHHHHSSEEEEEEEE-SEE-HHHHHHHHTSTTEEEEEEEEEEEETTEEEEEEEEEEPTT--HHHHHHHHHHSTTTTTS-EEEEE-SSHHHHHHH---EEEEEEEEEEEETTEEEEEEEEEEEEEHHHHHHHHHHHHHHHHTTS-SEEE-GGGS-GGGGSSS-HHHHHHHH-/-PPEEEEEE--SHHHHHHHHHHHT-TTEEEEEEE--GGGTTS-HHHHTT--EESSHHHHHHHH---SEEEE-S-GGGHHHHHHHHHHTT-EEEE----GGGHHHHHHHHHHHHHHHT-EEE-S-SBTTBHHHHHHHHHHHHSSEEEEEEEE-SEE-HHHHHHHHTSTTEEEEEEEEEEEETTEEEEEEEEEEPTT--HHHHHHHHHHSTTTTTS-EEEEE-SSHHHHHHH---EEEEEEEEEEEETTEEEEEEEEEEEEEHHHHHHHHHHHHHHHHTTS-SEEE-GGGS-GGGGSSS-HHHHHHHH-

Sequence (614 aa):
MKKFTLAVHSLGNIGTRVVEAALATPDCQCLGVIRRAESLGTQGQALRGLPEFADLASLEAAQGRPDVIALCGPSRSIPDTAEAFLKQGYNCVDSFDIHTEIPATVARLDAAAKAGNSVSITAAGWDPGTDSVLRALFEAMVPRGTTFTNFGRGRSMGHSVAARAIKGVADAVSITIPVGGGRHSRLVYVVLEEGENLADVTARIKADDYFAHDPLDVRQCRDREELAFVADQSHGVLMERTGASGMTDNQILKFDMRINNPALTAQVLVSCARATTRMQAGCHTLIEVPPIALLRGERMDIIARMVMKKFTLAVHSLGNIGTRVVEAALATPDCQCLGVIRRAESLGTQGQALRGLPEFADLASLEAAQGRPDVIALCGPSRSIPDTAEAFLKQGYNCVDSFDIHTEIPATVARLDAAAKAGNSVSITAAGWDPGTDSVLRALFEAMVPRGTTFTNFGRGRSMGHSVAARAIKGVADAVSITIPVGGGRHSRLVYVVLEEGENLADVTARIKADDYFAHDPLDVRQCRDREELAFVADQSHGVLMERTGASGMTDNQILKFDMRINNPALTAQVLVSCARATTRMQAGCHTLIEVPPIALLRGERMDIIARMV

Radius of gyration: 26.71 Å; Cα contacts (8 Å, |Δi|>4): 1531; chains: 2; bounding box: 52×80×63 Å

Solvent-accessible surface area (backbone atoms only — not comparable to full-atom values): 29730 Å² total; per-residue (Å²): 128,87,60,48,36,33,29,35,34,32,76,44,74,42,22,30,29,31,48,42,17,32,74,64,32,90,55,42,42,68,65,28,35,31,37,57,66,89,53,64,87,73,55,62,77,59,43,71,81,49,53,71,27,62,36,70,66,59,38,30,73,75,66,46,81,55,59,23,36,41,48,32,58,62,51,88,52,41,62,63,55,50,32,59,42,13,50,72,39,32,21,36,28,26,56,39,58,59,57,91,46,44,53,61,46,41,55,56,37,22,55,26,7,48,76,22,64,9,19,30,39,41,30,25,23,44,82,24,12,52,52,21,31,50,51,39,46,48,37,32,40,28,64,57,52,52,76,41,53,29,46,31,58,16,47,33,65,70,53,13,52,54,48,34,68,38,79,53,34,68,36,43,41,22,30,31,34,48,72,56,96,49,38,51,30,37,42,33,38,32,22,64,29,92,90,51,55,69,69,62,40,46,52,54,48,46,67,32,80,94,37,53,83,34,61,72,46,75,44,79,31,97,35,72,67,54,40,55,71,67,50,48,53,38,24,29,37,40,35,39,36,44,22,16,15,38,82,41,68,74,27,40,41,35,38,39,37,38,31,46,48,46,33,36,26,15,16,29,36,51,21,46,45,56,23,45,79,75,54,69,58,22,40,36,42,47,32,61,43,27,40,53,46,35,45,87,75,52,72,67,61,44,46,62,73,50,68,128,86,58,47,34,33,31,36,34,32,75,45,74,42,21,32,28,30,49,43,17,31,74,62,33,90,56,41,43,70,65,27,35,31,36,57,66,88,52,64,88,72,55,64,76,58,42,71,82,48,55,71,29,61,37,71,67,59,39,32,74,75,66,46,81,53,57,23,36,40,46,34,57,63,50,87,52,41,62,62,56,49,33,60,41,11,50,71,39,32,21,35,25,26,56,39,57,60,58,91,46,44,52,61,48,41,55,54,36,22,55,25,6,49,74,20,64,9,21,29,39,41,30,25,23,45,82,25,12,52,51,20,32,50,53,40,45,49,37,33,39,27,63,57,54,51,76,39,54,29,45,32,60,16,49,34,66,68,52,13,53,55,48,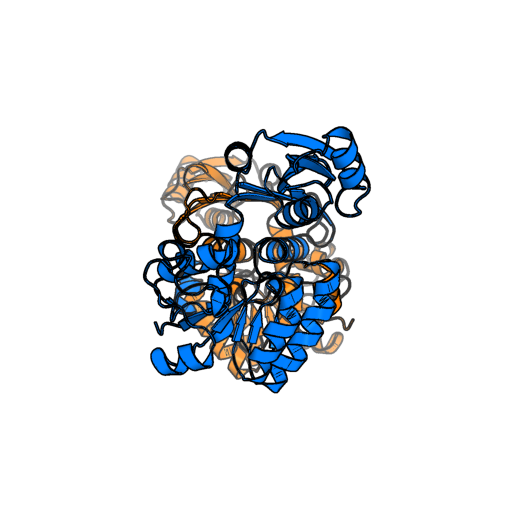36,68,38,79,52,34,67,36,44,40,22,29,30,34,50,71,56,96,50,37,52,29,38,41,32,39,31,21,63,30,91,93,52,55,70,69,61,42,45,54,52,48,47,68,32,80,93,37,53,83,35,59,71,45,75,44,80,31,98,34,72,68,54,40,55,70,68,50,49,57,39,23,30,37,40,35,37,35,45,23,16,13,37,82,41,68,74,27,39,42,36,38,38,37,40,31,46,47,48,32,37,27,16,16,30,35,50,21,46,44,57,24,44,78,76,54,69,57,23,41,37,42,47,32,63,44,26,42,52,47,34,46,86,77,50,72,68,59,44,45,60,73,50,68

Organism: NCBI:txid901

Nearest PDB structures (foldseek):
  3wyc-assembly1_B  TM=8.896E-01  e=2.929E-30  Ureibacillus thermosphaericus
  5gz3-assembly1_A  TM=8.506E-01  e=2.295E-30  Ureibacillus thermosphaericus
  5gz3-assembly1_B  TM=8.841E-01  e=1.939E-29  Ureibacillus thermosphaericus
  3wgq-assembly1_A  TM=8.842E-01  e=1.120E-29  Clostridium tetani E88
  5loa-assembly1_B  TM=8.513E-01  e=1.967E-28  Corynebacterium glutamicum ATCC 13032